Protein AF-A0A3D8T246-F1 (afdb_monomer_lite)

Structure (mmCIF, N/CA/C/O backbone):
data_AF-A0A3D8T246-F1
#
_entry.id   AF-A0A3D8T246-F1
#
loop_
_atom_site.group_PDB
_atom_site.id
_atom_site.type_symbol
_atom_site.label_atom_id
_atom_site.label_alt_id
_atom_site.label_comp_id
_atom_site.label_asym_id
_atom_site.label_entity_id
_atom_site.label_seq_id
_atom_site.pdbx_PDB_ins_code
_atom_site.Cartn_x
_atom_site.Cartn_y
_atom_site.Cartn_z
_atom_site.occupancy
_atom_site.B_iso_or_equiv
_atom_site.auth_seq_id
_atom_site.auth_comp_id
_atom_site.auth_asym_id
_atom_site.auth_atom_id
_atom_site.pdbx_PDB_model_num
ATOM 1 N N . MET A 1 1 ? 23.918 29.638 2.278 1.00 37.44 1 MET A N 1
ATOM 2 C CA . MET A 1 1 ? 24.138 29.538 3.740 1.00 37.44 1 MET A CA 1
ATOM 3 C C . MET A 1 1 ? 22.883 29.177 4.542 1.00 37.44 1 MET A C 1
ATOM 5 O O . MET A 1 1 ? 23.054 28.569 5.580 1.00 37.44 1 MET A O 1
ATOM 9 N N . GLN A 1 2 ? 21.650 29.451 4.087 1.00 33.66 2 GLN A N 1
ATOM 10 C CA . GLN A 1 2 ? 20.422 29.064 4.822 1.00 33.66 2 GLN A CA 1
ATOM 11 C C . GLN A 1 2 ? 19.896 27.635 4.546 1.00 33.66 2 GLN A C 1
ATOM 13 O O . GLN A 1 2 ? 19.075 27.138 5.304 1.00 33.66 2 GLN A O 1
ATOM 18 N N . LEU A 1 3 ? 20.388 26.941 3.512 1.00 26.92 3 LEU A N 1
ATOM 19 C CA . LEU A 1 3 ? 19.936 25.583 3.145 1.00 26.92 3 LEU A CA 1
ATOM 20 C C . LEU A 1 3 ? 20.553 24.457 3.998 1.00 26.92 3 LEU A C 1
ATOM 22 O O . LEU A 1 3 ? 20.007 23.363 4.050 1.00 26.92 3 LEU A O 1
ATOM 26 N N . GLN A 1 4 ? 21.669 24.722 4.683 1.00 28.44 4 GLN A N 1
ATOM 27 C CA . GLN A 1 4 ? 22.356 23.731 5.523 1.00 28.44 4 GLN A CA 1
ATOM 28 C C . GLN A 1 4 ? 21.741 23.625 6.929 1.00 28.44 4 GLN A C 1
ATOM 30 O O . GLN A 1 4 ? 21.771 22.563 7.533 1.00 28.44 4 GLN A O 1
ATOM 35 N N . GLN A 1 5 ? 21.105 24.695 7.411 1.00 26.56 5 GLN A N 1
ATOM 36 C CA . GLN A 1 5 ? 20.573 24.777 8.776 1.00 26.56 5 GLN A CA 1
ATOM 37 C C . GLN A 1 5 ? 19.190 24.110 8.937 1.00 26.56 5 GLN A C 1
ATOM 39 O O . GLN A 1 5 ? 18.772 23.803 10.049 1.00 26.56 5 GLN A O 1
ATOM 44 N N . ILE A 1 6 ? 18.491 23.843 7.825 1.00 32.31 6 ILE A N 1
ATOM 45 C CA . ILE A 1 6 ? 17.201 23.125 7.806 1.00 32.31 6 ILE A CA 1
ATOM 46 C C . ILE A 1 6 ? 17.408 21.596 7.758 1.00 32.31 6 ILE A C 1
ATOM 48 O O . ILE A 1 6 ? 16.542 20.840 8.184 1.00 32.31 6 ILE A O 1
ATOM 52 N N . LEU A 1 7 ? 18.573 21.119 7.303 1.00 31.94 7 LEU A N 1
ATOM 53 C CA . LEU A 1 7 ? 18.896 19.686 7.275 1.00 31.94 7 LEU A CA 1
ATOM 54 C C . LEU A 1 7 ? 19.300 19.147 8.659 1.00 31.94 7 LEU A C 1
ATOM 56 O O . LEU A 1 7 ? 18.911 18.039 9.006 1.00 31.94 7 LEU A O 1
ATOM 60 N N . GLU A 1 8 ? 19.975 19.945 9.490 1.00 29.00 8 GLU A N 1
ATOM 61 C CA . GLU A 1 8 ? 20.445 19.513 10.821 1.00 29.00 8 GLU A CA 1
ATOM 62 C C . GLU A 1 8 ? 19.330 19.366 11.876 1.00 29.00 8 GLU A C 1
ATOM 64 O O . GLU A 1 8 ? 19.533 18.728 12.905 1.00 29.00 8 GLU A O 1
ATOM 69 N N . THR A 1 9 ? 18.137 19.923 11.645 1.00 28.02 9 THR A N 1
ATOM 70 C CA . THR A 1 9 ? 17.019 19.849 12.609 1.00 28.02 9 THR A CA 1
ATOM 71 C C . THR A 1 9 ? 16.102 18.643 12.406 1.00 28.02 9 THR A C 1
ATOM 73 O O . THR A 1 9 ? 15.314 18.344 13.293 1.00 28.02 9 THR A O 1
ATOM 76 N N . THR A 1 10 ? 16.234 17.906 11.297 1.00 33.50 10 THR A N 1
ATOM 77 C CA . THR A 1 10 ? 15.432 16.690 11.030 1.00 33.50 10 THR A CA 1
ATOM 78 C C . THR A 1 10 ? 16.168 15.383 11.336 1.00 33.50 10 THR A C 1
ATOM 80 O O . THR A 1 10 ? 15.557 14.319 11.309 1.00 33.50 10 THR A O 1
ATOM 83 N N . GLU A 1 11 ? 17.456 15.453 11.685 1.00 31.58 11 GLU A N 1
ATOM 84 C CA . GLU A 1 11 ? 18.282 14.292 12.053 1.00 31.58 11 GLU A CA 1
ATOM 85 C C . GLU A 1 11 ? 18.114 13.859 13.522 1.00 31.58 11 GLU A C 1
ATOM 87 O O . GLU A 1 11 ? 18.591 12.793 13.893 1.00 31.58 11 GLU A O 1
ATOM 92 N N . LYS A 1 12 ? 17.433 14.655 14.362 1.00 27.12 12 LYS A N 1
ATOM 93 C CA . LYS A 1 12 ? 17.316 14.406 15.812 1.00 27.12 12 LYS A CA 1
ATOM 94 C C . LYS A 1 12 ? 16.055 13.673 16.278 1.00 27.12 12 LYS A C 1
ATOM 96 O O . LYS A 1 12 ? 16.035 13.241 17.422 1.00 27.12 12 LYS A O 1
ATOM 101 N N . ASP A 1 13 ? 15.056 13.494 15.415 1.00 29.02 13 ASP A N 1
ATOM 102 C CA . ASP A 1 13 ? 13.747 12.940 15.808 1.00 29.02 13 ASP A CA 1
ATOM 103 C C . ASP A 1 13 ? 13.494 11.515 15.267 1.00 29.02 13 ASP A C 1
ATOM 105 O O . ASP A 1 13 ? 12.349 11.083 15.164 1.00 29.02 13 ASP A O 1
ATOM 109 N N . TYR A 1 14 ? 14.550 10.779 14.895 1.00 31.66 14 TYR A N 1
ATOM 110 C CA . TYR A 1 14 ? 14.454 9.391 14.403 1.00 31.66 14 TYR A CA 1
ATOM 111 C C . TYR A 1 14 ? 15.415 8.408 15.095 1.00 31.66 14 TYR A C 1
ATOM 113 O O . TYR A 1 14 ? 15.717 7.354 14.539 1.00 31.66 14 TYR A O 1
ATOM 121 N N . ASP A 1 15 ? 15.842 8.720 16.319 1.00 26.56 15 ASP A N 1
ATOM 122 C CA . ASP A 1 15 ? 16.340 7.722 17.271 1.00 26.56 15 ASP A CA 1
ATOM 123 C C . ASP A 1 15 ? 15.208 7.423 18.270 1.00 26.56 15 ASP A C 1
ATOM 125 O O . ASP A 1 15 ? 15.187 7.931 19.388 1.00 26.56 15 ASP A O 1
ATOM 129 N N . ASP A 1 16 ? 14.217 6.634 17.841 1.00 28.77 16 ASP A N 1
ATOM 130 C CA . ASP A 1 16 ? 13.362 5.922 18.794 1.00 28.77 16 ASP A CA 1
ATOM 131 C C . ASP A 1 16 ? 14.181 4.739 19.321 1.00 28.77 16 ASP A C 1
ATOM 133 O O . ASP A 1 16 ? 14.353 3.714 18.648 1.00 28.77 16 ASP A O 1
ATOM 137 N N . ASP A 1 17 ? 14.711 4.919 20.529 1.00 28.06 17 ASP A N 1
ATOM 138 C CA . ASP A 1 17 ? 15.274 3.877 21.376 1.00 28.06 17 ASP A CA 1
ATOM 139 C C . ASP A 1 17 ? 14.245 2.748 21.559 1.00 28.06 17 ASP A C 1
ATOM 141 O O . ASP A 1 17 ? 13.373 2.777 22.429 1.00 28.06 17 ASP A O 1
ATOM 145 N N . PHE A 1 18 ? 14.358 1.705 20.739 1.00 25.75 18 PHE A N 1
ATOM 146 C CA . PHE A 1 18 ? 13.785 0.398 21.043 1.00 25.75 18 PHE A CA 1
ATOM 147 C C . PHE A 1 18 ? 14.653 -0.253 22.131 1.00 25.75 18 PHE A C 1
ATOM 149 O O . PHE A 1 18 ? 15.483 -1.124 21.858 1.00 25.75 18 PHE A O 1
ATOM 156 N N . GLU A 1 19 ? 14.474 0.170 23.385 1.00 26.41 19 GLU A N 1
ATOM 157 C CA . GLU A 1 19 ? 14.869 -0.655 24.526 1.00 26.41 19 GLU A CA 1
ATOM 158 C C . GLU A 1 19 ? 14.014 -1.928 24.499 1.00 26.41 19 GLU A C 1
ATOM 160 O O . GLU A 1 19 ? 12.830 -1.948 24.840 1.00 26.41 19 GLU A O 1
ATOM 165 N N . MET A 1 20 ? 14.626 -3.014 24.033 1.00 26.39 20 MET A N 1
ATOM 166 C CA . MET A 1 20 ? 14.107 -4.363 24.202 1.00 26.39 20 MET A CA 1
ATOM 167 C C . MET A 1 20 ? 14.108 -4.671 25.702 1.00 26.39 20 MET A C 1
ATOM 169 O O . MET A 1 20 ? 15.149 -4.985 26.272 1.00 26.39 20 MET A O 1
ATOM 173 N N . ILE A 1 21 ? 12.947 -4.559 26.345 1.00 27.59 21 ILE A N 1
ATOM 174 C CA . ILE A 1 21 ? 12.735 -5.085 27.694 1.00 27.59 21 ILE A CA 1
ATOM 175 C C . ILE A 1 21 ? 12.842 -6.611 27.598 1.00 27.59 21 ILE A C 1
ATOM 177 O O . ILE A 1 21 ? 12.006 -7.255 26.958 1.00 27.59 21 ILE A O 1
ATOM 181 N N . ASP A 1 22 ? 13.880 -7.180 28.211 1.00 28.34 22 ASP A N 1
ATOM 182 C CA . ASP A 1 22 ? 14.010 -8.625 28.384 1.00 28.34 22 ASP A CA 1
ATOM 183 C C . ASP A 1 22 ? 12.772 -9.170 29.129 1.00 28.34 22 ASP A C 1
ATOM 185 O O . ASP A 1 22 ? 12.351 -8.590 30.138 1.00 28.34 22 ASP A O 1
ATOM 189 N N . PRO A 1 23 ? 12.154 -10.275 28.669 1.00 29.61 23 PRO A N 1
ATOM 190 C CA . PRO A 1 23 ? 11.105 -10.927 29.439 1.00 29.61 23 PRO A CA 1
ATOM 191 C C . PRO A 1 23 ? 11.699 -11.439 30.762 1.00 29.61 23 PRO A C 1
ATOM 193 O O . PRO A 1 23 ? 12.801 -11.989 30.753 1.00 29.61 23 PRO A O 1
ATOM 196 N N . PRO A 1 24 ? 11.006 -11.287 31.905 1.00 28.69 24 PRO A N 1
ATOM 197 C CA . PRO A 1 24 ? 11.531 -11.768 33.171 1.00 28.69 24 PRO A CA 1
ATOM 198 C C . PRO A 1 24 ? 11.656 -13.295 33.153 1.00 28.69 24 PRO A C 1
ATOM 200 O O . PRO A 1 24 ? 10.673 -14.010 32.938 1.00 28.69 24 PRO A O 1
ATOM 203 N N . ASP A 1 25 ? 12.875 -13.766 33.419 1.00 28.80 25 ASP A N 1
ATOM 204 C CA . ASP A 1 25 ? 13.184 -15.137 33.812 1.00 28.80 25 ASP A CA 1
ATOM 205 C C . ASP A 1 25 ? 12.314 -15.527 35.012 1.00 28.80 25 ASP A C 1
ATOM 207 O O . ASP A 1 25 ? 12.459 -14.988 36.112 1.00 28.80 25 ASP A O 1
ATOM 211 N N . VAL A 1 26 ? 11.422 -16.497 34.818 1.00 30.06 26 VAL A N 1
ATOM 212 C CA . VAL A 1 26 ? 10.766 -17.204 35.921 1.00 30.06 26 VAL A CA 1
ATOM 213 C C . VAL A 1 26 ? 11.346 -18.610 35.973 1.00 30.06 26 VAL A C 1
ATOM 215 O O . VAL A 1 26 ? 10.758 -19.579 35.500 1.00 30.06 26 VAL A O 1
ATOM 218 N N . HIS A 1 27 ? 12.534 -18.703 36.566 1.00 28.83 27 HIS A N 1
ATOM 219 C CA . HIS A 1 27 ? 12.941 -19.900 37.284 1.00 28.83 27 HIS A CA 1
ATOM 220 C C . HIS A 1 27 ? 12.299 -19.855 38.673 1.00 28.83 27 HIS A C 1
ATOM 222 O O . HIS A 1 27 ? 12.558 -18.946 39.460 1.00 28.83 27 HIS A O 1
ATOM 228 N N . GLY A 1 28 ? 11.451 -20.837 38.958 1.00 28.09 28 GLY A N 1
ATOM 229 C CA . GLY A 1 28 ? 10.804 -21.015 40.250 1.00 28.09 28 GLY A CA 1
ATOM 230 C C . GLY A 1 28 ? 10.132 -22.375 40.302 1.00 28.09 28 GLY A C 1
ATOM 231 O O . GLY A 1 28 ? 8.978 -22.515 39.901 1.00 28.09 28 GLY A O 1
ATOM 232 N N . ASP A 1 29 ? 10.903 -23.365 40.743 1.00 29.58 29 ASP A N 1
ATOM 233 C CA . ASP A 1 29 ? 10.416 -24.637 41.262 1.00 29.58 29 ASP A CA 1
ATOM 234 C C . ASP A 1 29 ? 9.331 -24.408 42.328 1.00 29.58 29 ASP A C 1
ATOM 236 O O . ASP A 1 29 ? 9.465 -23.506 43.150 1.00 29.58 29 ASP A O 1
ATOM 240 N N . ASP A 1 30 ? 8.267 -25.217 42.267 1.00 28.53 30 ASP A N 1
ATOM 241 C CA . ASP A 1 30 ? 7.472 -25.759 43.387 1.00 28.53 30 ASP A CA 1
ATOM 242 C C . ASP A 1 30 ? 6.019 -26.010 42.949 1.00 28.53 30 ASP A C 1
ATOM 244 O O . ASP A 1 30 ? 5.108 -25.205 43.147 1.00 28.53 30 ASP A O 1
ATOM 248 N N . ALA A 1 31 ? 5.783 -27.188 42.365 1.00 26.27 31 ALA A N 1
ATOM 249 C CA . ALA A 1 31 ? 4.446 -27.746 42.199 1.00 26.27 31 ALA A CA 1
ATOM 250 C C . ALA A 1 31 ? 4.204 -28.811 43.284 1.00 26.27 31 ALA A C 1
ATOM 252 O O . ALA A 1 31 ? 4.832 -29.872 43.230 1.00 26.27 31 ALA A O 1
ATOM 253 N N . PRO A 1 32 ? 3.280 -28.608 44.242 1.00 29.45 32 PRO A N 1
ATOM 254 C CA . PRO A 1 32 ? 2.783 -29.696 45.058 1.00 29.45 32 PRO A CA 1
ATOM 255 C C . PRO A 1 32 ? 1.615 -30.394 44.355 1.00 29.45 32 PRO A C 1
ATOM 257 O O . PRO A 1 32 ? 0.604 -29.800 43.979 1.00 29.45 32 PRO A O 1
ATOM 260 N N . SER A 1 33 ? 1.780 -31.704 44.215 1.00 26.73 33 SER A N 1
ATOM 261 C CA . SER A 1 33 ? 0.774 -32.691 43.847 1.00 26.73 33 SER A CA 1
ATOM 262 C C . SER A 1 33 ? -0.485 -32.603 44.716 1.00 26.73 33 SER A C 1
ATOM 264 O O . SER A 1 33 ? -0.385 -32.702 45.940 1.00 26.73 33 SER A O 1
ATOM 266 N N . LEU A 1 34 ? -1.667 -32.567 44.096 1.00 26.75 34 LEU A N 1
ATOM 267 C CA . LEU A 1 34 ? -2.914 -32.969 44.746 1.00 26.75 34 LEU A CA 1
ATOM 268 C C . LEU A 1 34 ? -3.696 -33.927 43.848 1.00 26.75 34 LEU A C 1
ATOM 270 O O . LEU A 1 34 ? -4.250 -33.580 42.808 1.00 26.75 34 LEU A O 1
ATOM 274 N N . THR A 1 35 ? -3.685 -35.171 44.300 1.00 25.89 35 THR A N 1
ATOM 275 C CA . THR A 1 35 ? -4.532 -36.287 43.908 1.00 25.89 35 THR A CA 1
ATOM 276 C C . THR A 1 35 ? -5.969 -36.120 44.413 1.00 25.89 35 THR A C 1
ATOM 278 O O . THR A 1 35 ? -6.205 -35.487 45.439 1.00 25.89 35 THR A O 1
ATOM 281 N N . SER A 1 36 ? -6.874 -36.863 43.771 1.00 27.70 36 SER A N 1
ATOM 282 C CA . SER A 1 36 ? -8.234 -37.251 44.188 1.00 27.70 36 SER A CA 1
ATOM 283 C C . SER A 1 36 ? -9.385 -36.292 43.851 1.00 27.70 36 SER A C 1
ATOM 285 O O . SER A 1 36 ? -9.617 -35.283 44.506 1.00 27.70 36 SER A O 1
ATOM 287 N N . ALA A 1 37 ? -10.185 -36.696 42.861 1.00 26.06 37 ALA A N 1
ATOM 288 C CA . ALA A 1 37 ? -11.603 -36.371 42.794 1.00 26.06 37 ALA A CA 1
ATOM 289 C C . ALA A 1 37 ? -12.365 -37.620 42.340 1.00 26.06 37 ALA A C 1
ATOM 291 O O . ALA A 1 37 ? -12.060 -38.235 41.319 1.00 26.06 37 ALA A O 1
ATOM 292 N N . SER A 1 38 ? -13.298 -38.008 43.197 1.00 26.98 38 SER A N 1
ATOM 293 C CA . SER A 1 38 ? -14.053 -39.248 43.218 1.00 26.98 38 SER A CA 1
ATOM 294 C C . SER A 1 38 ? -15.100 -39.350 42.110 1.00 26.98 38 SER A C 1
ATOM 296 O O . SER A 1 38 ? -15.787 -38.391 41.771 1.00 26.98 38 SER A O 1
ATOM 298 N N . SER A 1 39 ? -15.275 -40.576 41.630 1.00 25.27 39 SER A N 1
ATOM 299 C CA . SER A 1 39 ? -16.426 -41.067 40.882 1.00 25.27 39 SER A CA 1
ATOM 300 C C . SER A 1 39 ? -17.663 -41.187 41.778 1.00 25.27 39 SER A C 1
ATOM 302 O O . SER A 1 39 ? -17.608 -41.925 42.762 1.00 25.27 39 SER A O 1
ATOM 304 N N . VAL A 1 40 ? -18.789 -40.568 41.408 1.00 26.45 40 VAL A N 1
ATOM 305 C CA . VAL A 1 40 ? -20.128 -41.027 41.820 1.00 26.45 40 VAL A CA 1
ATOM 306 C C . VAL A 1 40 ? -21.103 -40.841 40.657 1.00 26.45 40 VAL A C 1
ATOM 308 O O . VAL A 1 40 ? -21.357 -39.734 40.191 1.00 26.45 40 VAL A O 1
ATOM 311 N N . THR A 1 41 ? -21.616 -41.971 40.190 1.00 26.28 41 THR A N 1
ATOM 312 C CA . THR A 1 41 ? -22.691 -42.159 39.214 1.00 26.28 41 THR A CA 1
ATOM 313 C C . THR A 1 41 ? -24.058 -41.837 39.822 1.00 26.28 41 THR A C 1
ATOM 315 O O . THR A 1 41 ? -24.382 -42.331 40.901 1.00 26.28 41 THR A O 1
ATOM 318 N N . LEU A 1 42 ? -24.873 -41.062 39.104 1.00 25.09 42 LEU A N 1
ATOM 319 C CA . LEU A 1 42 ? -26.298 -40.866 39.379 1.00 25.09 42 LEU A CA 1
ATOM 320 C C . LEU A 1 42 ? -27.094 -42.059 38.828 1.00 25.09 42 LEU A C 1
ATOM 322 O O . LEU A 1 42 ? -26.910 -42.440 37.674 1.00 25.09 42 LEU A O 1
ATOM 326 N N . THR A 1 43 ? -27.970 -42.626 39.656 1.00 26.53 43 THR A N 1
ATOM 327 C CA . THR A 1 43 ? -29.046 -43.540 39.242 1.00 26.53 43 THR A CA 1
ATOM 328 C C . THR A 1 43 ? -30.389 -42.922 39.612 1.00 26.53 43 THR A C 1
ATOM 330 O O . THR A 1 43 ? -30.490 -42.148 40.564 1.00 26.53 43 THR A O 1
ATOM 333 N N . GLU A 1 44 ? -31.364 -43.213 38.761 1.00 27.62 44 GLU A N 1
ATOM 334 C CA . GLU A 1 44 ? -32.721 -42.686 38.711 1.00 27.62 44 GLU A CA 1
ATOM 335 C C . GLU A 1 44 ? -33.634 -43.205 39.836 1.00 27.62 44 GLU A C 1
ATOM 337 O O . GLU A 1 44 ? -33.333 -44.183 40.518 1.00 27.62 44 GLU A O 1
ATOM 342 N N . ASP A 1 45 ? -34.811 -42.573 39.877 1.00 26.61 45 ASP A N 1
ATOM 343 C CA . ASP A 1 45 ? -36.110 -43.108 40.298 1.00 26.61 45 ASP A CA 1
ATOM 344 C C . ASP A 1 45 ? -36.472 -43.118 41.793 1.00 26.61 45 ASP A C 1
ATOM 346 O O . ASP A 1 45 ? -35.936 -43.872 42.599 1.00 26.61 45 ASP A O 1
ATOM 350 N N . THR A 1 46 ? -37.486 -42.317 42.162 1.00 28.16 46 THR A N 1
ATOM 351 C CA . THR A 1 46 ? -38.822 -42.812 42.582 1.00 28.16 46 THR A CA 1
ATOM 352 C C . THR A 1 46 ? -39.730 -41.693 43.133 1.00 28.16 46 THR A C 1
ATOM 354 O O . THR A 1 46 ? -39.471 -41.055 44.146 1.00 28.16 46 THR A O 1
ATOM 357 N N . THR A 1 47 ? -40.823 -41.469 42.403 1.00 28.66 47 THR A N 1
ATOM 358 C CA . THR A 1 47 ? -42.229 -41.305 42.834 1.00 28.66 47 THR A CA 1
ATOM 359 C C . THR A 1 47 ? -42.611 -40.850 44.262 1.00 28.66 47 THR A C 1
ATOM 361 O O . THR A 1 47 ? -42.351 -41.508 45.265 1.00 28.66 47 THR A O 1
ATOM 364 N N . VAL A 1 48 ? -43.428 -39.789 44.246 1.00 30.31 48 VAL A N 1
ATOM 365 C CA . VAL A 1 48 ? -44.420 -39.229 45.197 1.00 30.31 48 VAL A CA 1
ATOM 366 C C . VAL A 1 48 ? -45.191 -40.251 46.064 1.00 30.31 48 VAL A C 1
ATOM 368 O O . VAL A 1 48 ? -45.538 -41.329 45.583 1.00 30.31 48 VAL A O 1
ATOM 371 N N . PRO A 1 49 ? -45.624 -39.848 47.280 1.00 30.44 49 PRO A N 1
ATOM 372 C CA . PRO A 1 49 ? -47.062 -39.904 47.587 1.00 30.44 49 PRO A CA 1
ATOM 373 C C . PRO A 1 49 ? -47.616 -38.637 48.275 1.00 30.44 49 PRO A C 1
ATOM 375 O O . PRO A 1 49 ? -46.982 -38.015 49.124 1.00 30.44 49 PRO A O 1
ATOM 378 N N . ALA A 1 50 ? -48.850 -38.289 47.904 1.00 30.12 50 ALA A N 1
ATOM 379 C CA . ALA A 1 50 ? -49.682 -37.234 48.477 1.00 30.12 50 ALA A CA 1
ATOM 380 C C . ALA A 1 50 ? -50.419 -37.714 49.738 1.00 30.12 50 ALA A C 1
ATOM 382 O O . ALA A 1 50 ? -50.872 -38.852 49.740 1.00 30.12 50 ALA A O 1
ATOM 383 N N . TYR A 1 51 ? -50.640 -36.844 50.737 1.00 27.23 51 TYR A N 1
ATOM 384 C CA . TYR A 1 51 ? -51.731 -36.993 51.719 1.00 27.23 51 TYR A CA 1
ATOM 385 C C . TYR A 1 51 ? -52.199 -35.645 52.315 1.00 27.23 51 TYR A C 1
ATOM 387 O O . TYR A 1 51 ? -51.437 -34.916 52.941 1.00 27.23 51 TYR A O 1
ATOM 395 N N . HIS A 1 52 ? -53.482 -35.367 52.066 1.00 28.86 52 HIS A N 1
ATOM 396 C CA . HIS A 1 52 ? -54.525 -34.685 52.850 1.00 28.86 52 HIS A CA 1
ATOM 397 C C . HIS A 1 52 ? -54.240 -33.536 53.847 1.00 28.86 52 HIS A C 1
ATOM 399 O O . HIS A 1 52 ? -53.783 -33.722 54.969 1.00 28.86 52 HIS A O 1
ATOM 405 N N . SER A 1 53 ? -54.727 -32.361 53.429 1.00 30.23 53 SER A N 1
ATOM 406 C CA . SER A 1 53 ? -55.657 -31.429 54.102 1.00 30.23 53 SER A CA 1
ATOM 407 C C . SER A 1 53 ? -56.059 -31.658 55.573 1.00 30.23 53 SER A C 1
ATOM 409 O O . SER A 1 53 ? -56.749 -32.627 55.887 1.00 30.23 53 SER A O 1
ATOM 411 N N . TYR A 1 54 ? -55.843 -30.625 56.396 1.00 30.98 54 TYR A N 1
ATOM 412 C CA . TYR A 1 54 ? -56.744 -30.245 57.490 1.00 30.98 54 TYR A CA 1
ATOM 413 C C . TYR A 1 54 ? -57.129 -28.768 57.344 1.00 30.98 54 TYR A C 1
ATOM 415 O O . TYR A 1 54 ? -56.275 -27.882 57.365 1.00 30.98 54 TYR A O 1
ATOM 423 N N . GLU A 1 55 ? -58.427 -28.525 57.171 1.00 30.81 55 GLU A N 1
ATOM 424 C CA . GLU A 1 55 ? -59.063 -27.209 57.201 1.00 30.81 55 GLU A CA 1
ATOM 425 C C . GLU A 1 55 ? -59.152 -26.692 58.645 1.00 30.81 55 GLU A C 1
ATOM 427 O O . GLU A 1 55 ? -59.552 -27.417 59.557 1.00 30.81 55 GLU A O 1
ATOM 432 N N . CYS A 1 56 ? -58.830 -25.413 58.847 1.00 29.86 56 CYS A N 1
ATOM 433 C CA . CYS A 1 56 ? -59.197 -24.661 60.044 1.00 29.86 56 CYS A CA 1
ATOM 434 C C . CYS A 1 56 ? -60.333 -23.704 59.669 1.00 29.86 56 CYS A C 1
ATOM 436 O O . CYS A 1 56 ? -60.145 -22.774 58.882 1.00 29.86 56 CYS A O 1
ATOM 438 N N . GLY A 1 57 ? -61.520 -23.963 60.220 1.00 38.62 57 GLY A N 1
ATOM 439 C CA . GLY A 1 57 ? -62.704 -23.130 60.068 1.00 38.62 57 GLY A CA 1
ATOM 440 C C . GLY A 1 57 ? -62.639 -21.885 60.950 1.00 38.62 57 GLY A C 1
ATOM 441 O O . GLY A 1 57 ? -62.748 -21.972 62.171 1.00 38.62 57 GLY A O 1
ATOM 442 N N . ASN A 1 58 ? -62.533 -20.716 60.320 1.00 36.81 58 ASN A N 1
ATOM 443 C CA . ASN A 1 58 ? -62.884 -19.438 60.933 1.00 36.81 58 ASN A CA 1
ATOM 444 C C . ASN A 1 58 ? -63.662 -18.567 59.916 1.00 36.81 58 ASN A C 1
ATOM 446 O O . ASN A 1 58 ? -63.065 -18.133 58.929 1.00 36.81 58 ASN A O 1
ATOM 450 N N . PRO A 1 59 ? -64.966 -18.279 60.124 1.00 38.12 59 PRO A N 1
ATOM 451 C CA . PRO A 1 59 ? -65.792 -17.533 59.166 1.00 38.12 59 PRO A CA 1
ATOM 452 C C . PRO A 1 59 ? -65.552 -16.012 59.136 1.00 38.12 59 PRO A C 1
ATOM 454 O O . PRO A 1 59 ? -66.280 -15.309 58.445 1.00 38.12 59 PRO A O 1
ATOM 457 N N . TYR A 1 60 ? -64.556 -15.483 59.855 1.00 35.69 60 TYR A N 1
ATOM 458 C CA . TYR A 1 60 ? -64.294 -14.036 59.934 1.00 35.69 60 TYR A CA 1
ATOM 459 C C . TYR A 1 60 ? -63.027 -13.553 59.205 1.00 35.69 60 TYR A C 1
ATOM 461 O O . TYR A 1 60 ? -62.682 -12.380 59.305 1.00 35.69 60 TYR A O 1
ATOM 469 N N . CYS A 1 61 ? -62.356 -14.408 58.423 1.00 33.03 61 CYS A N 1
ATOM 470 C CA . CYS A 1 61 ? -61.192 -14.010 57.608 1.00 33.03 61 CYS A CA 1
ATOM 471 C C . CYS A 1 61 ? -61.503 -13.808 56.115 1.00 33.03 61 CYS A C 1
ATOM 473 O O . CYS A 1 61 ? -60.592 -13.756 55.292 1.00 33.03 61 CYS A O 1
ATOM 475 N N . GLN A 1 62 ? -62.777 -13.679 55.746 1.00 38.47 62 GLN A N 1
ATOM 476 C CA . GLN A 1 62 ? -63.178 -13.274 54.403 1.00 38.47 62 GLN A CA 1
ATOM 477 C C . GLN A 1 62 ? -63.872 -11.926 54.489 1.00 38.47 62 GLN A C 1
ATOM 479 O O . GLN A 1 62 ? -65.020 -11.884 54.905 1.00 38.47 62 GLN A O 1
ATOM 484 N N . LEU A 1 63 ? -63.141 -10.852 54.166 1.00 37.94 63 LEU A N 1
ATOM 485 C CA . LEU A 1 63 ? -63.617 -9.571 53.609 1.00 37.94 63 LEU A CA 1
ATOM 486 C C . LEU A 1 63 ? -62.470 -8.535 53.654 1.00 37.94 63 LEU A C 1
ATOM 488 O O . LEU A 1 63 ? -62.540 -7.568 54.403 1.00 37.94 63 LEU A O 1
ATOM 492 N N . SER A 1 64 ? -61.396 -8.742 52.877 1.00 35.78 64 SER A N 1
ATOM 493 C CA . SER A 1 64 ? -60.453 -7.657 52.488 1.00 35.78 64 SER A CA 1
ATOM 494 C C . SER A 1 64 ? -59.353 -8.042 51.476 1.00 35.78 64 SER A C 1
ATOM 496 O O . SER A 1 64 ? -58.442 -7.250 51.248 1.00 35.78 64 SER A O 1
ATOM 498 N N . HIS A 1 65 ? -59.410 -9.202 50.814 1.00 34.50 65 HIS A N 1
ATOM 499 C CA . HIS A 1 65 ? -58.410 -9.575 49.802 1.00 34.50 65 HIS A CA 1
ATOM 500 C C . HIS A 1 65 ? -59.063 -10.043 48.504 1.00 34.50 65 HIS A C 1
ATOM 502 O O . HIS A 1 65 ? -58.941 -11.192 48.101 1.00 34.50 65 HIS A O 1
ATOM 508 N N . ALA A 1 66 ? -59.781 -9.137 47.848 1.00 35.84 66 ALA A N 1
ATOM 509 C CA . ALA A 1 66 ? -60.227 -9.335 46.475 1.00 35.84 66 ALA A CA 1
ATOM 510 C C . ALA A 1 66 ? -60.318 -7.980 45.763 1.00 35.84 66 ALA A C 1
ATOM 512 O O . ALA A 1 66 ? -61.417 -7.515 45.497 1.00 35.84 66 ALA A O 1
ATOM 513 N N . SER A 1 67 ? -59.171 -7.324 45.520 1.00 35.50 67 SER A N 1
ATOM 514 C CA . SER A 1 67 ? -59.033 -6.319 44.438 1.00 35.50 67 SER A CA 1
ATOM 515 C C . SER A 1 67 ? -57.611 -5.759 44.208 1.00 35.50 67 SER A C 1
ATOM 517 O O . SER A 1 67 ? -57.498 -4.721 43.566 1.00 35.50 67 SER A O 1
ATOM 519 N N . ALA A 1 68 ? -56.521 -6.354 44.723 1.00 36.16 68 ALA A N 1
ATOM 520 C CA . ALA A 1 68 ? -55.181 -5.739 44.582 1.00 36.16 68 ALA A CA 1
ATOM 521 C C . ALA A 1 68 ? -53.986 -6.702 44.411 1.00 36.16 68 ALA A C 1
ATOM 523 O O . ALA A 1 68 ? -52.857 -6.243 44.276 1.00 36.16 68 ALA A O 1
ATOM 524 N N . SER A 1 69 ? -54.181 -8.026 44.440 1.00 38.19 69 SER A N 1
ATOM 525 C CA . SER A 1 69 ? -53.067 -8.998 44.448 1.00 38.19 69 SER A CA 1
ATOM 526 C C . SER A 1 69 ? -52.755 -9.642 43.092 1.00 38.19 69 SER A C 1
ATOM 528 O O . SER A 1 69 ? -51.780 -10.379 42.992 1.00 38.19 69 SER A O 1
ATOM 530 N N . GLU A 1 70 ? -53.552 -9.360 42.058 1.00 35.84 70 GLU A N 1
ATOM 531 C CA . GLU A 1 70 ? -53.369 -9.875 40.691 1.00 35.84 70 GLU A CA 1
ATOM 532 C C . GLU A 1 70 ? -53.108 -8.776 39.644 1.00 35.84 70 GLU A C 1
ATOM 534 O O . GLU A 1 70 ? -53.028 -9.087 38.459 1.00 35.84 70 GLU A O 1
ATOM 539 N N . GLU A 1 71 ? -52.913 -7.511 40.042 1.00 39.03 71 GLU A N 1
ATOM 540 C CA . GLU A 1 71 ? -52.105 -6.585 39.229 1.00 39.03 71 GLU A CA 1
ATOM 541 C C . GLU A 1 71 ? -50.656 -7.089 39.312 1.00 39.03 71 GLU A C 1
ATOM 543 O O . GLU A 1 71 ? -50.062 -7.193 40.389 1.00 39.03 71 GLU A O 1
ATOM 548 N N . ARG A 1 72 ? -50.183 -7.631 38.194 1.00 42.19 72 ARG A N 1
ATOM 549 C CA . ARG A 1 72 ? -49.581 -8.967 38.130 1.00 42.19 72 ARG A CA 1
ATOM 550 C C . ARG A 1 72 ? -48.132 -8.978 38.603 1.00 42.19 72 ARG A C 1
ATOM 552 O O . ARG A 1 72 ? -47.376 -8.039 38.386 1.00 42.19 72 ARG A O 1
ATOM 559 N N . ALA A 1 73 ? -47.673 -10.122 39.109 1.00 45.31 73 ALA A N 1
ATOM 560 C CA . ALA A 1 73 ? -46.242 -10.405 39.257 1.00 45.31 73 ALA A CA 1
ATOM 561 C C . ALA A 1 73 ? -45.440 -10.183 37.947 1.00 45.31 73 ALA A C 1
ATOM 563 O O . ALA A 1 73 ? -44.245 -9.906 38.016 1.00 45.31 73 ALA A O 1
ATOM 564 N N . SER A 1 74 ? -46.098 -10.216 36.775 1.00 46.94 74 SER A N 1
ATOM 565 C CA . SER A 1 74 ? -45.515 -9.841 35.476 1.00 46.94 74 SER A CA 1
ATOM 566 C C . SER A 1 74 ? -45.178 -8.353 35.343 1.00 46.94 74 SER A C 1
ATOM 568 O O . SER A 1 74 ? -44.292 -8.011 34.574 1.00 46.94 74 SER A O 1
ATOM 570 N N . ASP A 1 75 ? -45.833 -7.462 36.090 1.00 45.97 75 ASP A N 1
ATOM 571 C CA . ASP A 1 75 ? -45.588 -6.012 36.027 1.00 45.97 75 ASP A CA 1
ATOM 572 C C . ASP A 1 75 ? -44.375 -5.583 36.871 1.00 45.97 75 ASP A C 1
ATOM 574 O O . ASP A 1 75 ? -43.974 -4.424 36.847 1.00 45.97 75 ASP A O 1
ATOM 578 N N . ARG A 1 76 ? -43.773 -6.516 37.624 1.00 56.34 76 ARG A N 1
ATOM 579 C CA . ARG A 1 76 ? -42.488 -6.343 38.329 1.00 56.34 76 ARG A CA 1
ATOM 580 C C . ARG A 1 76 ? -41.319 -7.021 37.606 1.00 56.34 76 ARG A C 1
ATOM 582 O O . ARG A 1 76 ? -40.198 -6.969 3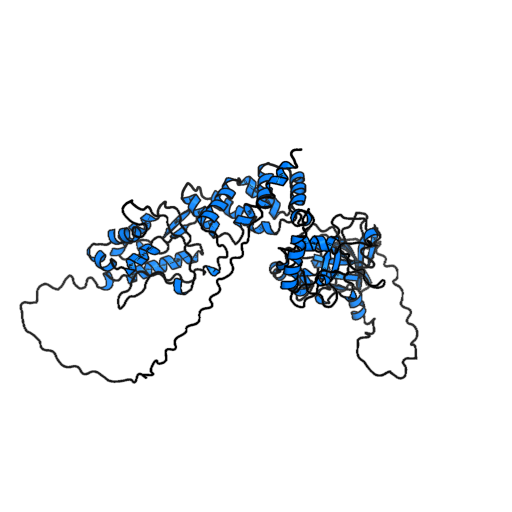8.109 1.00 56.34 76 ARG A O 1
ATOM 589 N N . ALA A 1 77 ? -41.599 -7.694 36.492 1.00 71.12 77 ALA A N 1
ATOM 590 C CA . ALA A 1 77 ? -40.634 -8.442 35.704 1.00 71.12 77 ALA A CA 1
ATOM 591 C C . ALA A 1 77 ? -39.726 -7.463 34.941 1.00 71.12 77 ALA A C 1
ATOM 593 O O . ALA A 1 77 ? -40.205 -6.532 34.295 1.00 71.12 77 ALA A O 1
ATOM 594 N N . ILE A 1 78 ? -38.413 -7.662 35.027 1.00 84.12 78 ILE A N 1
ATOM 595 C CA . ILE A 1 78 ? -37.424 -6.866 34.286 1.00 84.12 78 ILE A CA 1
ATOM 596 C C . ILE A 1 78 ? -37.344 -7.309 32.816 1.00 84.12 78 ILE A C 1
ATOM 598 O O . ILE A 1 78 ? -36.883 -6.568 31.956 1.00 84.12 78 ILE A O 1
ATOM 602 N N . GLU A 1 79 ? -37.818 -8.515 32.524 1.00 87.19 79 GLU A N 1
ATOM 603 C CA . GLU A 1 79 ? -37.714 -9.224 31.256 1.00 87.19 79 GLU A CA 1
ATOM 604 C C . GLU A 1 79 ? -38.233 -8.410 30.060 1.00 87.19 79 GLU A C 1
ATOM 606 O O . GLU A 1 79 ? -37.473 -8.279 29.102 1.00 87.19 79 GLU A O 1
ATOM 611 N N . PRO A 1 80 ? -39.417 -7.758 30.103 1.00 88.19 80 PRO A N 1
ATOM 612 C CA . PRO A 1 80 ? -39.880 -6.934 28.984 1.00 88.19 80 PRO A CA 1
ATOM 613 C C . PRO A 1 80 ? -38.951 -5.750 28.683 1.00 88.19 80 PRO A C 1
ATOM 615 O O . PRO A 1 80 ? -38.771 -5.368 27.528 1.00 88.19 80 PRO A O 1
ATOM 618 N N . LEU A 1 81 ? -38.334 -5.167 29.719 1.00 90.38 81 LEU A N 1
ATOM 619 C CA . LEU A 1 81 ? -37.334 -4.119 29.536 1.00 90.38 81 LEU A CA 1
ATOM 620 C C . LEU A 1 81 ? -36.064 -4.697 28.899 1.00 90.38 81 LEU A C 1
ATOM 622 O O . LEU A 1 81 ? -35.545 -4.096 27.966 1.00 90.38 81 LEU A O 1
ATOM 626 N N . LEU A 1 82 ? -35.583 -5.860 29.354 1.00 92.25 82 LEU A N 1
ATOM 627 C CA . LEU A 1 82 ? -34.401 -6.509 28.770 1.00 92.25 82 LEU A CA 1
ATOM 628 C C . LEU A 1 82 ? -34.610 -6.864 27.297 1.00 92.25 82 LEU A C 1
ATOM 630 O O . LEU A 1 82 ? -33.710 -6.638 26.494 1.00 92.25 82 LEU A O 1
ATOM 634 N N . GLU A 1 83 ? -35.789 -7.367 26.935 1.00 92.12 83 GLU A N 1
ATOM 635 C CA . GLU A 1 83 ? -36.152 -7.660 25.546 1.00 92.12 83 GLU A CA 1
ATOM 636 C C . GLU A 1 83 ? -36.123 -6.392 24.682 1.00 92.12 83 GLU A C 1
ATOM 638 O O . GLU A 1 83 ? -35.503 -6.386 23.618 1.00 92.12 83 GLU A O 1
ATOM 643 N N . ALA A 1 84 ? -36.706 -5.289 25.164 1.00 93.94 84 ALA A N 1
ATOM 644 C CA . ALA A 1 84 ? -36.686 -4.009 24.456 1.00 93.94 84 ALA A CA 1
ATOM 645 C C . ALA A 1 84 ? -35.265 -3.425 24.330 1.00 93.94 84 ALA A C 1
ATOM 647 O O . ALA A 1 84 ? -34.896 -2.893 23.278 1.00 93.94 84 ALA A O 1
ATOM 648 N N . MET A 1 85 ? -34.448 -3.542 25.381 1.00 95.06 85 MET A N 1
ATOM 649 C CA . MET A 1 85 ? -33.051 -3.108 25.361 1.00 95.06 85 MET A CA 1
ATOM 650 C C . MET A 1 85 ? -32.216 -3.943 24.379 1.00 95.06 85 MET A C 1
ATOM 652 O O . MET A 1 85 ? -31.446 -3.385 23.597 1.00 95.06 85 MET A O 1
ATOM 656 N N . GLN A 1 86 ? -32.398 -5.268 24.376 1.00 95.06 86 GLN A N 1
ATOM 657 C CA . GLN A 1 86 ? -31.714 -6.186 23.465 1.00 95.06 86 GLN A CA 1
ATOM 658 C C . GLN A 1 86 ? -32.096 -5.906 22.006 1.00 95.06 86 GLN A C 1
ATOM 660 O O . GLN A 1 86 ? -31.207 -5.789 21.166 1.00 95.06 86 GLN A O 1
ATOM 665 N N . ALA A 1 87 ? -33.387 -5.723 21.712 1.00 93.31 87 ALA A N 1
ATOM 666 C CA . ALA A 1 87 ? -33.860 -5.382 20.370 1.00 93.31 87 ALA A CA 1
ATOM 667 C C . ALA A 1 87 ? -33.298 -4.034 19.882 1.00 93.31 87 ALA A C 1
ATOM 669 O O . ALA A 1 87 ? -32.890 -3.915 18.730 1.00 93.31 87 ALA A O 1
ATOM 670 N N . THR A 1 88 ? -33.214 -3.037 20.771 1.00 93.62 88 THR A N 1
ATOM 671 C CA . THR A 1 88 ? -32.609 -1.728 20.459 1.00 93.62 88 THR A CA 1
ATOM 672 C C . THR A 1 88 ? -31.125 -1.865 20.109 1.00 93.62 88 THR A C 1
ATOM 674 O O . THR A 1 88 ? -30.667 -1.282 19.129 1.00 93.62 88 THR A O 1
ATOM 677 N N . ALA A 1 89 ? -30.378 -2.663 20.881 1.00 93.62 89 ALA A N 1
ATOM 678 C CA . ALA A 1 89 ? -28.968 -2.925 20.605 1.00 93.62 89 ALA A CA 1
ATOM 679 C C . ALA A 1 89 ? -28.775 -3.634 19.260 1.00 93.62 89 ALA A C 1
ATOM 681 O O . ALA A 1 89 ? -27.895 -3.268 18.484 1.00 93.62 89 ALA A O 1
ATOM 682 N N . GLU A 1 90 ? -29.594 -4.647 18.979 1.00 92.69 90 GLU A N 1
ATOM 683 C CA . GLU A 1 90 ? -29.520 -5.417 17.739 1.00 92.69 90 GLU A CA 1
ATOM 684 C C . GLU A 1 90 ? -29.816 -4.562 16.506 1.00 92.69 90 GLU A C 1
ATOM 686 O O . GLU A 1 90 ? -29.112 -4.705 15.511 1.00 92.69 90 GLU A O 1
ATOM 691 N N . ASP A 1 91 ? -30.796 -3.659 16.574 1.00 90.50 91 ASP A N 1
ATOM 692 C CA . ASP A 1 91 ? -31.119 -2.724 15.490 1.00 90.50 91 ASP A CA 1
ATOM 693 C C . ASP A 1 91 ? -29.956 -1.761 15.204 1.00 90.50 91 ASP A C 1
ATOM 695 O O . ASP A 1 91 ? -29.465 -1.683 14.077 1.00 90.50 91 ASP A O 1
ATOM 699 N N . LEU A 1 92 ? -29.421 -1.105 16.239 1.00 89.69 92 LEU A N 1
ATOM 700 C CA . LEU A 1 92 ? -28.328 -0.140 16.076 1.00 89.69 92 LEU A CA 1
ATOM 701 C C . LEU A 1 92 ? -27.031 -0.784 15.572 1.00 89.69 92 LEU A C 1
ATOM 703 O O . LEU A 1 92 ? -26.318 -0.207 14.748 1.00 89.69 92 LEU A O 1
ATOM 707 N N . LEU A 1 93 ? -26.727 -2.002 16.020 1.00 89.19 93 LEU A N 1
ATOM 708 C CA . LEU A 1 93 ? -25.507 -2.703 15.623 1.00 89.19 93 LEU A CA 1
ATOM 709 C C . LEU A 1 93 ? -25.549 -3.240 14.181 1.00 89.19 93 LEU A C 1
ATOM 711 O O . LEU A 1 93 ? -24.489 -3.569 13.639 1.00 89.19 93 LEU A O 1
ATOM 715 N N . GLN A 1 94 ? -26.712 -3.268 13.512 1.00 85.12 94 GLN A N 1
ATOM 716 C CA . GLN A 1 94 ? -26.795 -3.595 12.078 1.00 85.12 94 GLN A CA 1
ATOM 717 C C . GLN A 1 94 ? -26.064 -2.577 11.200 1.00 85.12 94 GLN A C 1
ATOM 719 O O . GLN A 1 94 ? -25.501 -2.957 10.172 1.00 85.12 94 GLN A O 1
ATOM 724 N N . ALA A 1 95 ? -26.025 -1.307 11.618 1.00 74.56 95 ALA A N 1
ATOM 725 C CA . ALA A 1 95 ? -25.353 -0.237 10.885 1.00 74.56 95 ALA A CA 1
ATOM 726 C C . ALA A 1 95 ? -23.819 -0.388 10.854 1.00 74.56 95 ALA A C 1
ATOM 728 O O . ALA A 1 95 ? -23.178 0.248 10.025 1.00 74.56 95 ALA A O 1
ATOM 729 N N . LYS A 1 96 ? -23.245 -1.259 11.705 1.00 75.19 96 LYS A N 1
ATOM 730 C CA . LYS A 1 96 ? -21.802 -1.527 11.853 1.00 75.19 96 LYS A CA 1
ATOM 731 C C . LYS A 1 96 ? -20.985 -0.252 12.109 1.00 75.19 96 LYS A C 1
ATOM 733 O O . LYS A 1 96 ? -20.474 0.365 11.184 1.00 75.19 96 LYS A O 1
ATOM 738 N N . GLY A 1 97 ? -20.792 0.087 13.383 1.00 83.44 97 GLY A N 1
ATOM 739 C CA . GLY A 1 97 ? -19.962 1.222 13.790 1.00 83.44 97 GLY A CA 1
ATOM 740 C C . GLY A 1 97 ? -19.336 1.042 15.178 1.00 83.44 97 GLY A C 1
ATOM 741 O O . GLY A 1 97 ? -19.693 0.103 15.897 1.00 83.44 97 GLY A O 1
ATOM 742 N N . PRO A 1 98 ? -18.389 1.917 15.555 1.00 90.75 98 PRO A N 1
ATOM 743 C CA . PRO A 1 98 ? -17.754 1.885 16.867 1.00 90.75 98 PRO A CA 1
ATOM 744 C C . PRO A 1 98 ? -18.747 2.224 17.988 1.00 90.75 98 PRO A C 1
ATOM 746 O O . PRO A 1 98 ? -19.624 3.079 17.842 1.00 90.75 98 PRO A O 1
ATOM 749 N N . ILE A 1 99 ? -18.583 1.548 19.125 1.00 94.12 99 ILE A N 1
ATOM 750 C CA . ILE A 1 99 ? -19.344 1.790 20.354 1.00 94.12 99 ILE A CA 1
ATOM 751 C C . ILE A 1 99 ? -18.497 2.685 21.255 1.00 94.12 99 ILE A C 1
ATOM 753 O O . ILE A 1 99 ? -17.293 2.474 21.383 1.00 94.12 99 ILE A O 1
ATOM 757 N N . PHE A 1 100 ? -19.113 3.654 21.920 1.00 95.31 100 PHE A N 1
ATOM 758 C CA . PHE A 1 100 ? -18.427 4.589 22.805 1.00 95.31 100 PHE A CA 1
ATOM 759 C C . PHE A 1 100 ? -19.119 4.703 24.156 1.00 95.31 100 PHE A C 1
ATOM 761 O O . PHE A 1 100 ? -20.320 4.484 24.272 1.00 95.31 100 PHE A O 1
ATOM 768 N N . HIS A 1 101 ? -18.373 5.140 25.164 1.00 94.75 101 HIS A N 1
ATOM 769 C CA . HIS A 1 101 ? -18.947 5.721 26.375 1.00 94.75 101 HIS A CA 1
ATOM 770 C C . HIS A 1 101 ? -19.334 7.183 26.135 1.00 94.75 101 HIS A C 1
ATOM 772 O O . HIS A 1 101 ? -18.609 7.902 25.451 1.00 94.75 101 HIS A O 1
ATOM 778 N N . ALA A 1 102 ? -20.416 7.668 26.738 1.00 94.81 102 ALA A N 1
ATOM 779 C CA . ALA A 1 102 ? -20.749 9.090 26.765 1.00 94.81 102 ALA A CA 1
ATOM 780 C C . ALA A 1 102 ? -20.028 9.817 27.918 1.00 94.81 102 ALA A C 1
ATOM 782 O O . ALA A 1 102 ? -19.900 9.307 29.032 1.00 94.81 102 ALA A O 1
ATOM 783 N N . LYS A 1 103 ? -19.573 11.055 27.695 1.00 92.06 103 LYS A N 1
ATOM 784 C CA . LYS A 1 103 ? -19.069 11.923 28.775 1.00 92.06 103 LYS A CA 1
ATOM 785 C C . LYS A 1 103 ? -20.245 12.633 29.453 1.00 92.06 103 LYS A C 1
ATOM 787 O O . LYS A 1 103 ? -20.571 13.768 29.116 1.00 92.06 103 LYS A O 1
ATOM 792 N N . LEU A 1 104 ? -20.893 11.939 30.385 1.00 89.06 104 LEU A N 1
ATOM 793 C CA . LEU A 1 104 ? -22.010 12.476 31.168 1.00 89.06 104 LEU A CA 1
ATOM 794 C C . LEU A 1 104 ? -21.520 13.423 32.286 1.00 89.06 104 LEU A C 1
ATOM 796 O O . LEU A 1 104 ? -20.420 13.239 32.814 1.00 89.06 104 LEU A O 1
ATOM 800 N N . ASP A 1 105 ? -22.329 14.427 32.648 1.00 73.56 105 ASP A N 1
ATOM 801 C CA . ASP A 1 105 ? -21.974 15.424 33.672 1.00 73.56 105 ASP A CA 1
ATOM 802 C C . ASP A 1 105 ? -21.985 14.797 35.070 1.00 73.56 105 ASP A C 1
ATOM 804 O O . ASP A 1 105 ? -23.021 14.347 35.553 1.00 73.56 105 ASP A O 1
ATOM 808 N N . THR A 1 106 ? -20.854 14.821 35.767 1.00 62.22 106 THR A N 1
ATOM 809 C CA . THR A 1 106 ? -20.785 14.414 37.173 1.00 62.22 106 THR A CA 1
ATOM 810 C C . THR A 1 106 ? -21.018 15.623 38.070 1.00 62.22 106 THR A C 1
ATOM 812 O O . THR A 1 106 ? -20.219 16.562 38.054 1.00 62.22 106 THR A O 1
ATOM 815 N N . SER A 1 107 ? -22.081 15.620 38.878 1.00 46.88 107 SER A N 1
ATOM 816 C CA . SER A 1 107 ? -22.165 16.564 39.995 1.00 46.88 107 SER A CA 1
ATOM 817 C C . SER A 1 107 ? -21.073 16.228 41.019 1.00 46.88 107 SER A C 1
ATOM 819 O O . SER A 1 107 ? -20.727 15.063 41.207 1.00 46.88 107 SER A O 1
ATOM 821 N N . ILE A 1 108 ? -20.536 17.249 41.696 1.00 46.25 108 ILE A N 1
ATOM 822 C CA . ILE A 1 108 ? -19.415 17.181 42.662 1.00 46.25 108 ILE A CA 1
ATOM 823 C C . ILE A 1 108 ? -19.635 16.144 43.795 1.00 46.25 108 ILE A C 1
ATOM 825 O O . ILE A 1 108 ? -18.699 15.794 44.507 1.00 46.25 108 ILE A O 1
ATOM 829 N N . THR A 1 109 ? -20.851 15.618 43.956 1.00 44.00 109 THR A N 1
ATOM 830 C CA . THR A 1 109 ? -21.240 14.676 45.014 1.00 44.00 109 THR A CA 1
ATOM 831 C C . THR A 1 109 ? -21.409 13.218 44.574 1.00 44.00 109 THR A C 1
ATOM 833 O O . THR A 1 109 ? -21.641 12.379 45.440 1.00 44.00 109 THR A O 1
ATOM 836 N N . SER A 1 110 ? -21.298 12.881 43.283 1.00 46.16 110 SER A N 1
ATOM 837 C CA . SER A 1 110 ? -21.420 11.492 42.805 1.00 46.16 110 SER A CA 1
ATOM 838 C C . SER A 1 110 ? -20.232 11.106 41.928 1.00 46.16 110 SER A C 1
ATOM 840 O O . SER A 1 110 ? -19.854 11.822 41.000 1.00 46.16 110 SER A O 1
ATOM 842 N N . GLU A 1 111 ? -19.606 9.969 42.230 1.00 53.22 111 GLU A N 1
ATOM 843 C CA . GLU A 1 111 ? -18.649 9.362 41.311 1.00 53.22 111 GLU A CA 1
ATOM 844 C C . GLU A 1 111 ? -19.330 9.144 39.951 1.00 53.22 111 GLU A C 1
ATOM 846 O O . GLU A 1 111 ? -20.492 8.739 39.891 1.00 53.22 111 GLU A O 1
ATOM 851 N N . LYS A 1 112 ? -18.583 9.324 38.852 1.00 51.91 112 LYS A N 1
ATOM 852 C CA . LYS A 1 112 ? -19.021 9.047 37.465 1.00 51.91 112 LYS A CA 1
ATOM 853 C C . LYS A 1 112 ? -19.778 7.719 37.311 1.00 51.91 112 LYS A C 1
ATOM 855 O O . LYS A 1 112 ? -20.604 7.568 36.419 1.00 51.91 112 LYS A O 1
ATOM 860 N N . SER A 1 113 ? -19.499 6.775 38.208 1.00 57.12 113 SER A N 1
ATOM 861 C CA . SER A 1 113 ? -20.059 5.438 38.246 1.00 57.12 113 SER A CA 1
ATOM 862 C C . SER A 1 113 ? -21.548 5.362 38.625 1.00 57.12 113 SER A C 1
ATOM 864 O O . SER A 1 113 ? -22.124 4.304 38.411 1.00 57.12 113 SER A O 1
ATOM 866 N N . THR A 1 114 ? -22.225 6.394 39.157 1.00 73.50 114 THR A N 1
ATOM 867 C CA . THR A 1 114 ? -23.618 6.225 39.651 1.00 73.50 114 THR A CA 1
ATOM 868 C C . THR A 1 114 ? -24.712 7.005 38.928 1.00 73.50 114 THR A C 1
ATOM 870 O O . THR A 1 114 ? -25.871 6.618 39.069 1.00 73.50 114 THR A O 1
ATOM 873 N N . LEU A 1 115 ? -24.391 8.010 38.106 1.00 88.31 115 LEU A N 1
ATOM 874 C CA . LEU A 1 115 ? -25.393 8.921 37.528 1.00 88.31 115 LEU A CA 1
ATOM 875 C C . LEU A 1 115 ? -26.516 8.205 36.761 1.00 88.31 115 LEU A C 1
ATOM 877 O O . LEU A 1 115 ? -27.693 8.478 36.991 1.00 88.31 115 LEU A O 1
ATOM 881 N N . VAL A 1 116 ? -26.169 7.274 35.866 1.00 91.50 116 VAL A N 1
ATOM 882 C CA . VAL A 1 116 ? -27.165 6.525 35.079 1.00 91.50 116 VAL A CA 1
ATOM 883 C C . VAL A 1 116 ? -28.054 5.684 35.996 1.00 91.50 116 VAL A C 1
ATOM 885 O O . VAL A 1 116 ? -29.270 5.667 35.834 1.00 91.50 116 VAL A O 1
ATOM 888 N N . ALA A 1 117 ? -27.460 5.032 37.000 1.00 90.06 117 ALA A N 1
ATOM 889 C CA . ALA A 1 117 ? -28.198 4.212 37.953 1.00 90.06 117 ALA A CA 1
ATOM 890 C C . ALA A 1 117 ? -29.144 5.046 38.830 1.00 90.06 117 ALA A C 1
ATOM 892 O O . ALA A 1 117 ? -30.271 4.631 39.085 1.00 90.06 117 ALA A O 1
ATOM 893 N N . GLU A 1 118 ? -28.702 6.215 39.289 1.00 89.75 118 GLU A N 1
ATOM 894 C CA . GLU A 1 118 ? -29.515 7.137 40.087 1.00 89.75 118 GLU A CA 1
ATOM 895 C C . GLU A 1 118 ? -30.662 7.728 39.269 1.00 89.75 118 GLU A C 1
ATOM 897 O O . GLU A 1 118 ? -31.796 7.733 39.742 1.00 89.75 118 GLU A O 1
ATOM 902 N N . THR A 1 119 ? -30.387 8.140 38.030 1.00 92.31 119 THR A N 1
ATOM 903 C CA . THR A 1 119 ? -31.393 8.668 37.098 1.00 92.31 119 THR A CA 1
ATOM 904 C C . THR A 1 119 ? -32.452 7.610 36.798 1.00 92.31 119 THR A C 1
ATOM 906 O O . THR A 1 119 ? -33.645 7.854 36.975 1.00 92.31 119 THR A O 1
ATOM 909 N N . PHE A 1 120 ? -32.019 6.389 36.469 1.00 92.25 120 PHE A N 1
ATOM 910 C CA . PHE A 1 120 ? -32.918 5.264 36.239 1.00 92.25 120 PHE A CA 1
ATOM 911 C C . PHE A 1 120 ? -33.792 4.980 37.473 1.00 92.25 120 PHE A C 1
ATOM 913 O O . PHE A 1 120 ? -35.013 4.897 37.370 1.00 92.25 120 PHE A O 1
ATOM 920 N N . LEU A 1 121 ? -33.203 4.869 38.669 1.00 90.62 121 LEU A N 1
ATOM 921 C CA . LEU A 1 121 ? -33.961 4.602 39.899 1.00 90.62 121 LEU A CA 1
ATOM 922 C C . LEU A 1 121 ? -34.880 5.770 40.304 1.00 90.62 121 LEU A C 1
ATOM 924 O O . LEU A 1 121 ? -35.934 5.541 40.905 1.00 90.62 121 LEU A O 1
ATOM 928 N N . GLY A 1 122 ? -34.500 7.008 39.986 1.00 90.25 122 GLY A N 1
ATOM 929 C CA . GLY A 1 122 ? -35.285 8.217 40.228 1.00 90.25 122 GLY A CA 1
ATOM 930 C C . GLY A 1 122 ? -36.610 8.206 39.472 1.00 90.25 122 GLY A C 1
ATOM 931 O O . GLY A 1 122 ? -37.656 8.371 40.104 1.00 90.25 122 GLY A O 1
ATOM 932 N N . GLY A 1 123 ? -36.569 7.896 38.173 1.00 89.75 123 GLY A N 1
ATOM 933 C CA . GLY A 1 123 ? -37.743 7.834 37.292 1.00 89.75 123 GLY A CA 1
ATOM 934 C C . GLY A 1 123 ? -38.617 6.580 37.447 1.00 89.75 123 GLY A C 1
ATOM 935 O O . GLY A 1 123 ? -39.574 6.396 36.702 1.00 89.75 123 GLY A O 1
ATOM 936 N N . LEU A 1 124 ? -38.309 5.675 38.386 1.00 90.06 124 LEU A N 1
ATOM 937 C CA . LEU A 1 124 ? -39.180 4.538 38.710 1.00 90.06 124 LEU A CA 1
ATOM 938 C C . LEU A 1 124 ? -40.237 4.916 39.756 1.00 90.06 124 LEU A C 1
ATOM 940 O O . LEU A 1 124 ? -39.898 5.567 40.749 1.00 90.06 124 LEU A O 1
ATOM 944 N N . PRO A 1 125 ? -41.480 4.403 39.668 1.00 87.88 125 PRO A N 1
ATOM 945 C CA . PRO A 1 125 ? -42.442 4.538 40.757 1.00 87.88 125 PRO A CA 1
ATOM 946 C C . PRO A 1 125 ? -41.917 3.902 42.052 1.00 87.88 125 PRO A C 1
ATOM 948 O O . PRO A 1 125 ? -41.217 2.884 42.032 1.00 87.88 125 PRO A O 1
ATOM 951 N N . ALA A 1 126 ? -42.278 4.479 43.203 1.00 84.31 126 ALA A N 1
ATOM 952 C CA . ALA A 1 126 ? -41.696 4.122 44.500 1.00 84.31 126 ALA A CA 1
ATOM 953 C C . ALA A 1 126 ? -41.772 2.617 44.825 1.00 84.31 126 ALA A C 1
ATOM 955 O O . ALA A 1 126 ? -40.814 2.073 45.379 1.00 84.31 126 ALA A O 1
ATOM 956 N N . GLN A 1 127 ? -42.855 1.931 44.433 1.00 80.69 127 GLN A N 1
ATOM 957 C CA . GLN A 1 127 ? -42.997 0.491 44.661 1.00 80.69 127 GLN A CA 1
ATOM 958 C C . GLN A 1 127 ? -42.005 -0.381 43.864 1.00 80.69 127 GLN A C 1
ATOM 960 O O . GLN A 1 127 ? -41.689 -1.484 44.307 1.00 80.69 127 GLN A O 1
ATOM 965 N N . TYR A 1 128 ? -41.464 0.102 42.738 1.00 79.06 128 TYR A N 1
ATOM 966 C CA . TYR A 1 128 ? -40.532 -0.649 41.881 1.00 79.06 128 TYR A CA 1
ATOM 967 C C . TYR A 1 128 ? -39.060 -0.345 42.181 1.00 79.06 128 TYR A C 1
ATOM 969 O O . TYR A 1 128 ? -38.189 -1.176 41.910 1.00 79.06 128 TYR A O 1
ATOM 977 N N . ARG A 1 129 ? -38.766 0.797 42.822 1.00 82.31 129 ARG A N 1
ATOM 978 C CA . ARG A 1 129 ? -37.390 1.198 43.170 1.00 82.31 129 ARG A CA 1
ATOM 979 C C . ARG A 1 129 ? -36.656 0.128 43.966 1.00 82.31 129 ARG A C 1
ATOM 981 O O . ARG A 1 129 ? -35.513 -0.175 43.655 1.00 82.31 129 ARG A O 1
ATOM 988 N N . ARG A 1 130 ? -37.309 -0.479 44.967 1.00 75.56 130 ARG A N 1
ATOM 989 C CA . ARG A 1 130 ? -36.686 -1.500 45.831 1.00 75.56 130 ARG A CA 1
ATOM 990 C C . ARG A 1 130 ? -36.311 -2.771 45.064 1.00 75.56 130 ARG A C 1
ATOM 992 O O . ARG A 1 130 ? -35.282 -3.361 45.375 1.00 75.56 130 ARG A O 1
ATOM 999 N N . VAL A 1 131 ? -37.114 -3.158 44.071 1.00 71.81 131 VAL A N 1
ATOM 1000 C CA . VAL A 1 131 ? -36.889 -4.349 43.232 1.00 71.81 131 VAL A CA 1
ATOM 1001 C C . VAL A 1 131 ? -35.688 -4.136 42.307 1.00 71.81 131 VAL A C 1
ATOM 1003 O O . VAL A 1 131 ? -34.847 -5.017 42.166 1.00 71.81 131 VAL A O 1
ATOM 1006 N N . MET A 1 132 ? -35.547 -2.927 41.761 1.00 75.19 132 MET A N 1
ATOM 1007 C CA . MET A 1 132 ? -34.478 -2.572 40.819 1.00 75.19 132 MET A CA 1
ATOM 1008 C C . MET A 1 132 ? -33.195 -2.069 41.500 1.00 75.19 132 MET A C 1
ATOM 1010 O O . MET A 1 132 ? -32.225 -1.721 40.831 1.00 75.19 132 MET A O 1
ATOM 1014 N N . ASN A 1 133 ? -33.148 -2.057 42.836 1.00 79.62 133 ASN A N 1
ATOM 1015 C CA . ASN A 1 133 ? -32.025 -1.532 43.618 1.00 79.62 133 ASN A CA 1
ATOM 1016 C C . ASN A 1 133 ? -30.874 -2.539 43.827 1.00 79.62 133 ASN A C 1
ATOM 1018 O O . ASN A 1 133 ? -30.030 -2.323 44.704 1.00 79.62 133 ASN A O 1
ATOM 1022 N N . CYS A 1 134 ? -30.847 -3.652 43.088 1.00 86.88 134 CYS A N 1
ATOM 1023 C CA . CYS A 1 134 ? -29.873 -4.721 43.300 1.00 86.88 134 CYS A CA 1
ATOM 1024 C C . CYS A 1 134 ? -28.460 -4.330 42.830 1.00 86.88 134 CYS A C 1
ATOM 1026 O O . CYS A 1 134 ? -28.275 -3.507 41.930 1.00 86.88 134 CYS A O 1
ATOM 1028 N N . THR A 1 135 ? -27.441 -4.939 43.439 1.00 88.69 135 THR A N 1
ATOM 1029 C CA . THR A 1 135 ? -26.033 -4.639 43.138 1.00 88.69 135 THR A CA 1
ATOM 1030 C C . THR A 1 135 ? -25.667 -4.958 41.687 1.00 88.69 135 THR A C 1
ATOM 1032 O O . THR A 1 135 ? -24.979 -4.157 41.061 1.00 88.69 135 THR A O 1
ATOM 1035 N N . ALA A 1 136 ? -26.173 -6.066 41.130 1.00 89.81 136 ALA A N 1
ATOM 1036 C CA . ALA A 1 136 ? -25.882 -6.489 39.758 1.00 89.81 136 ALA A CA 1
ATOM 1037 C C . ALA A 1 136 ? -26.396 -5.485 38.707 1.00 89.81 136 ALA A C 1
ATOM 1039 O O . ALA A 1 136 ? -25.621 -5.030 37.867 1.00 89.81 136 ALA A O 1
ATOM 1040 N N . CYS A 1 137 ? -27.668 -5.066 38.787 1.00 89.81 137 CYS A N 1
ATOM 1041 C CA . CYS A 1 137 ? -28.232 -4.069 37.866 1.00 89.81 137 CYS A CA 1
ATOM 1042 C C . CYS A 1 137 ? -27.559 -2.703 38.020 1.00 89.81 137 CYS A C 1
ATOM 1044 O O . CYS A 1 137 ? -27.283 -2.035 37.026 1.00 89.81 137 CYS A O 1
ATOM 1046 N N . LYS A 1 138 ? -27.243 -2.292 39.257 1.00 88.56 138 LYS A N 1
ATOM 1047 C CA . LYS A 1 138 ? -26.465 -1.069 39.475 1.00 88.56 138 LYS A CA 1
ATOM 1048 C C . LYS A 1 138 ? -25.126 -1.156 38.774 1.00 88.56 138 LYS A C 1
ATOM 1050 O O . LYS A 1 138 ? -24.821 -0.256 38.007 1.00 88.56 138 LYS A O 1
ATOM 1055 N N . GLN A 1 139 ? -24.363 -2.223 39.012 1.00 89.44 139 GLN A N 1
ATOM 1056 C CA . GLN A 1 139 ? -23.048 -2.427 38.410 1.00 89.44 139 GLN A CA 1
ATOM 1057 C C . GLN A 1 139 ? -23.108 -2.392 36.882 1.00 89.44 139 GLN A C 1
ATOM 1059 O O . GLN A 1 139 ? -22.277 -1.721 36.275 1.00 89.44 139 GLN A O 1
ATOM 1064 N N . PHE A 1 140 ? -24.117 -3.024 36.277 1.00 93.06 140 PHE A N 1
ATOM 1065 C CA . PHE A 1 140 ? -24.366 -2.920 34.841 1.00 93.06 140 PHE A CA 1
ATOM 1066 C C . PHE A 1 140 ? -24.523 -1.459 34.397 1.00 93.06 140 PHE A C 1
ATOM 1068 O O . PHE A 1 140 ? -23.802 -1.006 33.513 1.00 93.06 140 PHE A O 1
ATOM 1075 N N . MET A 1 141 ? -25.399 -0.688 35.048 1.00 92.19 141 MET A N 1
ATOM 1076 C CA . MET A 1 141 ? -25.597 0.728 34.716 1.00 92.19 141 MET A CA 1
ATOM 1077 C C . MET A 1 141 ? -24.339 1.574 34.957 1.00 92.19 141 MET A C 1
ATOM 1079 O O . MET A 1 141 ? -24.094 2.508 34.201 1.00 92.19 141 MET A O 1
ATOM 1083 N N . ARG A 1 142 ? -23.518 1.234 35.961 1.00 88.75 142 ARG A N 1
ATOM 1084 C CA . ARG A 1 142 ? -22.248 1.928 36.241 1.00 88.75 142 ARG A CA 1
ATOM 1085 C C . ARG A 1 142 ? -21.216 1.735 35.138 1.00 88.75 142 ARG A C 1
ATOM 1087 O O . ARG A 1 142 ? -20.449 2.647 34.859 1.00 88.75 142 ARG A O 1
ATOM 1094 N N . GLN A 1 143 ? -21.136 0.518 34.606 1.00 89.81 143 GLN A N 1
ATOM 1095 C CA . GLN A 1 143 ? -20.074 0.110 33.685 1.00 89.81 143 GLN A CA 1
ATOM 1096 C C . GLN A 1 143 ? -20.462 0.286 32.222 1.00 89.81 143 GLN A C 1
ATOM 1098 O O . GLN A 1 143 ? -19.593 0.538 31.397 1.00 89.81 143 GLN A O 1
ATOM 1103 N N . TYR A 1 144 ? -21.744 0.120 31.907 1.00 94.06 144 TYR A N 1
ATOM 1104 C CA . TYR A 1 144 ? -22.225 0.041 30.532 1.00 94.06 144 TYR A CA 1
ATOM 1105 C C . TYR A 1 144 ? -23.376 1.012 30.252 1.00 94.06 144 TYR A C 1
ATOM 1107 O O . TYR A 1 144 ? -23.708 1.260 29.097 1.00 94.06 144 TYR A O 1
ATOM 1115 N N . GLY A 1 145 ? -24.001 1.585 31.286 1.00 93.62 145 GLY A N 1
ATOM 1116 C CA . GLY A 1 145 ? -25.211 2.398 31.136 1.00 93.62 145 GLY A CA 1
ATOM 1117 C C . GLY A 1 145 ? -25.039 3.654 30.280 1.00 93.62 145 GLY A C 1
ATOM 1118 O O . GLY A 1 145 ? -26.036 4.179 29.792 1.00 93.62 145 GLY A O 1
ATOM 1119 N N . ASP A 1 146 ? -23.804 4.111 30.080 1.00 95.12 146 ASP A N 1
ATOM 1120 C CA . ASP A 1 146 ? -23.422 5.253 29.251 1.00 95.12 146 ASP A CA 1
ATOM 1121 C C . ASP A 1 146 ? -22.963 4.858 27.832 1.00 95.12 146 ASP A C 1
ATOM 1123 O O . ASP A 1 146 ? -22.449 5.708 27.102 1.00 95.12 146 ASP A O 1
ATOM 1127 N N . LEU A 1 147 ? -23.134 3.595 27.421 1.00 96.12 147 LEU A N 1
ATOM 1128 C CA . LEU A 1 147 ? -22.779 3.153 26.075 1.00 96.12 147 LEU A CA 1
ATOM 1129 C C . LEU A 1 147 ? -23.695 3.773 25.013 1.00 96.12 147 LEU A C 1
ATOM 1131 O O . LEU A 1 147 ? -24.922 3.807 25.140 1.00 96.12 147 LEU A O 1
ATOM 1135 N N . CYS A 1 148 ? -23.084 4.238 23.929 1.00 96.12 148 CYS A N 1
ATOM 1136 C CA . CYS A 1 148 ? -23.739 4.907 22.815 1.00 96.12 148 CYS A CA 1
ATOM 1137 C C . CYS A 1 148 ? -23.009 4.679 21.488 1.00 96.12 148 CYS A C 1
ATOM 1139 O O . CYS A 1 148 ? -21.867 4.220 21.440 1.00 96.12 148 CYS A O 1
ATOM 1141 N N . MET A 1 149 ? -23.688 5.041 20.407 1.00 95.75 149 MET A N 1
ATOM 1142 C CA . MET A 1 149 ? -23.124 5.224 19.076 1.00 95.75 149 MET A CA 1
ATOM 1143 C C . MET A 1 149 ? -23.257 6.691 18.666 1.00 95.75 149 MET A C 1
ATOM 1145 O O . MET A 1 149 ? -24.067 7.433 19.224 1.00 95.75 149 MET A O 1
ATOM 1149 N N . VAL A 1 150 ? -22.467 7.109 17.681 1.00 94.94 150 VAL A N 1
ATOM 1150 C CA . VAL A 1 150 ? -22.568 8.445 17.085 1.00 94.94 150 VAL A CA 1
ATOM 1151 C C . VAL A 1 150 ? -23.354 8.336 15.780 1.00 94.94 150 VAL A C 1
ATOM 1153 O O . VAL A 1 150 ? -22.987 7.565 14.892 1.00 94.94 150 VAL A O 1
ATOM 1156 N N . SER A 1 151 ? -24.439 9.095 15.675 1.00 92.25 151 SER A N 1
ATOM 1157 C CA . SER A 1 151 ? -25.258 9.211 14.465 1.00 92.25 151 SER A CA 1
ATOM 1158 C C . SER A 1 151 ? -24.561 10.025 13.370 1.00 92.25 151 SER A C 1
ATOM 1160 O O . SER A 1 151 ? -23.564 10.708 13.608 1.00 92.25 151 SER A O 1
ATOM 1162 N N . ASP A 1 152 ? -25.146 10.045 12.172 1.00 90.06 152 ASP A N 1
ATOM 1163 C CA . ASP A 1 152 ? -24.631 10.842 11.051 1.00 90.06 152 ASP A CA 1
ATOM 1164 C C . ASP A 1 152 ? -24.721 12.364 11.265 1.00 90.06 152 ASP A C 1
ATOM 1166 O O . ASP A 1 152 ? -23.993 13.116 10.618 1.00 90.06 152 ASP A O 1
ATOM 1170 N N . ASP A 1 153 ? -25.566 12.834 12.190 1.00 90.31 153 ASP A N 1
ATOM 1171 C CA . ASP A 1 153 ? -25.651 14.248 12.589 1.00 90.31 153 ASP A CA 1
ATOM 1172 C C . ASP A 1 153 ? -24.779 14.594 13.815 1.00 90.31 153 ASP A C 1
ATOM 1174 O O . ASP A 1 153 ? -24.828 15.714 14.329 1.00 90.31 153 ASP A O 1
ATOM 1178 N N . GLY A 1 154 ? -23.960 13.647 14.288 1.00 91.69 154 GLY A N 1
ATOM 1179 C CA . GLY A 1 154 ? -23.048 13.833 15.419 1.00 91.69 154 GLY A CA 1
ATOM 1180 C C . GLY A 1 154 ? -23.724 13.805 16.794 1.00 91.69 154 GLY A C 1
ATOM 1181 O O . GLY A 1 154 ? -23.088 14.136 17.802 1.00 91.69 154 GLY A O 1
ATOM 1182 N N . THR A 1 155 ? -25.002 13.429 16.870 1.00 93.38 155 THR A N 1
ATOM 1183 C CA . THR A 1 155 ? -25.694 13.192 18.142 1.00 93.38 155 THR A CA 1
ATOM 1184 C C . THR A 1 155 ? -25.360 11.808 18.705 1.00 93.38 155 THR A C 1
ATOM 1186 O O . THR A 1 155 ? -24.955 10.891 17.990 1.00 93.38 155 THR A O 1
ATOM 1189 N N . LEU A 1 156 ? -25.462 11.665 20.028 1.00 95.31 156 LEU A N 1
ATOM 1190 C CA . LEU A 1 156 ? -25.260 10.376 20.684 1.00 95.31 156 LEU A CA 1
ATOM 1191 C C . LEU A 1 156 ? -26.579 9.606 20.709 1.00 95.31 156 LEU A C 1
ATOM 1193 O O . LEU A 1 156 ? -27.582 10.099 21.229 1.00 95.31 156 LEU A O 1
ATOM 1197 N N . ILE A 1 157 ? -26.555 8.381 20.193 1.00 95.12 157 ILE A N 1
ATOM 1198 C CA . ILE A 1 157 ? -27.662 7.433 20.275 1.00 95.12 157 ILE A CA 1
ATOM 1199 C C . ILE A 1 157 ? -27.319 6.412 21.367 1.00 95.12 157 ILE A C 1
ATOM 1201 O O . ILE A 1 157 ? -26.348 5.670 21.208 1.00 95.12 157 ILE A O 1
ATOM 1205 N N . PRO A 1 158 ? -28.075 6.347 22.477 1.00 95.94 158 PRO A N 1
ATOM 1206 C CA . PRO A 1 158 ? -27.833 5.360 23.526 1.00 95.94 158 PRO A CA 1
ATOM 1207 C C . PRO A 1 158 ? -27.982 3.932 22.984 1.00 95.94 158 PRO A C 1
ATOM 1209 O O . PRO A 1 158 ? -28.976 3.636 22.324 1.00 95.94 158 PRO A O 1
ATOM 1212 N N . LEU A 1 159 ? -27.022 3.050 23.281 1.00 95.31 159 LEU A N 1
ATOM 1213 C CA . LEU A 1 159 ? -26.865 1.763 22.587 1.00 95.31 159 LEU A CA 1
ATOM 1214 C C . LEU A 1 159 ? -28.054 0.814 22.775 1.00 95.31 159 LEU A C 1
ATOM 1216 O O . LEU A 1 159 ? -28.398 0.060 21.876 1.00 95.31 159 LEU A O 1
ATOM 1220 N N . TYR A 1 160 ? -28.653 0.809 23.960 1.00 94.06 160 TYR A N 1
ATOM 1221 C CA . TYR A 1 160 ? -29.681 -0.169 24.309 1.00 94.06 160 TYR A CA 1
ATOM 1222 C C . TYR A 1 160 ? -30.794 0.421 25.166 1.00 94.06 160 TYR A C 1
ATOM 1224 O O . TYR A 1 160 ? -31.571 -0.325 25.742 1.00 94.06 160 TYR A O 1
ATOM 1232 N N . TRP A 1 161 ? -30.880 1.746 25.299 1.00 95.12 161 TRP A N 1
ATOM 1233 C CA . TRP A 1 161 ? -31.994 2.376 26.006 1.00 95.12 161 TRP A CA 1
ATOM 1234 C C . TRP A 1 161 ? -33.133 2.627 25.010 1.00 95.12 161 TRP A C 1
ATOM 1236 O O . TRP A 1 161 ? -33.010 3.556 24.209 1.00 95.12 161 TRP A O 1
ATOM 1246 N N . PRO A 1 162 ? -34.212 1.823 25.010 1.00 93.06 162 PRO A N 1
ATOM 1247 C CA . PRO A 1 162 ? -35.271 1.884 24.000 1.00 93.06 162 PRO A CA 1
ATOM 1248 C C . PRO A 1 162 ? -36.018 3.221 23.987 1.00 93.06 162 PRO A C 1
ATOM 1250 O O . PRO A 1 162 ? -36.087 3.934 24.986 1.00 93.06 162 PRO A O 1
ATOM 1253 N N . VAL A 1 163 ? -36.627 3.557 22.849 1.00 87.56 163 VAL A N 1
ATOM 1254 C CA . VAL A 1 163 ? -37.576 4.679 22.767 1.00 87.56 163 VAL A CA 1
ATOM 1255 C C . VAL A 1 163 ? -38.829 4.333 23.583 1.00 87.56 163 VAL A C 1
ATOM 1257 O O . VAL A 1 163 ? -39.258 3.182 23.589 1.00 87.56 163 VAL A O 1
ATOM 1260 N N . ASN A 1 164 ? -39.428 5.323 24.254 1.00 78.19 164 ASN A N 1
ATOM 1261 C CA . ASN A 1 164 ? -40.508 5.133 25.238 1.00 78.19 164 ASN A CA 1
ATOM 1262 C C . ASN A 1 164 ? -41.695 4.279 24.750 1.00 78.19 164 ASN A C 1
ATOM 1264 O O . ASN A 1 164 ? -42.361 3.642 25.566 1.00 78.19 164 ASN A O 1
ATOM 1268 N N . ASP A 1 165 ? -41.970 4.241 23.446 1.00 76.75 165 ASP A N 1
ATOM 1269 C CA . ASP A 1 165 ? -43.072 3.456 22.879 1.00 76.75 165 ASP A CA 1
ATOM 1270 C C . ASP A 1 165 ? -42.836 1.938 22.943 1.00 76.75 165 ASP A C 1
ATOM 1272 O O . ASP A 1 165 ? -43.800 1.177 22.984 1.00 76.75 165 ASP A O 1
ATOM 1276 N N . ALA A 1 166 ? -41.579 1.496 23.034 1.00 76.62 166 ALA A N 1
ATOM 1277 C CA . ALA A 1 166 ? -41.194 0.087 23.148 1.00 76.62 166 ALA A CA 1
ATOM 1278 C C . ALA A 1 166 ? -41.107 -0.414 24.606 1.00 76.62 166 ALA A C 1
ATOM 1280 O O . ALA A 1 166 ? -40.739 -1.561 24.844 1.00 76.62 166 ALA A O 1
ATOM 1281 N N . VAL A 1 167 ? -41.419 0.438 25.592 1.00 83.62 167 VAL A N 1
ATOM 1282 C CA . VAL A 1 167 ? -41.184 0.180 27.023 1.00 83.62 167 VAL A CA 1
ATOM 1283 C C . VAL A 1 167 ? -42.501 0.043 27.789 1.00 83.62 167 VAL A C 1
ATOM 1285 O O . VAL A 1 167 ? -43.460 0.780 27.546 1.00 83.62 167 VAL A O 1
ATOM 1288 N N . THR A 1 168 ? -42.561 -0.875 28.760 1.00 84.19 168 THR A N 1
ATOM 1289 C CA . THR A 1 168 ? -43.723 -1.014 29.655 1.00 84.19 168 THR A CA 1
ATOM 1290 C C . THR A 1 168 ? -43.952 0.258 30.478 1.00 84.19 168 THR A C 1
ATOM 1292 O O . THR A 1 168 ? -43.020 0.992 30.810 1.00 84.19 168 THR A O 1
ATOM 1295 N N . ALA A 1 169 ? -45.212 0.532 30.834 1.00 85.38 169 ALA A N 1
ATOM 1296 C CA . ALA A 1 169 ? -45.634 1.825 31.385 1.00 85.38 169 ALA A CA 1
ATOM 1297 C C . ALA A 1 169 ? -44.809 2.315 32.593 1.00 85.38 169 ALA A C 1
ATOM 1299 O O . ALA A 1 169 ? -44.533 3.506 32.690 1.00 85.38 169 ALA A O 1
ATOM 1300 N N . HIS A 1 170 ? -44.380 1.415 33.481 1.00 85.50 170 HIS A N 1
ATOM 1301 C CA . HIS A 1 170 ? -43.630 1.759 34.695 1.00 85.50 170 HIS A CA 1
ATOM 1302 C C . HIS A 1 170 ? -42.132 2.039 34.467 1.00 85.50 170 HIS A C 1
ATOM 1304 O O . HIS A 1 170 ? -41.508 2.630 35.345 1.00 85.50 170 HIS A O 1
ATOM 1310 N N . TYR A 1 171 ? -41.551 1.651 33.324 1.00 88.88 171 TYR A N 1
ATOM 1311 C CA . TYR A 1 171 ? -40.154 1.957 32.969 1.00 88.88 171 TYR A CA 1
ATOM 1312 C C . TYR A 1 171 ? -40.023 3.165 32.026 1.00 88.88 171 TYR A C 1
ATOM 1314 O O . TYR A 1 171 ? -38.911 3.646 31.828 1.00 88.88 171 TYR A O 1
ATOM 1322 N N . LYS A 1 172 ? -41.126 3.676 31.453 1.00 90.75 172 LYS A N 1
ATOM 1323 C CA . LYS A 1 172 ? -41.093 4.757 30.447 1.00 90.75 172 LYS A CA 1
ATOM 1324 C C . LYS A 1 172 ? -40.377 6.016 30.933 1.00 90.75 172 LYS A C 1
ATOM 1326 O O . LYS A 1 172 ? -39.500 6.504 30.235 1.00 90.75 172 LYS A O 1
ATOM 1331 N N . GLU A 1 173 ? -40.738 6.524 32.110 1.00 91.69 173 GLU A N 1
ATOM 1332 C CA . GLU A 1 173 ? -40.132 7.736 32.685 1.00 91.69 173 GLU A CA 1
ATOM 1333 C C . GLU A 1 173 ? -38.640 7.514 32.970 1.00 91.69 173 GLU A C 1
ATOM 1335 O O . GLU A 1 173 ? -37.795 8.202 32.411 1.00 91.69 173 GLU A O 1
ATOM 1340 N N . SER A 1 174 ? -38.316 6.443 33.694 1.00 92.06 174 SER A N 1
ATOM 1341 C CA . SER A 1 174 ? -36.946 5.999 33.977 1.00 92.06 174 SER A CA 1
ATOM 1342 C C . SER A 1 174 ? -36.037 5.894 32.738 1.00 92.06 174 SER A C 1
ATOM 1344 O O . SER A 1 174 ? -34.923 6.420 32.733 1.00 92.06 174 SER A O 1
ATOM 1346 N N . VAL A 1 175 ? -36.500 5.245 31.663 1.00 93.94 175 VAL A N 1
ATOM 1347 C CA . VAL A 1 175 ? -35.733 5.115 30.411 1.00 93.94 175 VAL A CA 1
ATOM 1348 C C . VAL A 1 175 ? -35.628 6.459 29.688 1.00 93.94 175 VAL A C 1
ATOM 1350 O O . VAL A 1 175 ? -34.560 6.790 29.172 1.00 93.94 175 VAL A O 1
ATOM 1353 N N . SER A 1 176 ? -36.702 7.251 29.674 1.00 94.06 176 SER A N 1
ATOM 1354 C CA . SER A 1 176 ? -36.707 8.595 29.091 1.00 94.06 176 SER A CA 1
ATOM 1355 C C . SER A 1 176 ? -35.678 9.505 29.763 1.00 94.06 176 SER A C 1
ATOM 1357 O O . SER A 1 176 ? -34.908 10.168 29.069 1.00 94.06 176 SER A O 1
ATOM 1359 N N . ASP A 1 177 ? -35.623 9.489 31.094 1.00 93.88 177 ASP A N 1
ATOM 1360 C CA . ASP A 1 177 ? -34.695 10.295 31.888 1.00 93.88 177 ASP A CA 1
ATOM 1361 C C . ASP A 1 177 ? -33.241 9.902 31.609 1.00 93.88 177 ASP A C 1
ATOM 1363 O O . ASP A 1 177 ? -32.386 10.763 31.404 1.00 93.88 177 ASP A O 1
ATOM 1367 N N . VAL A 1 178 ? -32.951 8.597 31.523 1.00 94.06 178 VAL A N 1
ATOM 1368 C CA . VAL A 1 178 ? -31.608 8.116 31.164 1.00 94.06 178 VAL A CA 1
ATOM 1369 C C . VAL A 1 178 ? -31.224 8.542 29.749 1.00 94.06 178 VAL A C 1
ATOM 1371 O O . VAL A 1 178 ? -30.095 8.976 29.529 1.00 94.06 178 VAL A O 1
ATOM 1374 N N . ARG A 1 179 ? -32.143 8.459 28.781 1.00 94.81 179 ARG A N 1
ATOM 1375 C CA . ARG A 1 179 ? -31.886 8.909 27.403 1.00 94.81 179 ARG A CA 1
ATOM 1376 C C . ARG A 1 179 ? -31.607 10.409 27.333 1.00 94.81 179 ARG A C 1
ATOM 1378 O O . ARG A 1 179 ? -30.770 10.825 26.532 1.00 94.81 179 ARG A O 1
ATOM 1385 N N . GLU A 1 180 ? -32.257 11.210 28.176 1.00 94.31 180 GLU A N 1
ATOM 1386 C CA . GLU A 1 180 ? -32.029 12.656 28.254 1.00 94.31 180 GLU A CA 1
ATOM 1387 C C . GLU A 1 180 ? -30.576 12.992 28.613 1.00 94.31 180 GLU A C 1
ATOM 1389 O O . GLU A 1 180 ? -30.025 13.960 28.088 1.00 94.31 180 GLU A O 1
ATOM 1394 N N . LEU A 1 181 ? -29.916 12.150 29.421 1.00 93.69 181 LEU A N 1
ATOM 1395 C CA . LEU A 1 181 ? -28.521 12.352 29.825 1.00 93.69 181 LEU A CA 1
ATOM 1396 C C . LEU A 1 181 ? -27.553 12.432 28.640 1.00 93.69 181 LEU A C 1
ATOM 1398 O O . LEU A 1 181 ? -26.523 13.086 28.764 1.00 93.69 181 LEU A O 1
ATOM 1402 N N . PHE A 1 182 ? -27.857 11.790 27.508 1.00 94.31 182 PHE A N 1
ATOM 1403 C CA . PHE A 1 182 ? -26.981 11.739 26.331 1.00 94.31 182 PHE A CA 1
ATOM 1404 C C . PHE A 1 182 ? -27.096 12.978 25.439 1.00 94.31 182 PHE A C 1
ATOM 1406 O O . PHE A 1 182 ? -26.221 13.224 24.600 1.00 94.31 182 PHE A O 1
ATOM 1413 N N . LYS A 1 183 ? -28.161 13.774 25.590 1.00 92.62 183 LYS A N 1
ATOM 1414 C CA . LYS A 1 183 ? -28.390 14.928 24.720 1.00 92.62 183 LYS A CA 1
ATOM 1415 C C . LYS A 1 183 ? -27.292 15.970 24.902 1.00 92.62 183 LYS A C 1
ATOM 1417 O O . LYS A 1 183 ? -26.959 16.372 26.014 1.00 92.62 183 LYS A O 1
ATOM 1422 N N . ASN A 1 184 ? -26.758 16.438 23.774 1.00 89.56 184 ASN A N 1
ATOM 1423 C CA . ASN A 1 184 ? -25.690 17.440 23.711 1.00 89.56 184 ASN A CA 1
ATOM 1424 C C . ASN A 1 184 ? -24.424 17.056 24.502 1.00 89.56 184 ASN A C 1
ATOM 1426 O O . ASN A 1 184 ? -23.686 17.939 24.942 1.00 89.56 184 ASN A O 1
ATOM 1430 N N . LYS A 1 185 ? -24.163 15.754 24.697 1.00 93.56 185 LYS A N 1
ATOM 1431 C CA . LYS A 1 185 ? -22.956 15.278 25.381 1.00 93.56 185 LYS A CA 1
ATOM 1432 C C . LYS A 1 185 ? -21.830 14.918 24.417 1.00 93.56 185 LYS A C 1
ATOM 1434 O O . LYS A 1 185 ? -22.095 14.471 23.296 1.00 93.56 185 LYS A O 1
ATOM 1439 N N . PRO A 1 186 ? -20.567 15.116 24.836 1.00 93.75 186 PRO A N 1
ATOM 1440 C CA . PRO A 1 186 ? -19.430 14.672 24.059 1.00 93.75 186 PRO A CA 1
ATOM 1441 C C . PRO A 1 186 ? -19.236 13.163 24.180 1.00 93.75 186 PRO A C 1
ATOM 1443 O O . PRO A 1 186 ? -19.494 12.548 25.218 1.00 93.75 186 PRO A O 1
ATOM 1446 N N . VAL A 1 187 ? -18.716 12.582 23.111 1.00 94.50 187 VAL A N 1
ATOM 1447 C CA . VAL A 1 187 ? -18.270 11.197 23.072 1.00 94.50 187 VAL A CA 1
ATOM 1448 C C . VAL A 1 187 ? -17.028 10.998 23.954 1.00 94.50 187 VAL A C 1
ATOM 1450 O O . VAL A 1 187 ? -16.187 11.888 24.142 1.00 94.50 187 VAL A O 1
ATOM 1453 N N . GLY A 1 188 ? -16.954 9.826 24.567 1.00 92.62 188 GLY A N 1
ATOM 1454 C CA . GLY A 1 188 ? -15.869 9.345 25.410 1.00 92.62 188 GLY A CA 1
ATOM 1455 C C . GLY A 1 188 ? -14.998 8.316 24.702 1.00 92.62 188 GLY A C 1
ATOM 1456 O O . GLY A 1 188 ? -14.822 8.351 23.487 1.00 92.62 188 GLY A O 1
ATOM 1457 N N . ASN A 1 189 ? -14.419 7.414 25.492 1.00 90.62 189 ASN A N 1
ATOM 1458 C CA . ASN A 1 189 ? -13.555 6.360 24.971 1.00 90.62 189 ASN A CA 1
ATOM 1459 C C . ASN A 1 189 ? -14.374 5.302 24.230 1.00 90.62 189 ASN A C 1
ATOM 1461 O O . ASN A 1 189 ? -15.514 5.012 24.602 1.00 90.62 189 ASN A O 1
ATOM 1465 N N . GLU A 1 190 ? -13.762 4.706 23.212 1.00 92.44 190 GLU A N 1
ATOM 1466 C CA . GLU A 1 190 ? -14.314 3.551 22.510 1.00 92.44 190 GLU A CA 1
ATOM 1467 C C . GLU A 1 190 ? -14.427 2.346 23.457 1.00 92.44 190 GLU A C 1
ATOM 1469 O O . GLU A 1 190 ? -13.493 2.016 24.192 1.00 92.44 190 GLU A O 1
ATOM 1474 N N . PHE A 1 191 ? -15.573 1.675 23.420 1.00 91.94 191 PHE A N 1
ATOM 1475 C CA . PHE A 1 191 ? -15.820 0.417 24.104 1.00 91.94 191 PHE A CA 1
ATOM 1476 C C . PHE A 1 191 ? -15.523 -0.750 23.156 1.00 91.94 191 PHE A C 1
ATOM 1478 O O . PHE A 1 191 ? -16.095 -0.837 22.069 1.00 91.94 191 PHE A O 1
ATOM 1485 N N . ARG A 1 192 ? -14.642 -1.668 23.573 1.00 89.44 192 ARG A N 1
ATOM 1486 C CA . ARG A 1 192 ? -14.217 -2.825 22.768 1.00 89.44 192 ARG A CA 1
ATOM 1487 C C . ARG A 1 192 ? -14.431 -4.143 23.506 1.00 89.44 192 ARG A C 1
ATOM 1489 O O . ARG A 1 192 ? -14.276 -4.229 24.722 1.00 89.44 192 ARG A O 1
ATOM 1496 N N . ILE A 1 193 ? -14.720 -5.195 22.743 1.00 87.69 193 ILE A N 1
ATOM 1497 C CA . ILE A 1 193 ? -14.922 -6.556 23.253 1.00 87.69 193 ILE A CA 1
ATOM 1498 C C . ILE A 1 193 ? -13.675 -7.388 22.964 1.00 87.69 193 ILE A C 1
ATOM 1500 O O . ILE A 1 193 ? -13.359 -7.637 21.810 1.00 87.69 193 ILE A O 1
ATOM 1504 N N . TYR A 1 194 ? -12.970 -7.860 23.990 1.00 84.12 194 TYR A N 1
ATOM 1505 C CA . TYR A 1 194 ? -11.689 -8.566 23.811 1.00 84.12 194 TYR A CA 1
ATOM 1506 C C . TYR A 1 194 ? -11.818 -10.086 23.677 1.00 84.12 194 TYR A C 1
ATOM 1508 O O . TYR A 1 194 ? -10.887 -10.745 23.228 1.00 84.12 194 TYR A O 1
ATOM 1516 N N . SER A 1 195 ? -12.958 -10.659 24.058 1.00 85.12 195 SER A N 1
ATOM 1517 C CA . SER A 1 195 ? -13.199 -12.100 23.977 1.00 85.12 195 SER A CA 1
ATOM 1518 C C . SER A 1 195 ? -14.680 -12.395 23.771 1.00 85.12 195 SER A C 1
ATOM 1520 O O . SER A 1 195 ? -15.528 -11.587 24.150 1.00 85.12 195 SER A O 1
ATOM 1522 N N . ASP A 1 196 ? -15.015 -13.577 23.251 1.00 84.56 196 ASP A N 1
ATOM 1523 C CA . ASP A 1 196 ? -16.418 -13.987 23.102 1.0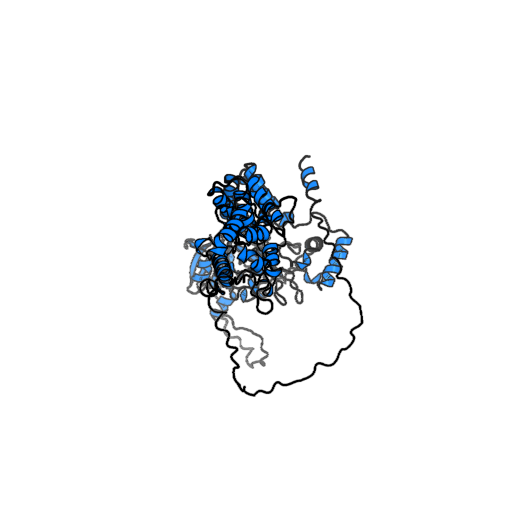0 84.56 196 ASP A CA 1
ATOM 1524 C C . ASP A 1 196 ? -17.166 -14.044 24.441 1.00 84.56 196 ASP A C 1
ATOM 1526 O O . ASP A 1 196 ? -18.361 -13.758 24.499 1.00 84.56 196 ASP A O 1
ATOM 1530 N N . LYS A 1 197 ? -16.458 -14.326 25.543 1.00 82.19 197 LYS A N 1
ATOM 1531 C CA . LYS A 1 197 ? -17.031 -14.295 26.898 1.00 82.19 197 LYS A CA 1
ATOM 1532 C C . LYS A 1 197 ? -17.460 -12.886 27.316 1.00 82.19 197 LYS A C 1
ATOM 1534 O O . LYS A 1 197 ? -18.384 -12.747 28.106 1.00 82.19 197 LYS A O 1
ATOM 1539 N N . SER A 1 198 ? -16.823 -11.852 26.767 1.00 84.38 198 SER A N 1
ATOM 1540 C CA . SER A 1 198 ? -17.120 -10.442 27.045 1.00 84.38 198 SER A CA 1
ATOM 1541 C C . SER A 1 198 ? -18.267 -9.881 26.192 1.00 84.38 198 SER A C 1
ATOM 1543 O O . SER A 1 198 ? -18.550 -8.690 26.278 1.00 84.38 198 SER A O 1
ATOM 1545 N N . ARG A 1 199 ? -18.927 -10.703 25.360 1.00 90.06 199 ARG A N 1
ATOM 1546 C CA . ARG A 1 199 ? -20.096 -10.282 24.563 1.00 90.06 199 ARG A CA 1
ATOM 1547 C C . ARG A 1 199 ? -21.348 -10.084 25.398 1.00 90.06 199 ARG A C 1
ATOM 1549 O O . ARG A 1 199 ? -22.205 -9.287 25.031 1.00 90.06 199 ARG A O 1
ATOM 1556 N N . ILE A 1 200 ? -21.462 -10.828 26.491 1.00 93.25 200 ILE A N 1
ATOM 1557 C CA . ILE A 1 200 ? -22.549 -10.664 27.446 1.00 93.25 200 ILE A CA 1
ATOM 1558 C C . ILE A 1 200 ? -22.070 -9.645 28.473 1.00 93.25 200 ILE A C 1
ATOM 1560 O O . ILE A 1 200 ? -21.222 -9.955 29.309 1.00 93.25 200 ILE A O 1
ATOM 1564 N N . ILE A 1 201 ? -22.586 -8.422 28.377 1.00 93.81 201 ILE A N 1
ATOM 1565 C CA . ILE A 1 201 ? -22.329 -7.373 29.362 1.00 93.81 201 ILE A CA 1
ATOM 1566 C C . ILE A 1 201 ? -23.358 -7.471 30.491 1.00 93.81 201 ILE A C 1
ATOM 1568 O O . ILE A 1 201 ? -24.543 -7.693 30.243 1.00 93.81 201 ILE A O 1
ATOM 1572 N N . GLY A 1 202 ? -22.906 -7.308 31.736 1.00 91.94 202 GLY A N 1
ATOM 1573 C CA . GLY A 1 202 ? -23.724 -7.523 32.935 1.00 91.94 202 GLY A CA 1
ATOM 1574 C C . GLY A 1 202 ? -23.763 -8.975 33.418 1.00 91.94 202 GLY A C 1
ATOM 1575 O O . GLY A 1 202 ? -23.066 -9.845 32.901 1.00 91.94 202 GLY A O 1
ATOM 1576 N N . THR A 1 203 ? -24.595 -9.228 34.429 1.00 91.56 203 THR A N 1
ATOM 1577 C CA . THR A 1 203 ? -24.745 -10.547 35.067 1.00 91.56 203 THR A CA 1
ATOM 1578 C C . THR A 1 203 ? -26.171 -11.039 34.849 1.00 91.56 203 THR A C 1
ATOM 1580 O O . THR A 1 203 ? -27.028 -10.669 35.640 1.00 91.56 203 THR A O 1
ATOM 1583 N N . PRO A 1 204 ? -26.468 -11.860 33.825 1.00 91.25 204 PRO A N 1
ATOM 1584 C CA . PRO A 1 204 ? -27.851 -12.143 33.432 1.00 91.25 204 PRO A CA 1
ATOM 1585 C C . PRO A 1 204 ? -28.733 -12.719 34.540 1.00 91.25 204 PRO A C 1
ATOM 1587 O O . PRO A 1 204 ? -29.905 -12.362 34.637 1.00 91.25 204 PRO A O 1
ATOM 1590 N N . LYS A 1 205 ? -28.177 -13.602 35.380 1.00 91.25 205 LYS A N 1
ATOM 1591 C CA . LYS A 1 205 ? -28.935 -14.318 36.405 1.00 91.25 205 LYS A CA 1
ATOM 1592 C C . LYS A 1 205 ? -28.102 -14.589 37.656 1.00 91.25 205 LYS A C 1
ATOM 1594 O O . LYS A 1 205 ? -26.951 -15.004 37.546 1.00 91.25 205 LYS A O 1
ATOM 1599 N N . THR A 1 206 ? -28.710 -14.422 38.831 1.00 87.25 206 THR A N 1
ATOM 1600 C CA . THR A 1 206 ? -28.161 -14.860 40.126 1.00 87.25 206 THR A CA 1
ATOM 1601 C C . THR A 1 206 ? -29.221 -15.663 40.875 1.00 87.25 206 THR A C 1
ATOM 1603 O O . THR A 1 206 ? -30.220 -15.108 41.335 1.00 87.25 206 THR A O 1
ATOM 1606 N N . GLY A 1 207 ? -29.022 -16.977 41.010 1.00 86.38 207 GLY A N 1
ATOM 1607 C CA . GLY A 1 207 ? -30.057 -17.862 41.554 1.00 86.38 207 GLY A CA 1
ATOM 1608 C C . GLY A 1 207 ? -31.306 -17.831 40.670 1.00 86.38 207 GLY A C 1
ATOM 1609 O O . GLY A 1 207 ? -31.225 -18.164 39.492 1.00 86.38 207 GLY A O 1
ATOM 1610 N N . GLU A 1 208 ? -32.443 -17.403 41.215 1.00 81.75 208 GLU A N 1
ATOM 1611 C CA . GLU A 1 208 ? -33.708 -17.265 40.474 1.00 81.75 208 GLU A CA 1
ATOM 1612 C C . GLU A 1 208 ? -33.916 -15.868 39.865 1.00 81.75 208 GLU A C 1
ATOM 1614 O O . GLU A 1 208 ? -34.823 -15.681 39.059 1.00 81.75 208 GLU A O 1
ATOM 1619 N N . TRP A 1 209 ? -33.070 -14.893 40.208 1.00 83.12 209 TRP A N 1
ATOM 1620 C CA . TRP A 1 209 ? -33.253 -13.494 39.827 1.00 83.12 209 TRP A CA 1
ATOM 1621 C C . TRP A 1 209 ? -32.597 -13.176 38.489 1.00 83.12 209 TRP A C 1
ATOM 1623 O O . TRP A 1 209 ? -31.394 -13.386 38.335 1.00 83.12 209 TRP A O 1
ATOM 1633 N N . ASN A 1 210 ? -33.362 -12.597 37.565 1.00 88.56 210 ASN A N 1
ATOM 1634 C CA . ASN A 1 210 ? -32.836 -12.025 36.328 1.00 88.56 210 ASN A CA 1
ATOM 1635 C C . ASN A 1 210 ? -32.383 -10.572 36.556 1.00 88.56 210 ASN A C 1
ATOM 1637 O O . ASN A 1 210 ? -32.965 -9.839 37.364 1.00 88.56 210 ASN A O 1
ATOM 1641 N N . HIS A 1 211 ? -31.319 -10.148 35.874 1.00 90.75 211 HIS A N 1
ATOM 1642 C CA . HIS A 1 211 ? -30.756 -8.801 36.001 1.00 90.75 211 HIS A CA 1
ATOM 1643 C C . HIS A 1 211 ? -30.469 -8.166 34.640 1.00 90.75 211 HIS A C 1
ATOM 1645 O O . HIS A 1 211 ? -30.477 -8.828 33.602 1.00 90.75 211 HIS A O 1
ATOM 1651 N N . MET A 1 212 ? -30.160 -6.867 34.665 1.00 91.56 212 MET A N 1
ATOM 1652 C CA . MET A 1 212 ? -29.717 -6.134 33.484 1.00 91.56 212 MET A CA 1
ATOM 1653 C C . MET 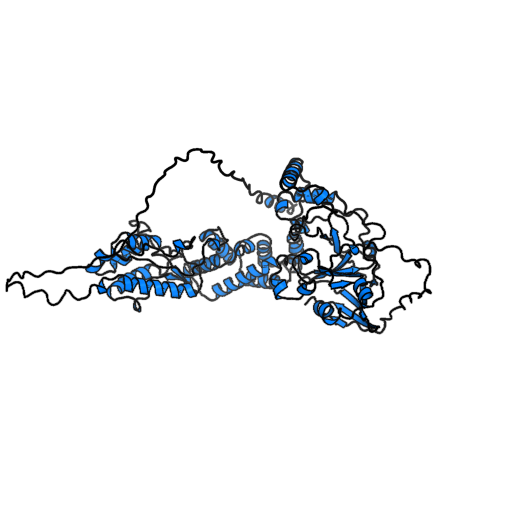A 1 212 ? -28.482 -6.777 32.864 1.00 91.56 212 MET A C 1
ATOM 1655 O O . MET A 1 212 ? -27.419 -6.872 33.483 1.00 91.56 212 MET A O 1
ATOM 1659 N N . SER A 1 213 ? -28.660 -7.213 31.625 1.00 94.31 213 SER A N 1
ATOM 1660 C CA . SER A 1 213 ? -27.607 -7.734 30.773 1.00 94.31 213 SER A CA 1
ATOM 1661 C C . SER A 1 213 ? -28.002 -7.571 29.312 1.00 94.31 213 SER A C 1
ATOM 1663 O O . SER A 1 213 ? -29.190 -7.553 28.994 1.00 94.31 213 SER A O 1
ATOM 1665 N N . ILE A 1 214 ? -27.004 -7.438 28.442 1.00 95.38 214 ILE A N 1
ATOM 1666 C CA . ILE A 1 214 ? -27.183 -7.338 26.991 1.00 95.38 214 ILE A CA 1
ATOM 1667 C C . ILE A 1 214 ? -26.167 -8.249 26.321 1.00 95.38 214 ILE A C 1
ATOM 1669 O O . ILE A 1 214 ? -25.013 -8.334 26.744 1.00 95.38 214 ILE A O 1
ATOM 1673 N N . ASN A 1 215 ? -26.595 -8.935 25.267 1.00 93.75 215 ASN A N 1
ATOM 1674 C CA . ASN A 1 215 ? -25.727 -9.757 24.445 1.00 93.75 215 ASN A CA 1
ATOM 1675 C C . ASN A 1 215 ? -25.360 -9.009 23.159 1.00 93.75 215 ASN A C 1
ATOM 1677 O O . ASN A 1 215 ? -26.168 -8.891 22.239 1.00 93.75 215 ASN A O 1
ATOM 1681 N N . LEU A 1 216 ? -24.118 -8.540 23.085 1.00 91.50 216 LEU A N 1
ATOM 1682 C CA . LEU A 1 216 ? -23.539 -7.844 21.938 1.00 91.50 216 LEU A CA 1
ATOM 1683 C C . LEU A 1 216 ? -23.076 -8.854 20.872 1.00 91.50 216 LEU A C 1
ATOM 1685 O O . LEU A 1 216 ? -21.885 -8.991 20.553 1.00 91.50 216 LEU A O 1
ATOM 1689 N N . LYS A 1 217 ? -24.036 -9.617 20.339 1.00 82.81 217 LYS A N 1
ATOM 1690 C CA . LYS A 1 217 ? -23.799 -10.567 19.246 1.00 82.81 217 LYS A CA 1
ATOM 1691 C C . LYS A 1 217 ? -23.290 -9.812 18.017 1.00 82.81 217 LYS A C 1
ATOM 1693 O O . LYS A 1 217 ? -23.733 -8.707 17.732 1.00 82.81 217 LYS A O 1
ATOM 1698 N N . ASN A 1 218 ? -22.363 -10.420 17.282 1.00 78.38 218 ASN A N 1
ATOM 1699 C CA . ASN A 1 218 ? -21.816 -9.907 16.016 1.00 78.38 218 ASN A CA 1
ATOM 1700 C C . ASN A 1 218 ? -20.949 -8.635 16.097 1.00 78.38 218 ASN A C 1
ATOM 1702 O O . ASN A 1 218 ? -20.414 -8.221 15.071 1.00 78.38 218 ASN A O 1
ATOM 1706 N N . VAL A 1 219 ? -20.725 -8.054 17.281 1.00 84.62 219 VAL A N 1
ATOM 1707 C CA . VAL A 1 219 ? -19.719 -6.990 17.444 1.00 84.62 219 VAL A CA 1
ATOM 1708 C C . VAL A 1 219 ? -18.312 -7.580 17.230 1.00 84.62 219 VAL A C 1
ATOM 1710 O O . VAL A 1 219 ? -17.995 -8.608 17.840 1.00 84.62 219 VAL A O 1
ATOM 1713 N N . PRO A 1 220 ? -17.457 -7.001 16.371 1.00 80.50 220 PRO A N 1
ATOM 1714 C CA . PRO A 1 220 ? -16.108 -7.516 16.145 1.00 80.50 220 PRO A CA 1
ATOM 1715 C C . PRO A 1 220 ? -15.264 -7.551 17.427 1.00 80.50 220 PRO A C 1
ATOM 1717 O O . PRO A 1 220 ? -15.376 -6.678 18.287 1.00 80.50 220 PRO A O 1
ATOM 1720 N N . LEU A 1 221 ? -14.400 -8.563 17.558 1.00 82.06 221 LEU A N 1
ATOM 1721 C CA . LEU A 1 221 ? -13.453 -8.629 18.674 1.00 82.06 221 LEU A CA 1
ATOM 1722 C C . LEU A 1 221 ? -12.314 -7.615 18.496 1.00 82.06 221 LEU A C 1
ATOM 1724 O O . LEU A 1 221 ? -11.816 -7.418 17.389 1.00 82.06 221 LEU A O 1
ATOM 1728 N N . ALA A 1 222 ? -11.846 -7.053 19.611 1.00 72.44 222 ALA A N 1
ATOM 1729 C CA . ALA A 1 222 ? -10.781 -6.059 19.718 1.00 72.44 222 ALA A CA 1
ATOM 1730 C C . ALA A 1 222 ? -9.480 -6.488 19.016 1.00 72.44 222 ALA A C 1
ATOM 1732 O O . ALA A 1 222 ? -8.775 -5.648 18.480 1.00 72.44 222 ALA A O 1
ATOM 1733 N N . GLN A 1 223 ? -9.184 -7.791 18.965 1.00 60.06 223 GLN A N 1
ATOM 1734 C CA . GLN A 1 223 ? -8.017 -8.352 18.268 1.00 60.06 223 GLN A CA 1
ATOM 1735 C C . GLN A 1 223 ? -8.010 -8.100 16.747 1.00 60.06 223 GLN A C 1
ATOM 1737 O O . GLN A 1 223 ? -6.968 -8.214 16.110 1.00 60.06 223 GLN A O 1
ATOM 1742 N N . HIS A 1 224 ? -9.161 -7.757 16.160 1.00 53.47 224 HIS A N 1
ATOM 1743 C CA . HIS A 1 224 ? -9.268 -7.337 14.760 1.00 53.47 224 HIS A CA 1
ATOM 1744 C C . HIS A 1 224 ? -9.035 -5.831 14.572 1.00 53.47 224 HIS A C 1
ATOM 1746 O O . HIS A 1 224 ? -8.948 -5.363 13.440 1.00 53.47 224 HIS A O 1
ATOM 1752 N N . TYR A 1 225 ? -8.911 -5.077 15.668 1.00 56.34 225 TYR A N 1
ATOM 1753 C CA . TYR A 1 225 ? -8.544 -3.670 15.666 1.00 56.34 225 TYR A CA 1
ATOM 1754 C C . TYR A 1 225 ? -7.030 -3.593 15.848 1.00 56.34 225 TYR A C 1
ATOM 1756 O O . TYR A 1 225 ? -6.484 -3.804 16.924 1.00 56.34 225 TYR A O 1
ATOM 1764 N N . THR A 1 226 ? -6.341 -3.309 14.759 1.00 46.25 226 THR A N 1
ATOM 1765 C CA . THR A 1 226 ? -4.875 -3.233 14.651 1.00 46.25 226 THR A CA 1
ATOM 1766 C C . THR A 1 226 ? -4.307 -1.875 15.076 1.00 46.25 226 THR A C 1
ATOM 1768 O O . THR A 1 226 ? -3.110 -1.642 14.937 1.00 46.25 226 THR A O 1
ATOM 1771 N N . ASP A 1 227 ? -5.149 -0.982 15.604 1.00 57.75 227 ASP A N 1
ATOM 1772 C CA . ASP A 1 227 ? -4.757 0.328 16.118 1.00 57.75 227 ASP A CA 1
ATOM 1773 C C . ASP A 1 227 ? -4.733 0.333 17.656 1.00 57.75 227 ASP A C 1
ATOM 1775 O O . ASP A 1 227 ? -5.770 0.207 18.327 1.00 57.75 227 ASP A O 1
ATOM 1779 N N . SER A 1 228 ? -3.524 0.465 18.205 1.00 61.84 228 SER A N 1
ATOM 1780 C CA . SER A 1 228 ? -3.258 0.558 19.642 1.00 61.84 228 SER A CA 1
ATOM 1781 C C . SER A 1 228 ? -3.478 1.963 20.206 1.00 61.84 228 SER A C 1
ATOM 1783 O O . SER A 1 228 ? -3.366 2.140 21.418 1.00 61.84 228 SER A O 1
ATOM 1785 N N . GLN A 1 229 ? -3.754 2.965 19.364 1.00 74.94 229 GLN A N 1
ATOM 1786 C CA . GLN A 1 229 ? -3.934 4.340 19.819 1.00 74.94 229 GLN A CA 1
ATOM 1787 C C . GLN A 1 229 ? -5.276 4.538 20.528 1.00 74.94 229 GLN A C 1
ATOM 1789 O O . GLN A 1 229 ? -6.302 3.942 20.181 1.00 74.94 229 GLN A O 1
ATOM 1794 N N . ASP A 1 230 ? -5.272 5.414 21.532 1.00 84.00 230 ASP A N 1
ATOM 1795 C CA . ASP A 1 230 ? -6.485 5.799 22.238 1.00 84.00 230 ASP A CA 1
ATOM 1796 C C . ASP A 1 230 ? -7.386 6.707 21.378 1.00 84.00 230 ASP A C 1
ATOM 1798 O O . ASP A 1 230 ? -6.973 7.348 20.399 1.00 84.00 230 ASP A O 1
ATOM 1802 N N . THR A 1 231 ? -8.662 6.769 21.759 1.00 88.94 231 THR A N 1
ATOM 1803 C CA . THR A 1 231 ? -9.695 7.523 21.039 1.00 88.94 231 THR A CA 1
ATOM 1804 C C . THR A 1 231 ? -9.375 9.017 20.937 1.00 88.94 231 THR A C 1
ATOM 1806 O O . THR A 1 231 ? -9.647 9.634 19.908 1.00 88.94 231 THR A O 1
ATOM 1809 N N . ASN A 1 232 ? -8.773 9.615 21.967 1.00 89.75 232 ASN A N 1
ATOM 1810 C CA . ASN A 1 232 ? -8.496 11.048 21.982 1.00 89.75 232 ASN A CA 1
ATOM 1811 C C . ASN A 1 232 ? -7.295 11.408 21.098 1.00 89.75 232 ASN A C 1
ATOM 1813 O O . ASN A 1 232 ? -7.314 12.440 20.422 1.00 89.75 232 ASN A O 1
ATOM 1817 N N . THR A 1 233 ? -6.275 10.551 21.059 1.00 89.31 233 THR A N 1
ATOM 1818 C CA . THR A 1 233 ? -5.118 10.714 20.169 1.00 89.31 233 THR A CA 1
ATOM 1819 C C . THR A 1 233 ? -5.547 10.673 18.705 1.00 89.31 233 THR A C 1
ATOM 1821 O O . THR A 1 233 ? -5.260 11.606 17.953 1.00 89.31 233 THR A O 1
ATOM 1824 N N . THR A 1 234 ? -6.319 9.657 18.312 1.00 89.69 234 THR A N 1
ATOM 1825 C CA . THR A 1 234 ? -6.817 9.530 16.930 1.00 89.69 234 THR A CA 1
ATOM 1826 C C . THR A 1 234 ? -7.753 10.672 16.528 1.00 89.69 234 THR A C 1
ATOM 1828 O O . THR A 1 234 ? -7.611 11.208 15.428 1.00 89.69 234 THR A O 1
ATOM 1831 N N . TYR A 1 235 ? -8.644 11.112 17.428 1.00 93.56 235 TYR A N 1
ATOM 1832 C CA . TYR A 1 235 ? -9.426 12.344 17.251 1.00 93.56 235 TYR A CA 1
ATOM 1833 C C . TYR A 1 235 ? -8.517 13.556 16.992 1.00 93.56 235 TYR A C 1
ATOM 1835 O O . TYR A 1 235 ? -8.652 14.216 15.966 1.00 93.56 235 TYR A O 1
ATOM 1843 N N . THR A 1 236 ? -7.553 13.818 17.881 1.00 93.50 236 THR A N 1
ATOM 1844 C CA . THR A 1 236 ? -6.667 14.994 17.806 1.00 93.50 236 THR A CA 1
ATOM 1845 C C . THR A 1 236 ? -5.861 15.010 16.509 1.00 93.50 236 THR A C 1
ATOM 1847 O O . THR A 1 236 ? -5.610 16.071 15.935 1.00 93.50 236 THR A O 1
ATOM 1850 N N . MET A 1 237 ? -5.436 13.837 16.031 1.00 92.62 237 MET A N 1
ATOM 1851 C CA . MET A 1 237 ? -4.728 13.729 14.762 1.00 92.62 237 MET A CA 1
ATOM 1852 C C . MET A 1 237 ? -5.615 14.135 13.587 1.00 92.62 237 MET A C 1
ATOM 1854 O O . MET A 1 237 ? -5.171 14.955 12.785 1.00 92.62 237 MET A O 1
ATOM 1858 N N . LEU A 1 238 ? -6.836 13.595 13.500 1.00 95.00 238 LEU A N 1
ATOM 1859 C CA . LEU A 1 238 ? -7.769 13.893 12.412 1.00 95.00 238 LEU A CA 1
ATOM 1860 C C . LEU A 1 238 ? -8.258 15.345 12.448 1.00 95.00 238 LEU A C 1
ATOM 1862 O O . LEU A 1 238 ? -8.254 16.003 11.414 1.00 95.00 238 LEU A O 1
ATOM 1866 N N . ASP A 1 239 ? -8.623 15.851 13.626 1.00 94.31 239 ASP A N 1
ATOM 1867 C CA . ASP A 1 239 ? -9.110 17.222 13.824 1.00 94.31 239 ASP A CA 1
ATOM 1868 C C . ASP A 1 239 ? -8.089 18.246 13.315 1.00 94.31 239 ASP A C 1
ATOM 1870 O O . ASP A 1 239 ? -8.407 19.099 12.495 1.00 94.31 239 ASP A O 1
ATOM 1874 N N . ARG A 1 240 ? -6.812 18.068 13.672 1.00 93.31 240 ARG A N 1
ATOM 1875 C CA . ARG A 1 240 ? -5.723 18.913 13.164 1.00 93.31 240 ARG A CA 1
ATOM 1876 C C . ARG A 1 240 ? -5.523 18.800 11.652 1.00 93.31 240 ARG A C 1
ATOM 1878 O O . ARG A 1 240 ? -5.284 19.811 11.014 1.00 93.31 240 ARG A O 1
ATOM 1885 N N . ILE A 1 241 ? -5.618 17.601 11.065 1.00 94.88 241 ILE A N 1
ATOM 1886 C CA . ILE A 1 241 ? -5.502 17.447 9.601 1.00 94.88 241 ILE A CA 1
ATOM 1887 C C . ILE A 1 241 ? -6.605 18.247 8.896 1.00 94.88 241 ILE A C 1
ATOM 1889 O O . ILE A 1 241 ? -6.332 18.888 7.884 1.00 94.88 241 ILE A O 1
ATOM 1893 N N . LEU A 1 242 ? -7.829 18.207 9.423 1.00 94.00 242 LEU A N 1
ATOM 1894 C CA . LEU A 1 242 ? -8.972 18.935 8.873 1.00 94.00 242 LEU A CA 1
ATOM 1895 C C . LEU A 1 242 ? -8.865 20.450 9.102 1.00 94.00 242 LEU A C 1
ATOM 1897 O O . LEU A 1 242 ? -9.252 21.220 8.230 1.00 94.00 242 LEU A O 1
ATOM 1901 N N . ASP A 1 243 ? -8.335 20.883 10.244 1.00 92.31 243 ASP A N 1
ATOM 1902 C CA . ASP A 1 243 ? -8.173 22.305 10.561 1.00 92.31 243 ASP A CA 1
ATOM 1903 C C . ASP A 1 243 ? -6.998 22.945 9.795 1.00 92.31 243 ASP A C 1
ATOM 1905 O O . ASP A 1 243 ? -7.111 24.079 9.326 1.00 92.31 243 ASP A O 1
ATOM 1909 N N . ASP A 1 244 ? -5.890 22.219 9.608 1.00 92.25 244 ASP A N 1
ATOM 1910 C CA . ASP A 1 244 ? -4.703 22.709 8.893 1.00 92.25 244 ASP A CA 1
ATOM 1911 C C . ASP A 1 244 ? -4.938 22.814 7.373 1.00 92.25 244 ASP A C 1
ATOM 1913 O O . ASP A 1 244 ? -4.246 23.571 6.686 1.00 92.25 244 ASP A O 1
ATOM 1917 N N . ASN A 1 245 ? -5.900 22.061 6.824 1.00 93.94 245 ASN A N 1
ATOM 1918 C CA . ASN A 1 245 ? -6.117 21.934 5.383 1.00 93.94 245 ASN A CA 1
ATOM 1919 C C . ASN A 1 245 ? -7.551 22.299 4.989 1.00 93.94 245 ASN A C 1
ATOM 1921 O O . ASN A 1 245 ? -8.502 21.590 5.298 1.00 93.94 245 ASN A O 1
ATOM 1925 N N . SER A 1 246 ? -7.705 23.373 4.210 1.00 94.44 246 SER A N 1
ATOM 1926 C CA . SER A 1 246 ? -9.012 23.747 3.660 1.00 94.44 246 SER A CA 1
ATOM 1927 C C . SER A 1 246 ? -9.546 22.695 2.677 1.00 94.44 246 SER A C 1
ATOM 1929 O O . SER A 1 246 ? -8.774 21.961 2.055 1.00 94.44 246 SER A O 1
ATOM 1931 N N . THR A 1 247 ? -10.864 22.682 2.445 1.00 94.81 247 THR A N 1
ATOM 1932 C CA . THR A 1 247 ? -11.496 21.804 1.441 1.00 94.81 247 THR A CA 1
ATOM 1933 C C . THR A 1 247 ? -10.817 21.905 0.074 1.00 94.81 247 THR A C 1
ATOM 1935 O O . THR A 1 247 ? -10.543 20.888 -0.550 1.00 94.81 247 THR A O 1
ATOM 1938 N N . ALA A 1 248 ? -10.447 23.117 -0.355 1.00 95.75 248 ALA A N 1
ATOM 1939 C CA . ALA A 1 248 ? -9.757 23.328 -1.626 1.00 95.75 248 ALA A CA 1
ATOM 1940 C C . ALA A 1 248 ? -8.363 22.673 -1.670 1.00 95.75 248 ALA A C 1
ATOM 1942 O O . ALA A 1 248 ? -7.955 22.151 -2.707 1.00 95.75 248 ALA A O 1
ATOM 1943 N N . VAL A 1 249 ? -7.633 22.680 -0.550 1.00 96.69 249 VAL A N 1
ATOM 1944 C CA . VAL A 1 249 ? -6.328 22.014 -0.431 1.00 96.69 249 VAL A CA 1
ATOM 1945 C C . VAL A 1 249 ? -6.504 20.498 -0.485 1.00 96.69 249 VAL A C 1
ATOM 1947 O O . VAL A 1 249 ? -5.802 19.837 -1.250 1.00 96.69 249 VAL A O 1
ATOM 1950 N N . ILE A 1 250 ? -7.461 19.951 0.272 1.00 97.31 250 ILE A N 1
ATOM 1951 C CA . ILE A 1 250 ? -7.770 18.512 0.278 1.00 97.31 250 ILE A CA 1
ATOM 1952 C C . ILE A 1 250 ? -8.171 18.044 -1.125 1.00 97.31 250 ILE A C 1
ATOM 1954 O O . ILE A 1 250 ? -7.631 17.050 -1.612 1.00 97.31 250 ILE A O 1
ATOM 1958 N N . ASP A 1 251 ? -9.038 18.789 -1.812 1.00 96.94 251 ASP A N 1
ATOM 1959 C CA . ASP A 1 251 ? -9.448 18.494 -3.187 1.00 96.94 251 ASP A CA 1
ATOM 1960 C C . ASP A 1 251 ? -8.263 18.522 -4.153 1.00 96.94 251 ASP A C 1
ATOM 1962 O O . ASP A 1 251 ? -8.103 17.628 -4.988 1.00 96.94 251 ASP A O 1
ATOM 1966 N N . ARG A 1 252 ? -7.386 19.524 -4.031 1.00 96.06 252 ARG A N 1
ATOM 1967 C CA . ARG A 1 252 ? -6.212 19.631 -4.896 1.00 96.06 252 ARG A CA 1
ATOM 1968 C C . ARG A 1 252 ? -5.246 18.466 -4.691 1.00 96.06 252 ARG A C 1
ATOM 1970 O O . ARG A 1 252 ? -4.776 17.907 -5.680 1.00 96.06 252 ARG A O 1
ATOM 1977 N N . VAL A 1 253 ? -4.971 18.087 -3.442 1.00 96.50 253 VAL A N 1
ATOM 1978 C CA . VAL A 1 253 ? -4.127 16.927 -3.115 1.00 96.50 253 VAL A CA 1
ATOM 1979 C C . VAL A 1 253 ? -4.759 15.635 -3.625 1.00 96.50 253 VAL A C 1
ATOM 1981 O O . VAL A 1 253 ? -4.066 14.828 -4.242 1.00 96.50 253 VAL A O 1
ATOM 1984 N N . PHE A 1 254 ? -6.071 15.461 -3.446 1.00 97.19 254 PHE A N 1
ATOM 1985 C CA . PHE A 1 254 ? -6.802 14.320 -3.990 1.00 97.19 254 PHE A CA 1
ATOM 1986 C C . PHE A 1 254 ? -6.618 14.198 -5.504 1.00 97.19 254 PHE A C 1
ATOM 1988 O O . PHE A 1 254 ? -6.225 13.134 -5.968 1.00 97.19 254 PHE A O 1
ATOM 1995 N N . HIS A 1 255 ? -6.801 15.277 -6.267 1.00 95.31 255 HIS A N 1
ATOM 1996 C CA . HIS A 1 255 ? -6.586 15.250 -7.717 1.00 95.31 255 HIS A CA 1
ATOM 1997 C C . HIS A 1 255 ? -5.133 14.951 -8.104 1.00 95.31 255 HIS A C 1
ATOM 1999 O O . HIS A 1 255 ? -4.887 14.136 -8.986 1.00 95.31 255 HIS A O 1
ATOM 2005 N N . ILE A 1 256 ? -4.152 15.547 -7.420 1.00 94.75 256 ILE A N 1
ATOM 2006 C CA . ILE A 1 256 ? -2.729 15.274 -7.686 1.00 94.75 256 ILE A CA 1
ATOM 2007 C C . ILE A 1 256 ? -2.406 13.781 -7.513 1.00 94.75 256 ILE A C 1
ATOM 2009 O O . ILE A 1 256 ? -1.704 13.203 -8.343 1.00 94.75 256 ILE A O 1
ATOM 2013 N N . ILE A 1 257 ? -2.908 13.171 -6.436 1.00 93.56 257 ILE A N 1
ATOM 2014 C CA . ILE A 1 257 ? -2.634 11.775 -6.082 1.00 93.56 257 ILE A CA 1
ATOM 2015 C C . ILE A 1 257 ? -3.429 10.801 -6.958 1.00 93.56 257 ILE A C 1
ATOM 2017 O O . ILE A 1 257 ? -2.865 9.815 -7.431 1.00 93.56 257 ILE A O 1
ATOM 2021 N N . GLN A 1 258 ? -4.717 11.060 -7.185 1.00 90.31 258 GLN A N 1
ATOM 2022 C CA . GLN A 1 258 ? -5.592 10.147 -7.925 1.00 90.31 258 GLN A CA 1
ATOM 2023 C C . GLN A 1 258 ? -5.336 10.165 -9.428 1.00 90.31 258 GLN A C 1
ATOM 2025 O O . GLN A 1 258 ? -5.414 9.110 -10.052 1.00 90.31 258 GLN A O 1
ATOM 2030 N N . ASP A 1 259 ? -4.966 11.321 -9.983 1.00 88.88 259 ASP A N 1
ATOM 2031 C CA . ASP A 1 259 ? -4.655 11.471 -11.408 1.00 88.88 259 ASP A CA 1
ATOM 2032 C C . ASP A 1 259 ? -3.173 11.161 -11.719 1.00 88.88 259 ASP A C 1
ATOM 2034 O O . ASP A 1 259 ? -2.683 11.504 -12.795 1.00 88.88 259 ASP A O 1
ATOM 2038 N N . ASP A 1 260 ? -2.438 10.560 -10.771 1.00 84.88 260 ASP A N 1
ATOM 2039 C CA . ASP A 1 260 ? -1.030 10.153 -10.908 1.00 84.88 260 ASP A CA 1
ATOM 2040 C C . ASP A 1 260 ? -0.100 11.279 -11.411 1.00 84.88 260 ASP A C 1
ATOM 2042 O O . ASP A 1 260 ? 0.838 11.063 -12.183 1.00 84.88 260 ASP A O 1
ATOM 2046 N N . GLN A 1 261 ? -0.333 12.515 -10.952 1.00 86.38 261 GLN A N 1
ATOM 2047 C CA . GLN A 1 261 ? 0.454 13.683 -11.378 1.00 86.38 261 GLN A CA 1
ATOM 2048 C C . GLN A 1 261 ? 1.869 13.698 -10.773 1.00 86.38 261 GLN A C 1
ATOM 2050 O O . GLN A 1 261 ? 2.748 14.413 -11.265 1.00 86.38 261 GLN A O 1
ATOM 2055 N N . LEU A 1 262 ? 2.097 12.906 -9.721 1.00 87.25 262 LEU A N 1
ATOM 2056 C CA . LEU A 1 262 ? 3.383 12.706 -9.056 1.00 87.25 262 LEU A CA 1
ATOM 2057 C C . LEU A 1 262 ? 3.728 11.205 -9.010 1.00 87.25 262 LEU A C 1
ATOM 2059 O O . LEU A 1 262 ? 2.831 10.383 -8.823 1.00 87.25 262 LEU A O 1
ATOM 2063 N N . PRO A 1 263 ? 5.009 10.819 -9.147 1.00 79.12 263 PRO A N 1
ATOM 2064 C CA . PRO A 1 263 ? 5.426 9.423 -9.010 1.00 79.12 263 PRO A CA 1
ATOM 2065 C C . PRO A 1 263 ? 5.396 8.955 -7.543 1.00 79.12 263 PRO A C 1
ATOM 2067 O O . PRO A 1 263 ? 5.428 9.768 -6.627 1.00 79.12 263 PRO A O 1
ATOM 2070 N N . TYR A 1 264 ? 5.408 7.640 -7.298 1.00 80.44 264 TYR A N 1
ATOM 2071 C CA . TYR A 1 264 ? 5.484 7.035 -5.949 1.00 80.44 264 TYR A CA 1
ATOM 2072 C C . TYR A 1 264 ? 4.298 7.339 -5.007 1.00 80.44 264 TYR A C 1
ATOM 2074 O O . TYR A 1 264 ? 4.432 7.266 -3.790 1.00 80.44 264 TYR A O 1
ATOM 2082 N N . THR A 1 265 ? 3.120 7.648 -5.548 1.00 84.25 265 THR A N 1
ATOM 2083 C CA . THR A 1 265 ? 1.926 8.049 -4.778 1.00 84.25 265 THR A CA 1
ATOM 2084 C C . THR A 1 265 ? 0.972 6.902 -4.442 1.00 84.25 265 THR A C 1
ATOM 2086 O O . THR A 1 265 ? 0.036 7.095 -3.668 1.00 84.25 265 THR A O 1
ATOM 2089 N N . GLN A 1 266 ? 1.193 5.700 -4.987 1.00 81.94 266 GLN A N 1
ATOM 2090 C CA . GLN A 1 266 ? 0.224 4.596 -4.940 1.00 81.94 266 GLN A CA 1
ATOM 2091 C C . GLN A 1 266 ? -0.228 4.231 -3.515 1.00 81.94 266 GLN A C 1
ATOM 2093 O O . GLN A 1 266 ? -1.415 4.010 -3.288 1.00 81.94 266 GLN A O 1
ATOM 2098 N N . SER A 1 267 ? 0.688 4.212 -2.541 1.00 80.56 267 SER A N 1
ATOM 2099 C CA . SER A 1 267 ? 0.370 3.920 -1.133 1.00 80.56 267 SER A CA 1
ATOM 2100 C C . SER A 1 267 ? -0.495 4.988 -0.457 1.00 80.56 267 SER A C 1
ATOM 2102 O O . SER A 1 267 ? -1.066 4.731 0.598 1.00 80.56 267 SER A O 1
ATOM 2104 N N . HIS A 1 268 ? -0.598 6.178 -1.047 1.00 88.75 268 HIS A N 1
ATOM 2105 C CA . HIS A 1 268 ? -1.318 7.320 -0.489 1.00 88.75 268 HIS A CA 1
ATOM 2106 C C . HIS A 1 268 ? -2.713 7.519 -1.094 1.00 88.75 268 HIS A C 1
ATOM 2108 O O . HIS A 1 268 ? -3.504 8.278 -0.536 1.00 88.75 268 HIS A O 1
ATOM 2114 N N . LYS A 1 269 ? -3.056 6.804 -2.176 1.00 90.31 269 LYS A N 1
ATOM 2115 C CA . LYS A 1 269 ? -4.367 6.911 -2.838 1.00 90.31 269 LYS A CA 1
ATOM 2116 C C . LYS A 1 269 ? -5.531 6.625 -1.890 1.00 90.31 269 LYS A C 1
ATOM 2118 O O . LYS A 1 269 ? -6.425 7.455 -1.746 1.00 90.31 269 LYS A O 1
ATOM 2123 N N . ALA A 1 270 ? -5.501 5.483 -1.198 1.00 90.50 270 ALA A N 1
ATOM 2124 C CA . ALA A 1 270 ? -6.580 5.093 -0.288 1.00 90.50 270 ALA A CA 1
ATOM 2125 C C . ALA A 1 270 ? -6.748 6.062 0.907 1.00 90.50 270 ALA A C 1
ATOM 2127 O O . ALA A 1 270 ? -7.872 6.523 1.113 1.00 90.50 270 ALA A O 1
ATOM 2128 N N . PRO A 1 271 ? -5.684 6.454 1.646 1.00 92.56 271 PRO A N 1
ATOM 2129 C CA . PRO A 1 271 ? -5.814 7.440 2.722 1.00 92.56 271 PRO A CA 1
ATOM 2130 C C . PRO A 1 271 ? -6.363 8.796 2.263 1.00 92.56 271 PRO A C 1
ATOM 2132 O O . PRO A 1 271 ? -7.221 9.376 2.925 1.00 92.56 271 PRO A O 1
ATOM 2135 N N . VAL A 1 272 ? -5.896 9.308 1.120 1.00 95.88 272 VAL A N 1
ATOM 2136 C CA . VAL A 1 272 ? -6.321 10.620 0.604 1.00 95.88 272 VAL A CA 1
ATOM 2137 C C . VAL A 1 272 ? -7.764 10.580 0.103 1.00 95.88 272 VAL A C 1
ATOM 2139 O O . VAL A 1 272 ? -8.526 11.513 0.357 1.00 95.88 272 VAL A O 1
ATOM 2142 N N . ALA A 1 273 ? -8.170 9.493 -0.559 1.00 95.94 273 ALA A N 1
ATOM 2143 C CA . ALA A 1 273 ? -9.558 9.293 -0.960 1.00 95.94 273 ALA A CA 1
ATOM 2144 C C . ALA A 1 273 ? -10.497 9.228 0.250 1.00 95.94 273 ALA A C 1
ATOM 2146 O O . ALA A 1 273 ? -11.544 9.875 0.245 1.00 95.94 273 ALA A O 1
ATOM 2147 N N . TRP A 1 274 ? -10.093 8.511 1.301 1.00 96.25 274 TRP A N 1
ATOM 2148 C CA . TRP A 1 274 ? -10.826 8.470 2.561 1.00 96.25 274 TRP A CA 1
ATOM 2149 C C . TRP A 1 274 ? -10.932 9.864 3.199 1.00 96.25 274 TRP A C 1
ATOM 2151 O O . TRP A 1 274 ? -12.030 10.288 3.548 1.00 96.25 274 TRP A O 1
ATOM 2161 N N . LEU A 1 275 ? -9.831 10.626 3.276 1.00 96.81 275 LEU A N 1
ATOM 2162 C CA . LEU A 1 275 ? -9.845 11.979 3.847 1.00 96.81 275 LEU A CA 1
ATOM 2163 C C . LEU A 1 275 ? -10.799 12.907 3.090 1.00 96.81 275 LEU A C 1
ATOM 2165 O O . LEU A 1 275 ? -11.555 13.644 3.721 1.00 96.81 275 LEU A O 1
ATOM 2169 N N . LYS A 1 276 ? -10.793 12.853 1.752 1.00 96.38 276 LYS A N 1
ATOM 2170 C CA . LYS A 1 276 ? -11.721 13.633 0.929 1.00 96.38 276 LYS A CA 1
ATOM 2171 C C . LYS A 1 276 ? -13.176 13.277 1.239 1.00 96.38 276 LYS A C 1
ATOM 2173 O O . LYS A 1 276 ? -13.977 14.175 1.480 1.00 96.38 276 LYS A O 1
ATOM 2178 N N . GLN A 1 277 ? -13.513 11.988 1.264 1.00 95.12 277 GLN A N 1
ATOM 2179 C CA . GLN A 1 277 ? -14.874 11.534 1.570 1.00 95.12 277 GLN A CA 1
ATOM 2180 C C . GLN A 1 277 ? -15.323 11.989 2.964 1.00 95.12 277 GLN A C 1
ATOM 2182 O O . GLN A 1 277 ? -16.432 12.501 3.114 1.00 95.12 277 GLN A O 1
ATOM 2187 N N . THR A 1 278 ? -14.444 11.866 3.960 1.00 93.88 278 THR A N 1
ATOM 2188 C CA . THR A 1 278 ? -14.686 12.326 5.333 1.00 93.88 278 THR A CA 1
ATOM 2189 C C . THR A 1 278 ? -14.903 13.839 5.390 1.00 93.88 278 THR A C 1
ATOM 2191 O O . THR A 1 278 ? -15.869 14.296 6.001 1.00 93.88 278 THR A O 1
ATOM 2194 N N . ASN A 1 279 ? -14.060 14.628 4.717 1.00 94.62 279 ASN A N 1
ATOM 2195 C CA . ASN A 1 279 ? -14.200 16.084 4.657 1.00 94.62 279 ASN A CA 1
ATOM 2196 C C . ASN A 1 279 ? -15.512 16.509 3.975 1.00 94.62 279 ASN A C 1
ATOM 2198 O O . ASN A 1 279 ? -16.230 17.364 4.490 1.00 94.62 279 ASN A O 1
ATOM 2202 N N . ASP A 1 280 ? -15.871 15.867 2.860 1.00 92.81 280 ASP A N 1
ATOM 2203 C CA . ASP A 1 280 ? -17.116 16.137 2.134 1.00 92.81 280 ASP A CA 1
ATOM 2204 C C . ASP A 1 280 ? -18.353 15.771 2.971 1.00 92.81 280 ASP A C 1
ATOM 2206 O O . ASP A 1 280 ? -19.360 16.481 2.946 1.00 92.81 280 ASP A O 1
ATOM 2210 N N . ALA A 1 281 ? -18.293 14.672 3.730 1.00 89.88 281 ALA A N 1
ATOM 2211 C CA . ALA A 1 281 ? -19.360 14.276 4.644 1.00 89.88 281 ALA A CA 1
ATOM 2212 C C . ALA A 1 281 ? -19.528 15.290 5.785 1.00 89.88 281 ALA A C 1
ATOM 2214 O O . ALA A 1 281 ? -20.649 15.707 6.072 1.00 89.88 281 ALA A O 1
ATOM 2215 N N . LEU A 1 282 ? -18.421 15.742 6.384 1.00 90.12 282 LEU A N 1
ATOM 2216 C CA . LEU A 1 282 ? -18.429 16.761 7.436 1.00 90.12 282 LEU A CA 1
ATOM 2217 C C . LEU A 1 282 ? -18.936 18.117 6.929 1.00 90.12 282 LEU A C 1
ATOM 2219 O O . LEU A 1 282 ? -19.656 18.798 7.650 1.00 90.12 282 LEU A O 1
ATOM 2223 N N . ALA A 1 283 ? -18.617 18.498 5.689 1.00 87.50 283 ALA A N 1
ATOM 2224 C CA . ALA A 1 283 ? -19.056 19.762 5.099 1.00 87.50 283 ALA A CA 1
ATOM 2225 C C . ALA A 1 283 ? -20.568 19.813 4.803 1.00 87.50 283 ALA A C 1
ATOM 2227 O O . ALA A 1 283 ? -21.157 20.896 4.789 1.00 87.50 283 ALA A O 1
ATOM 2228 N N . LYS A 1 284 ? -21.214 18.661 4.564 1.00 84.06 284 LYS A N 1
ATOM 2229 C CA . LYS A 1 284 ? -22.666 18.575 4.298 1.00 84.06 284 LYS A CA 1
ATOM 2230 C C . LYS A 1 284 ? -23.516 18.867 5.526 1.00 84.06 284 LYS A C 1
ATOM 2232 O O . LYS A 1 284 ? -24.651 19.324 5.393 1.00 84.06 284 LYS A O 1
ATOM 2237 N N . VAL A 1 285 ? -22.989 18.581 6.708 1.00 78.75 285 VAL A N 1
ATOM 2238 C CA . VAL A 1 285 ? -23.713 18.736 7.963 1.00 78.75 285 VAL A CA 1
ATOM 2239 C C . VAL A 1 285 ? -23.227 20.038 8.593 1.00 78.75 285 VAL A C 1
ATOM 2241 O O . VAL A 1 285 ? -22.039 20.198 8.852 1.00 78.75 285 VAL A O 1
ATOM 2244 N N . GLN A 1 286 ? -24.113 21.017 8.813 1.00 69.31 286 GLN A N 1
ATOM 2245 C CA . GLN A 1 286 ? -23.737 22.278 9.470 1.00 69.31 286 GLN A CA 1
ATOM 2246 C C . GLN A 1 286 ? -23.489 22.063 10.973 1.00 69.31 286 GLN A C 1
ATOM 2248 O O . GLN A 1 286 ? -24.272 22.482 11.824 1.00 69.31 286 GLN A O 1
ATOM 2253 N N . LEU A 1 287 ? -22.401 21.368 11.293 1.00 73.94 287 LEU A N 1
ATOM 2254 C CA . LEU A 1 287 ? -22.063 20.911 12.633 1.00 73.94 287 LEU A CA 1
ATOM 2255 C C . LEU A 1 287 ? -21.453 22.046 13.452 1.00 73.94 287 LEU A C 1
ATOM 2257 O O . LEU A 1 287 ? -20.581 22.780 12.984 1.00 73.94 287 LEU A O 1
ATOM 2261 N N . LYS A 1 288 ? -21.876 22.166 14.713 1.00 72.88 288 LYS A N 1
ATOM 2262 C CA . LYS A 1 288 ? -21.304 23.114 15.677 1.00 72.88 288 LYS A CA 1
ATOM 2263 C C . LYS A 1 288 ? -20.887 22.390 16.953 1.00 72.88 288 LYS A C 1
ATOM 2265 O O . LYS A 1 288 ? -21.570 21.476 17.409 1.00 72.88 288 LYS A O 1
ATOM 2270 N N . GLY A 1 289 ? -19.769 22.831 17.533 1.00 85.12 289 GLY A N 1
ATOM 2271 C CA . GLY A 1 289 ? -19.281 22.379 18.838 1.00 85.12 289 GLY A CA 1
ATOM 2272 C C . GLY A 1 289 ? -19.215 20.855 18.966 1.00 85.12 289 GLY A C 1
ATOM 2273 O O . GLY A 1 289 ? -18.546 20.179 18.186 1.00 85.12 289 GLY A O 1
ATOM 2274 N N . THR A 1 290 ? -19.941 20.323 19.948 1.00 90.44 290 THR A N 1
ATOM 2275 C CA . THR A 1 290 ? -19.930 18.912 20.352 1.00 90.44 290 THR A CA 1
ATOM 2276 C C . THR A 1 290 ? -20.307 17.938 19.235 1.00 90.44 290 THR A C 1
ATOM 2278 O O . THR A 1 290 ? -19.714 16.868 19.149 1.00 90.44 290 THR A O 1
ATOM 2281 N N . GLN A 1 291 ? -21.233 18.294 18.338 1.00 91.25 291 GLN A N 1
ATOM 2282 C CA . GLN A 1 291 ? -21.637 17.393 17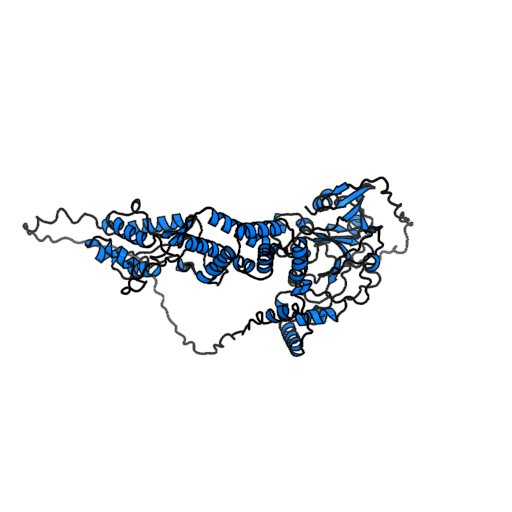.249 1.00 91.25 291 GLN A CA 1
ATOM 2283 C C . GLN A 1 291 ? -20.503 17.177 16.236 1.00 91.25 291 GLN A C 1
ATOM 2285 O O . GLN A 1 291 ? -20.263 16.045 15.820 1.00 91.25 291 GLN A O 1
ATOM 2290 N N . LYS A 1 292 ? -19.751 18.241 15.891 1.00 91.19 292 LYS A N 1
ATOM 2291 C CA . LYS A 1 292 ? -18.551 18.129 15.035 1.00 91.19 292 LYS A CA 1
ATOM 2292 C C . LYS A 1 292 ? -17.532 17.210 15.704 1.00 91.19 292 LYS A C 1
ATOM 2294 O O . LYS A 1 292 ? -17.048 16.279 15.072 1.00 91.19 292 LYS A O 1
ATOM 2299 N N . GLN A 1 293 ? -17.255 17.444 16.987 1.00 92.88 293 GLN A N 1
ATOM 2300 C CA . GLN A 1 293 ? -16.297 16.647 17.753 1.00 92.88 293 GLN A CA 1
ATOM 2301 C C . GLN A 1 293 ? -16.670 15.157 17.765 1.00 92.88 293 GLN A C 1
ATOM 2303 O O . GLN A 1 293 ? -15.822 14.303 17.499 1.00 92.88 293 GLN A O 1
ATOM 2308 N N . ASN A 1 294 ? -17.938 14.844 18.037 1.00 95.31 294 ASN A N 1
ATOM 2309 C CA . ASN A 1 294 ? -18.440 13.472 18.062 1.00 95.31 294 ASN A CA 1
ATOM 2310 C C . ASN A 1 294 ? -18.272 12.789 16.704 1.00 95.31 294 ASN A C 1
ATOM 2312 O O . ASN A 1 294 ? -17.780 11.664 16.639 1.00 95.31 294 ASN A O 1
ATOM 2316 N N . LEU A 1 295 ? -18.629 13.477 15.618 1.00 94.19 295 LEU A N 1
ATOM 2317 C CA . LEU A 1 295 ? -18.559 12.902 14.280 1.00 94.19 295 LEU A CA 1
ATOM 2318 C C . LEU A 1 295 ? -17.112 12.712 13.800 1.00 94.19 295 LEU A C 1
ATOM 2320 O O . LEU A 1 295 ? -16.786 11.671 13.237 1.00 94.19 295 LEU A O 1
ATOM 2324 N N . VAL A 1 296 ? -16.216 13.662 14.096 1.00 94.94 296 VAL A N 1
ATOM 2325 C CA . VAL A 1 296 ? -14.770 13.513 13.842 1.00 94.94 296 VAL A CA 1
ATOM 2326 C C . VAL A 1 296 ? -14.204 12.330 14.630 1.00 94.94 296 VAL A C 1
ATOM 2328 O O . VAL A 1 296 ? -13.409 11.563 14.096 1.00 94.94 296 VAL A O 1
ATOM 2331 N N . THR A 1 297 ? -14.647 12.132 15.873 1.00 95.44 297 THR A N 1
ATOM 2332 C CA . THR A 1 297 ? -14.229 10.982 16.690 1.00 95.44 297 THR A CA 1
ATOM 2333 C C . THR A 1 297 ? -14.748 9.663 16.117 1.00 95.44 297 THR A C 1
ATOM 2335 O O . THR A 1 297 ? -14.017 8.678 16.098 1.00 95.44 297 THR A O 1
ATOM 2338 N N . ARG A 1 298 ? -15.986 9.624 15.606 1.00 94.12 298 ARG A N 1
ATOM 2339 C CA . ARG A 1 298 ? -16.513 8.443 14.911 1.00 94.12 298 ARG A CA 1
ATOM 2340 C C . ARG A 1 298 ? -15.640 8.093 13.708 1.00 94.12 298 ARG A C 1
ATOM 2342 O O . ARG A 1 298 ? -15.114 6.985 13.641 1.00 94.12 298 ARG A O 1
ATOM 2349 N N . TYR A 1 299 ? -15.425 9.056 12.812 1.00 94.00 299 TYR A N 1
ATOM 2350 C CA . TYR A 1 299 ? -14.626 8.829 11.610 1.00 94.00 299 TYR A CA 1
ATOM 2351 C C . TYR A 1 299 ? -13.182 8.447 11.933 1.00 94.00 299 TYR A C 1
ATOM 2353 O O . TYR A 1 299 ? -12.623 7.584 11.262 1.00 94.00 299 TYR A O 1
ATOM 2361 N N . SER A 1 300 ? -12.574 9.017 12.979 1.00 92.81 300 SER A N 1
ATOM 2362 C CA . SER A 1 300 ? -11.208 8.642 13.352 1.00 92.81 300 SER A CA 1
ATOM 2363 C C . SER A 1 300 ? -11.089 7.175 13.779 1.00 92.81 300 SER A C 1
ATOM 2365 O O . SER A 1 300 ? -10.052 6.563 13.536 1.00 92.81 300 SE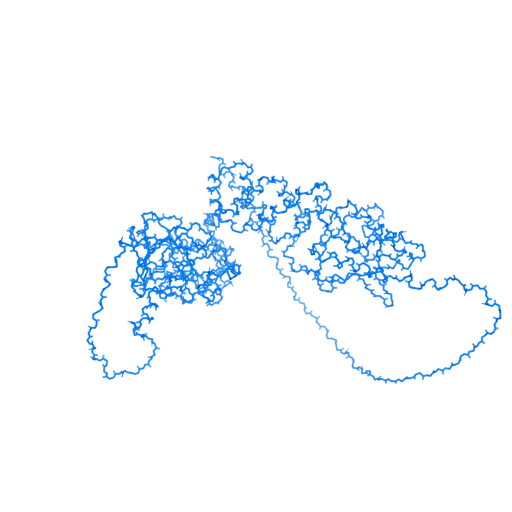R A O 1
ATOM 2367 N N . ARG A 1 301 ? -12.141 6.593 14.373 1.00 90.38 301 ARG A N 1
ATOM 2368 C CA . ARG A 1 301 ? -12.179 5.174 14.768 1.00 90.38 301 ARG A CA 1
ATOM 2369 C C . ARG A 1 301 ? -12.604 4.229 13.646 1.00 90.38 301 ARG A C 1
ATOM 2371 O O . ARG A 1 301 ? -12.259 3.054 13.693 1.00 90.38 301 ARG A O 1
ATOM 2378 N N . GLU A 1 302 ? -13.321 4.730 12.646 1.00 88.75 302 GLU A N 1
ATOM 2379 C CA . GLU A 1 302 ? -13.675 3.979 11.432 1.00 88.75 302 GLU A CA 1
ATOM 2380 C C . GLU A 1 302 ? -12.534 3.936 10.406 1.00 88.75 302 GLU A C 1
ATOM 2382 O O . GLU A 1 302 ? -12.540 3.099 9.501 1.00 88.75 302 GLU A O 1
ATOM 2387 N N . ALA A 1 303 ? -11.550 4.831 10.530 1.00 88.38 303 ALA A N 1
ATOM 2388 C CA . ALA A 1 303 ? -10.384 4.852 9.664 1.00 88.38 303 ALA A CA 1
ATOM 2389 C C . ALA A 1 303 ? -9.617 3.522 9.736 1.00 88.38 303 ALA A C 1
ATOM 2391 O O . ALA A 1 303 ? -9.374 2.965 10.808 1.00 88.38 303 ALA A O 1
ATOM 2392 N N . PHE A 1 304 ? -9.180 3.027 8.578 1.00 85.25 304 PHE A N 1
ATOM 2393 C CA . PHE A 1 304 ? -8.340 1.837 8.530 1.00 85.25 304 PHE A CA 1
ATOM 2394 C C . PHE A 1 304 ? -6.938 2.118 9.096 1.00 85.25 304 PHE A C 1
ATOM 2396 O O . PHE A 1 304 ? -6.466 3.255 9.178 1.00 85.25 304 PHE A O 1
ATOM 2403 N N . VAL A 1 305 ? -6.251 1.042 9.462 1.00 80.38 305 VAL A N 1
ATOM 2404 C CA . VAL A 1 305 ? -4.914 1.035 10.076 1.00 80.38 305 VAL A CA 1
ATOM 2405 C C . VAL A 1 305 ? -3.926 1.907 9.315 1.00 80.38 305 VAL A C 1
ATOM 2407 O O . VAL A 1 305 ? -3.746 1.750 8.109 1.00 80.38 305 VAL A O 1
ATOM 2410 N N . GLY A 1 306 ? -3.249 2.808 10.023 1.00 80.81 306 GLY A N 1
ATOM 2411 C CA . GLY A 1 306 ? -2.227 3.670 9.431 1.00 80.81 306 GLY A CA 1
ATOM 2412 C C . GLY A 1 306 ? -2.760 4.765 8.497 1.00 80.81 306 GLY A C 1
ATOM 2413 O O . GLY A 1 306 ? -1.966 5.560 8.001 1.00 80.81 306 GLY A O 1
ATOM 2414 N N . CYS A 1 307 ? -4.078 4.866 8.278 1.00 88.69 307 CYS A N 1
ATOM 2415 C CA . CYS A 1 307 ? -4.670 5.896 7.424 1.00 88.69 307 CYS A CA 1
ATOM 2416 C C . CYS A 1 307 ? -4.331 7.301 7.937 1.00 88.69 307 CYS A C 1
ATOM 2418 O O . CYS A 1 307 ? -3.659 8.072 7.254 1.00 88.69 307 CYS A O 1
ATOM 2420 N N . ILE A 1 308 ? -4.730 7.618 9.173 1.00 89.81 308 ILE A N 1
ATOM 2421 C CA . ILE A 1 308 ? -4.577 8.964 9.746 1.00 89.81 308 ILE A CA 1
ATOM 2422 C C . ILE A 1 308 ? -3.096 9.332 9.920 1.00 89.81 308 ILE A C 1
ATOM 2424 O O . ILE A 1 308 ? -2.694 10.454 9.607 1.00 89.81 308 ILE A O 1
ATOM 2428 N N . SER A 1 309 ? -2.256 8.393 10.368 1.00 86.00 309 SER A N 1
ATOM 2429 C CA . SER A 1 309 ? -0.816 8.639 10.523 1.00 86.00 309 SER A CA 1
ATOM 2430 C C . SER A 1 309 ? -0.132 8.934 9.187 1.00 86.00 309 SER A C 1
ATOM 2432 O O . SER A 1 309 ? 0.686 9.853 9.119 1.00 86.00 309 SER A O 1
ATOM 2434 N N . SER A 1 310 ? -0.524 8.239 8.113 1.00 86.44 310 SER A N 1
ATOM 2435 C CA . SER A 1 310 ? 0.012 8.478 6.769 1.00 86.44 310 SER A CA 1
ATOM 2436 C C . SER A 1 310 ? -0.337 9.852 6.194 1.00 86.44 310 SER A C 1
ATOM 2438 O O . SER A 1 310 ? 0.378 10.325 5.319 1.00 86.44 310 SER A O 1
ATOM 2440 N N . LEU A 1 311 ? -1.415 10.488 6.670 1.00 90.50 311 LEU A N 1
ATOM 2441 C CA . LEU A 1 311 ? -1.885 11.795 6.197 1.00 90.50 311 LEU A CA 1
ATOM 2442 C C . LEU A 1 311 ? -1.224 12.968 6.929 1.00 90.50 311 LEU A C 1
ATOM 2444 O O . LEU A 1 311 ? -1.096 14.050 6.364 1.00 90.50 311 LEU A O 1
ATOM 2448 N N . ARG A 1 312 ? -0.808 12.761 8.183 1.00 79.56 312 ARG A N 1
ATOM 2449 C CA . ARG A 1 312 ? -0.206 13.803 9.025 1.00 79.56 312 ARG A CA 1
ATOM 2450 C C . ARG A 1 312 ? 1.291 13.976 8.776 1.00 79.56 312 ARG A C 1
ATOM 2452 O O . ARG A 1 312 ? 1.796 15.093 8.829 1.00 79.56 312 ARG A O 1
ATOM 2459 N N . GLY A 1 313 ? 2.003 12.865 8.596 1.00 75.75 313 GLY A N 1
ATOM 2460 C CA . GLY A 1 313 ? 3.465 12.831 8.579 1.00 75.75 313 GLY A CA 1
ATOM 2461 C C . GLY A 1 313 ? 4.074 12.570 7.202 1.00 75.75 313 GLY A C 1
ATOM 2462 O O . GLY A 1 313 ? 3.386 12.273 6.224 1.00 75.75 313 GLY A O 1
ATOM 2463 N N . GLY A 1 314 ? 5.403 12.654 7.147 1.00 82.50 314 GLY A N 1
ATOM 2464 C CA . GLY A 1 314 ? 6.200 12.233 5.997 1.00 82.50 314 GLY A CA 1
ATOM 2465 C C . GLY A 1 314 ? 5.851 12.960 4.697 1.00 82.50 314 GLY A C 1
ATOM 2466 O O . GLY A 1 314 ? 5.667 14.177 4.666 1.00 82.50 314 GLY A O 1
ATOM 2467 N N . MET A 1 315 ? 5.776 12.194 3.608 1.00 85.38 315 MET A N 1
ATOM 2468 C CA . MET A 1 315 ? 5.567 12.731 2.262 1.00 85.38 315 MET A CA 1
ATOM 2469 C C . MET A 1 315 ? 4.214 13.426 2.093 1.00 85.38 315 MET A C 1
ATOM 2471 O O . MET A 1 315 ? 4.142 14.442 1.407 1.00 85.38 315 MET A O 1
ATOM 2475 N N . MET A 1 316 ? 3.151 12.935 2.734 1.00 90.88 316 MET A N 1
ATOM 2476 C CA . MET A 1 316 ? 1.836 13.568 2.609 1.00 90.88 316 MET A CA 1
ATOM 2477 C C . MET A 1 316 ? 1.776 14.909 3.322 1.00 90.88 316 MET A C 1
ATOM 2479 O O . MET A 1 316 ? 1.284 15.864 2.730 1.00 90.88 316 MET A O 1
ATOM 2483 N N . GLY A 1 317 ? 2.331 15.010 4.535 1.00 89.44 317 GLY A N 1
ATOM 2484 C CA . GLY A 1 317 ? 2.438 16.292 5.236 1.00 89.44 317 GLY A CA 1
ATOM 2485 C C . GLY A 1 317 ? 3.173 17.341 4.394 1.00 89.44 317 GLY A C 1
ATOM 2486 O O . GLY A 1 317 ? 2.691 18.463 4.245 1.00 89.44 317 GLY A O 1
ATOM 2487 N N . TYR A 1 318 ? 4.271 16.934 3.747 1.00 89.94 318 TYR A N 1
ATOM 2488 C CA . TYR A 1 318 ? 5.010 17.773 2.801 1.00 89.94 318 TYR A CA 1
ATOM 2489 C C . TYR A 1 318 ? 4.163 18.199 1.587 1.00 89.94 318 TYR A C 1
ATOM 2491 O O . TYR A 1 318 ? 4.148 19.372 1.226 1.00 89.94 318 TYR A O 1
ATOM 2499 N N . LEU A 1 319 ? 3.415 17.279 0.967 1.00 93.94 319 LEU A N 1
ATOM 2500 C CA . LEU A 1 319 ? 2.542 17.615 -0.164 1.00 93.94 319 LEU A CA 1
ATOM 2501 C C . LEU A 1 319 ? 1.435 18.597 0.233 1.00 93.94 319 LEU A C 1
ATOM 2503 O O . LEU A 1 319 ? 1.183 19.556 -0.496 1.00 93.94 319 LEU A O 1
ATOM 2507 N N . PHE A 1 320 ? 0.795 18.380 1.384 1.00 94.25 320 PHE A N 1
ATOM 2508 C CA . PHE A 1 320 ? -0.200 19.303 1.926 1.00 94.25 320 PHE A CA 1
ATOM 2509 C C . PHE A 1 320 ? 0.394 20.697 2.135 1.00 94.25 320 PHE A C 1
ATOM 2511 O O . PHE A 1 320 ? -0.217 21.685 1.738 1.00 94.25 320 PHE A O 1
ATOM 2518 N N . GLU A 1 321 ? 1.601 20.789 2.694 1.00 92.31 321 GLU A N 1
ATOM 2519 C CA . GLU A 1 321 ? 2.319 22.054 2.854 1.00 92.31 321 GLU A CA 1
ATOM 2520 C C . GLU A 1 321 ? 2.580 22.761 1.523 1.00 92.31 321 GLU A C 1
ATOM 2522 O O . GLU A 1 321 ? 2.171 23.910 1.361 1.00 92.31 321 GLU A O 1
ATOM 2527 N N . CYS A 1 322 ? 3.147 22.075 0.532 1.00 91.81 322 CYS A N 1
ATOM 2528 C CA . CYS A 1 322 ? 3.414 22.686 -0.769 1.00 91.81 322 CYS A CA 1
ATOM 2529 C C . CYS A 1 322 ? 2.142 23.161 -1.482 1.00 91.81 322 CYS A C 1
ATOM 2531 O O . CYS A 1 322 ? 2.148 24.207 -2.134 1.00 91.81 322 CYS A O 1
ATOM 2533 N N . VAL A 1 323 ? 1.040 22.413 -1.358 1.00 94.31 323 VAL A N 1
ATOM 2534 C CA . VAL A 1 323 ? -0.253 22.820 -1.923 1.00 94.31 323 VAL A CA 1
ATOM 2535 C C . VAL A 1 323 ? -0.826 24.026 -1.173 1.00 94.31 323 VAL A C 1
ATOM 2537 O O . VAL A 1 323 ? -1.344 24.933 -1.822 1.00 94.31 323 VAL A O 1
ATOM 2540 N N . ARG A 1 324 ? -0.695 24.090 0.161 1.00 93.44 324 ARG A N 1
ATOM 2541 C CA . ARG A 1 324 ? -1.095 25.265 0.962 1.00 93.44 324 ARG A CA 1
ATOM 2542 C C . ARG A 1 324 ? -0.306 26.518 0.588 1.00 93.44 324 ARG A C 1
ATOM 2544 O O . ARG A 1 324 ? -0.886 27.596 0.525 1.00 93.44 324 ARG A O 1
ATOM 2551 N N . GLU A 1 325 ? 0.986 26.374 0.315 1.00 92.00 325 GLU A N 1
ATOM 2552 C CA . GLU A 1 325 ? 1.857 27.467 -0.137 1.00 92.00 325 GLU A CA 1
ATOM 2553 C C . GLU A 1 325 ? 1.594 27.899 -1.588 1.00 92.00 325 GLU A C 1
ATOM 2555 O O . GLU A 1 325 ? 2.127 28.913 -2.037 1.00 92.00 325 GLU A O 1
ATOM 2560 N N . GLY A 1 326 ? 0.775 27.150 -2.332 1.00 89.81 326 GLY A N 1
ATOM 2561 C CA . GLY A 1 326 ? 0.472 27.449 -3.728 1.00 89.81 326 GLY A CA 1
ATOM 2562 C C . GLY A 1 326 ? 1.649 27.196 -4.670 1.00 89.81 326 GLY A C 1
ATOM 2563 O O . GLY A 1 326 ? 1.765 27.879 -5.688 1.00 89.81 326 GLY A O 1
ATOM 2564 N N . GLN A 1 327 ? 2.526 26.237 -4.347 1.00 90.38 327 GLN A N 1
ATOM 2565 C CA . GLN A 1 327 ? 3.634 25.870 -5.229 1.00 90.38 327 GLN A CA 1
ATOM 2566 C C . GLN A 1 327 ? 3.118 25.384 -6.589 1.00 90.38 327 GLN A C 1
ATOM 2568 O O . GLN A 1 327 ? 2.133 24.646 -6.685 1.00 90.38 327 GLN A O 1
ATOM 2573 N N . ASP A 1 328 ? 3.800 25.784 -7.661 1.00 91.19 328 ASP A N 1
ATOM 2574 C CA . ASP A 1 328 ? 3.460 25.336 -9.005 1.00 91.19 328 ASP A CA 1
ATOM 2575 C C . ASP A 1 328 ? 3.816 23.851 -9.207 1.00 91.19 328 ASP A C 1
ATOM 2577 O O . ASP A 1 328 ? 4.718 23.302 -8.567 1.00 91.19 328 ASP A O 1
ATOM 2581 N N . MET A 1 329 ? 3.127 23.189 -10.141 1.00 88.88 329 MET A N 1
ATOM 2582 C CA . MET A 1 329 ? 3.290 21.746 -10.359 1.00 88.88 329 MET A CA 1
ATOM 2583 C C . MET A 1 329 ? 4.695 21.334 -10.803 1.00 88.88 329 MET A C 1
ATOM 2585 O O . MET A 1 329 ? 5.094 20.201 -10.534 1.00 88.88 329 MET A O 1
ATOM 2589 N N . SER A 1 330 ? 5.444 22.206 -11.483 1.00 86.50 330 SER A N 1
ATOM 2590 C CA . SER A 1 330 ? 6.788 21.863 -11.951 1.00 86.50 330 SER A CA 1
ATOM 2591 C C . SER A 1 330 ? 7.781 21.831 -10.787 1.00 86.50 330 SER A C 1
ATOM 2593 O O . SER A 1 330 ? 8.507 20.847 -10.627 1.00 86.50 330 SER A O 1
ATOM 2595 N N . THR A 1 331 ? 7.725 22.838 -9.912 1.00 87.94 331 THR A N 1
ATOM 2596 C CA . THR A 1 331 ? 8.522 22.909 -8.682 1.00 87.94 331 THR A CA 1
ATOM 2597 C C . THR A 1 331 ? 8.141 21.796 -7.710 1.00 87.94 331 THR A C 1
ATOM 2599 O O . THR A 1 331 ? 9.016 21.095 -7.196 1.00 87.94 331 THR A O 1
ATOM 2602 N N . LEU A 1 332 ? 6.836 21.576 -7.513 1.00 90.69 332 LEU A N 1
ATOM 2603 C CA . LEU A 1 332 ? 6.326 20.508 -6.659 1.00 90.69 332 LEU A CA 1
ATOM 2604 C C . LEU A 1 332 ? 6.828 19.141 -7.124 1.00 90.69 332 LEU A C 1
ATOM 2606 O O . LEU A 1 332 ? 7.325 18.371 -6.309 1.00 90.69 332 LEU A O 1
ATOM 2610 N N . LYS A 1 333 ? 6.748 18.845 -8.427 1.00 87.94 333 LYS A N 1
ATOM 2611 C CA . LYS A 1 333 ? 7.205 17.564 -8.975 1.00 87.94 333 LYS A CA 1
ATOM 2612 C C . LYS A 1 333 ? 8.697 17.343 -8.752 1.00 87.94 333 LYS A C 1
ATOM 2614 O O . LYS A 1 333 ? 9.081 16.269 -8.302 1.00 87.94 333 LYS A O 1
ATOM 2619 N N . MET A 1 334 ? 9.521 18.355 -9.013 1.00 84.06 334 MET A N 1
ATOM 2620 C CA . MET A 1 334 ? 10.967 18.272 -8.803 1.00 84.06 334 MET A CA 1
ATOM 2621 C C . MET A 1 334 ? 11.313 17.999 -7.332 1.00 84.06 334 MET A C 1
ATOM 2623 O O . MET A 1 334 ? 12.087 17.089 -7.032 1.00 84.06 334 MET A O 1
ATOM 2627 N N . ASN A 1 335 ? 10.720 18.754 -6.404 1.00 83.19 335 ASN A N 1
ATOM 2628 C CA . ASN A 1 335 ? 11.006 18.594 -4.979 1.00 83.19 335 ASN A CA 1
ATOM 2629 C C . ASN A 1 335 ? 10.428 17.289 -4.416 1.00 83.19 335 ASN A C 1
ATOM 2631 O O . ASN A 1 335 ? 11.062 16.627 -3.590 1.00 83.19 335 ASN A O 1
ATOM 2635 N N . TRP A 1 336 ? 9.242 16.902 -4.887 1.00 87.75 336 TRP A N 1
ATOM 2636 C CA . TRP A 1 336 ? 8.627 15.625 -4.567 1.00 87.75 336 TRP A CA 1
ATOM 2637 C C . TRP A 1 336 ? 9.515 14.476 -5.021 1.00 87.75 336 TRP A C 1
ATOM 2639 O O . TRP A 1 336 ? 9.848 13.631 -4.205 1.00 87.75 336 TRP A O 1
ATOM 2649 N N . GLU A 1 337 ? 9.968 14.453 -6.275 1.00 82.81 337 GLU A N 1
ATOM 2650 C CA . GLU A 1 337 ? 10.869 13.411 -6.776 1.00 82.81 337 GLU A CA 1
ATOM 2651 C C . GLU A 1 337 ? 12.180 13.363 -5.986 1.00 82.81 337 GLU A C 1
ATOM 2653 O O . GLU A 1 337 ? 12.660 12.277 -5.672 1.00 82.81 337 GLU A O 1
ATOM 2658 N N . ALA A 1 338 ? 12.733 14.509 -5.583 1.00 78.62 338 ALA A N 1
ATOM 2659 C CA . ALA A 1 338 ? 13.932 14.540 -4.752 1.00 78.62 338 ALA A CA 1
ATOM 2660 C C . ALA A 1 338 ? 13.731 13.875 -3.375 1.00 78.62 338 ALA A C 1
ATOM 2662 O O . ALA A 1 338 ? 14.654 13.226 -2.882 1.00 78.62 338 ALA A O 1
ATOM 2663 N N . LYS A 1 339 ? 12.544 13.998 -2.766 1.00 77.00 339 LYS A N 1
ATOM 2664 C CA . LYS A 1 339 ? 12.233 13.456 -1.428 1.00 77.00 339 LYS A CA 1
ATOM 2665 C C . LYS A 1 339 ? 11.621 12.051 -1.458 1.00 77.00 339 LYS A C 1
ATOM 2667 O O . LYS A 1 339 ? 12.021 11.189 -0.684 1.00 77.00 339 LYS A O 1
ATOM 2672 N N . ALA A 1 340 ? 10.660 11.829 -2.349 1.00 73.50 340 ALA A N 1
ATOM 2673 C CA . ALA A 1 340 ? 9.877 10.604 -2.484 1.00 73.50 340 ALA A CA 1
ATOM 2674 C C . ALA A 1 340 ? 10.658 9.473 -3.145 1.00 73.50 340 ALA A C 1
ATOM 2676 O O . ALA A 1 340 ? 10.299 8.310 -2.969 1.00 73.50 340 ALA A O 1
ATOM 2677 N N . ASN A 1 341 ? 11.696 9.796 -3.929 1.00 69.19 341 ASN A N 1
ATOM 2678 C CA . ASN A 1 341 ? 12.511 8.778 -4.569 1.00 69.19 341 ASN A CA 1
ATOM 2679 C C . ASN A 1 341 ? 13.181 7.923 -3.484 1.00 69.19 341 ASN A C 1
ATOM 2681 O O . ASN A 1 341 ? 14.030 8.428 -2.740 1.00 69.19 341 ASN A O 1
ATOM 2685 N N . PRO A 1 342 ? 12.863 6.618 -3.407 1.00 59.41 342 PRO A N 1
ATOM 2686 C CA . PRO A 1 342 ? 13.427 5.750 -2.383 1.00 59.41 342 PRO A CA 1
ATOM 2687 C C . PRO A 1 342 ? 14.957 5.652 -2.453 1.00 59.41 342 PRO A C 1
ATOM 2689 O O . PRO A 1 342 ? 15.593 5.294 -1.466 1.00 59.41 342 PRO A O 1
ATOM 2692 N N . LEU A 1 343 ? 15.563 5.998 -3.595 1.00 58.19 343 LEU A N 1
ATOM 2693 C CA . LEU A 1 343 ? 17.015 6.088 -3.750 1.00 58.19 343 LEU A CA 1
ATOM 2694 C C . LEU A 1 343 ? 17.646 7.238 -2.950 1.00 58.19 343 LEU A C 1
ATOM 2696 O O . LEU A 1 343 ? 18.847 7.183 -2.715 1.00 58.19 343 LEU A O 1
ATOM 2700 N N . ASN A 1 344 ? 16.881 8.249 -2.532 1.00 57.38 344 ASN A N 1
ATOM 2701 C CA . ASN A 1 344 ? 17.416 9.436 -1.862 1.00 57.38 344 ASN A CA 1
ATOM 2702 C C . ASN A 1 344 ? 17.262 9.385 -0.335 1.00 57.38 344 ASN A C 1
ATOM 2704 O O . ASN A 1 344 ? 18.205 9.727 0.368 1.00 57.38 344 ASN A O 1
ATOM 2708 N N . TYR A 1 345 ? 16.112 8.943 0.190 1.00 50.25 345 TYR A N 1
ATOM 2709 C CA . TYR A 1 345 ? 15.855 8.942 1.642 1.00 50.25 345 TYR A CA 1
ATOM 2710 C C . TYR A 1 345 ? 16.262 7.636 2.349 1.00 50.25 345 TYR A C 1
ATOM 2712 O O . TYR A 1 345 ? 16.670 7.665 3.504 1.00 50.25 345 TYR A O 1
ATOM 2720 N N . LEU A 1 346 ? 16.212 6.480 1.671 1.00 51.94 346 LEU A N 1
ATOM 2721 C CA . LEU A 1 346 ? 16.598 5.192 2.279 1.00 51.94 346 LEU A CA 1
ATOM 2722 C C . LEU A 1 346 ? 18.084 4.856 2.123 1.00 51.94 346 LEU A C 1
ATOM 2724 O O . LEU A 1 346 ? 18.503 3.778 2.546 1.00 51.94 346 LEU A O 1
ATOM 2728 N N . ARG A 1 347 ? 18.869 5.747 1.508 1.00 53.84 347 ARG A N 1
ATOM 2729 C CA . ARG A 1 347 ? 20.299 5.543 1.292 1.00 53.84 347 ARG A CA 1
ATOM 2730 C C . ARG A 1 347 ? 21.121 6.294 2.330 1.00 53.84 347 ARG A C 1
ATOM 2732 O O . ARG A 1 347 ? 21.234 7.515 2.229 1.00 53.84 347 ARG A O 1
ATOM 2739 N N . PRO A 1 348 ? 21.721 5.607 3.315 1.00 55.84 348 PRO A N 1
ATOM 2740 C CA . PRO A 1 348 ? 22.671 6.226 4.221 1.00 55.84 348 PRO A CA 1
ATOM 2741 C C . PRO A 1 348 ? 23.752 7.017 3.478 1.00 55.84 348 PRO A C 1
ATOM 2743 O O . PRO A 1 348 ? 24.488 6.496 2.635 1.00 55.84 348 PRO A O 1
ATOM 2746 N N . THR A 1 349 ? 23.844 8.295 3.828 1.00 56.03 349 THR A N 1
ATOM 2747 C CA . THR A 1 349 ? 24.761 9.275 3.237 1.00 56.03 349 THR A CA 1
ATOM 2748 C C . THR A 1 349 ? 26.172 9.171 3.819 1.00 56.03 349 THR A C 1
ATOM 2750 O O . THR A 1 349 ? 27.149 9.406 3.110 1.00 56.03 349 THR A O 1
ATOM 2753 N N . ALA A 1 350 ? 26.297 8.753 5.082 1.00 63.38 350 ALA A N 1
ATOM 2754 C CA . ALA A 1 350 ? 27.571 8.508 5.757 1.00 63.38 350 ALA A CA 1
ATOM 2755 C C . ALA A 1 350 ? 27.946 7.015 5.774 1.00 63.38 350 ALA A C 1
ATOM 2757 O O . ALA A 1 350 ? 27.083 6.143 5.888 1.00 63.38 350 ALA A O 1
ATOM 2758 N N . ALA A 1 351 ? 29.247 6.711 5.735 1.00 68.81 351 ALA A N 1
ATOM 2759 C CA . ALA A 1 351 ? 29.748 5.346 5.905 1.00 68.81 351 ALA A CA 1
ATOM 2760 C C . ALA A 1 351 ? 29.367 4.764 7.292 1.00 68.81 351 ALA A C 1
ATOM 2762 O O . ALA A 1 351 ? 29.200 5.521 8.255 1.00 68.81 351 ALA A O 1
ATOM 2763 N N . PRO A 1 352 ? 29.186 3.435 7.429 1.00 77.69 352 PRO A N 1
ATOM 2764 C CA . PRO A 1 352 ? 28.966 2.797 8.729 1.00 77.69 352 PRO A CA 1
ATOM 2765 C C . PRO A 1 352 ? 30.199 2.944 9.636 1.00 77.69 352 PRO A C 1
ATOM 2767 O O . PRO A 1 352 ? 31.332 2.857 9.164 1.00 77.69 352 PRO A O 1
ATOM 2770 N N . SER A 1 353 ? 29.975 3.147 10.940 1.00 76.88 353 SER A N 1
ATOM 2771 C CA . SER A 1 353 ? 31.049 3.112 11.944 1.00 76.88 353 SER A CA 1
ATOM 2772 C C . SER A 1 353 ? 31.537 1.673 12.181 1.00 76.88 353 SER A C 1
ATOM 2774 O O . SER A 1 353 ? 30.846 0.722 11.812 1.00 76.88 353 SER A O 1
ATOM 2776 N N . ILE A 1 354 ? 32.688 1.495 12.844 1.00 79.81 354 ILE A N 1
ATOM 2777 C CA . ILE A 1 354 ? 33.201 0.164 13.231 1.00 79.81 354 ILE A CA 1
ATOM 2778 C C . ILE A 1 354 ? 32.151 -0.608 14.050 1.00 79.81 354 ILE A C 1
ATOM 2780 O O . ILE A 1 354 ? 31.849 -1.754 13.731 1.00 79.81 354 ILE A O 1
ATOM 2784 N N . GLY A 1 355 ? 31.502 0.049 15.018 1.00 71.62 355 GLY A N 1
ATOM 2785 C CA . GLY A 1 355 ? 30.452 -0.571 15.834 1.00 71.62 355 GLY A CA 1
ATOM 2786 C C . GLY A 1 355 ? 29.210 -0.982 15.031 1.00 71.62 355 GLY A C 1
ATOM 2787 O O . GLY A 1 355 ? 28.597 -2.009 15.324 1.00 71.62 355 GLY A O 1
ATOM 2788 N N . ASN A 1 356 ? 28.861 -0.239 13.971 1.00 74.25 356 ASN A N 1
ATOM 2789 C CA . ASN A 1 356 ? 27.774 -0.620 13.060 1.00 74.25 356 ASN A CA 1
ATOM 2790 C C . ASN A 1 356 ? 28.127 -1.870 12.241 1.00 74.25 356 ASN A C 1
ATOM 2792 O O . ASN A 1 356 ? 27.236 -2.660 11.931 1.00 74.25 356 ASN A O 1
ATOM 2796 N N . VAL A 1 357 ? 29.400 -2.044 11.871 1.00 84.69 357 VAL A N 1
ATOM 2797 C CA . VAL A 1 357 ? 29.865 -3.234 11.145 1.00 84.69 357 VAL A CA 1
ATOM 2798 C C . VAL A 1 357 ? 29.826 -4.455 12.062 1.00 84.69 357 VAL A C 1
ATOM 2800 O O . VAL A 1 357 ? 29.179 -5.437 11.714 1.00 84.69 357 VAL A O 1
ATOM 2803 N N . GLU A 1 358 ? 30.396 -4.369 13.266 1.00 80.94 358 GLU A N 1
ATOM 2804 C CA . GLU A 1 358 ? 30.393 -5.476 14.238 1.00 80.94 358 GLU A CA 1
ATOM 2805 C C . GLU A 1 358 ? 28.973 -5.893 14.651 1.00 80.94 358 GLU A C 1
ATOM 2807 O O . GLU A 1 358 ? 28.662 -7.081 14.762 1.00 80.94 358 GLU A O 1
ATOM 2812 N N . SER A 1 359 ? 28.080 -4.920 14.862 1.00 75.88 359 SER A N 1
ATOM 2813 C CA . SER A 1 359 ? 26.674 -5.196 15.180 1.00 75.88 359 SER A CA 1
ATOM 2814 C C . SER A 1 359 ? 25.962 -5.872 14.012 1.00 75.88 359 SER A C 1
ATOM 2816 O O . SER A 1 359 ? 25.199 -6.815 14.218 1.00 75.88 359 SER A O 1
ATOM 2818 N N . ALA A 1 360 ? 26.241 -5.438 12.779 1.00 82.94 360 ALA A N 1
ATOM 2819 C CA . ALA A 1 360 ? 25.663 -6.049 11.592 1.00 82.94 360 ALA A CA 1
ATOM 2820 C C . ALA A 1 360 ? 26.145 -7.487 11.377 1.00 82.94 360 ALA A C 1
ATOM 2822 O O . ALA A 1 360 ? 25.325 -8.344 11.059 1.00 82.94 360 ALA A O 1
ATOM 2823 N N . GLU A 1 361 ? 27.428 -7.775 11.605 1.00 87.94 361 GLU A N 1
ATOM 2824 C CA . GLU A 1 361 ? 27.970 -9.137 11.542 1.00 87.94 361 GLU A CA 1
ATOM 2825 C C . GLU A 1 361 ? 27.310 -10.059 12.575 1.00 87.94 361 GLU A C 1
ATOM 2827 O O . GLU A 1 361 ? 26.893 -11.167 12.234 1.00 87.94 361 GLU A O 1
ATOM 2832 N N . LYS A 1 362 ? 27.127 -9.586 13.817 1.00 85.06 362 LYS A N 1
ATOM 2833 C CA . LYS A 1 362 ? 26.416 -10.340 14.864 1.00 85.06 362 LYS A CA 1
ATOM 2834 C C . LYS A 1 362 ? 24.959 -10.605 14.495 1.00 85.06 362 LYS A C 1
ATOM 2836 O O . LYS A 1 362 ? 24.485 -11.727 14.666 1.00 85.06 362 LYS A O 1
ATOM 2841 N N . ILE A 1 363 ? 24.249 -9.587 14.000 1.00 83.94 363 ILE A N 1
ATOM 2842 C CA . ILE A 1 363 ? 22.843 -9.710 13.600 1.00 83.94 363 ILE A CA 1
ATOM 2843 C C . ILE A 1 363 ? 22.721 -10.698 12.443 1.00 83.94 363 ILE A C 1
ATOM 2845 O O . ILE A 1 363 ? 21.995 -11.676 12.592 1.00 83.94 363 ILE A O 1
ATOM 2849 N N . LEU A 1 364 ? 23.467 -10.499 11.347 1.00 85.88 364 LEU A N 1
ATOM 2850 C CA . LEU A 1 364 ? 23.456 -11.385 10.176 1.00 85.88 364 LEU A CA 1
ATOM 2851 C C . LEU A 1 364 ? 23.810 -12.825 10.560 1.00 85.88 364 LEU A C 1
ATOM 2853 O O . LEU A 1 364 ? 23.096 -13.744 10.166 1.00 85.88 364 LEU A O 1
ATOM 2857 N N . GLY A 1 365 ? 24.831 -13.022 11.401 1.00 86.25 365 GLY A N 1
ATOM 2858 C CA . GLY A 1 365 ? 25.195 -14.338 11.922 1.00 86.25 365 GLY A CA 1
ATOM 2859 C C . GLY A 1 365 ? 24.076 -14.987 12.743 1.00 86.25 365 GLY A C 1
ATOM 2860 O O . GLY A 1 365 ? 23.795 -16.170 12.560 1.00 86.25 365 GLY A O 1
ATOM 2861 N N . ARG A 1 366 ? 23.376 -14.220 13.591 1.00 87.88 366 ARG A N 1
ATOM 2862 C CA . ARG A 1 366 ? 22.241 -14.711 14.394 1.00 87.88 366 ARG A CA 1
ATOM 2863 C C . ARG A 1 366 ? 21.050 -15.134 13.534 1.00 87.88 366 ARG A C 1
ATOM 2865 O O . ARG A 1 366 ? 20.413 -16.133 13.853 1.00 87.88 366 ARG A O 1
ATOM 2872 N N . ILE A 1 367 ? 20.761 -14.407 12.453 1.00 84.81 367 ILE A N 1
ATOM 2873 C CA . ILE A 1 367 ? 19.725 -14.791 11.475 1.00 84.81 367 ILE A CA 1
ATOM 2874 C C . ILE A 1 367 ? 20.240 -15.792 10.424 1.00 84.81 367 ILE A C 1
ATOM 2876 O O . ILE A 1 367 ? 19.506 -16.199 9.527 1.00 84.81 367 ILE A O 1
ATOM 2880 N N . GLY A 1 368 ? 21.495 -16.233 10.552 1.00 88.94 368 GLY A N 1
ATOM 2881 C CA . GLY A 1 368 ? 22.099 -17.295 9.756 1.00 88.94 368 GLY A CA 1
ATOM 2882 C C . GLY A 1 368 ? 22.515 -16.889 8.342 1.00 88.94 368 GLY A C 1
ATOM 2883 O O . GLY A 1 368 ? 22.680 -17.774 7.507 1.00 88.94 368 GLY A O 1
ATOM 2884 N N . TYR A 1 369 ? 22.660 -15.601 8.046 1.00 91.25 369 TYR A N 1
ATOM 2885 C CA . TYR A 1 369 ? 23.146 -15.115 6.754 1.00 91.25 369 TYR A CA 1
ATOM 2886 C C . TYR A 1 369 ? 24.661 -14.905 6.770 1.00 91.25 369 TYR A C 1
ATOM 2888 O O . TYR A 1 369 ? 25.262 -14.546 7.782 1.00 91.25 369 TYR A O 1
ATOM 2896 N N . THR A 1 370 ? 25.275 -15.105 5.613 1.00 89.44 370 THR A N 1
ATOM 2897 C CA . THR A 1 370 ? 26.706 -14.940 5.362 1.00 89.44 370 THR A CA 1
ATOM 2898 C C . THR A 1 370 ? 26.938 -13.853 4.307 1.00 89.44 370 THR A C 1
ATOM 2900 O O . THR A 1 370 ? 26.030 -13.542 3.534 1.00 89.44 370 THR A O 1
ATOM 2903 N N . PRO A 1 371 ? 28.153 -13.281 4.202 1.00 86.12 371 PRO A N 1
ATOM 2904 C CA . PRO A 1 371 ? 28.474 -12.336 3.129 1.00 86.12 371 PRO A CA 1
ATOM 2905 C C . PRO A 1 371 ? 28.218 -12.901 1.723 1.00 86.12 371 PRO A C 1
ATOM 2907 O O . PRO A 1 371 ? 27.759 -12.171 0.847 1.00 86.12 371 PRO A O 1
ATOM 2910 N N . ARG A 1 372 ? 28.425 -14.212 1.532 1.00 91.38 372 ARG A N 1
ATOM 2911 C CA . ARG A 1 372 ? 28.165 -14.912 0.266 1.00 91.38 372 ARG A CA 1
ATOM 2912 C C . ARG A 1 372 ? 26.692 -14.856 -0.146 1.00 91.38 372 ARG A C 1
ATOM 2914 O O . ARG A 1 372 ? 26.391 -14.785 -1.331 1.00 91.38 372 ARG A O 1
ATOM 2921 N N . ASP A 1 373 ? 25.769 -14.803 0.817 1.00 92.19 373 ASP A N 1
ATOM 2922 C CA . ASP A 1 373 ? 24.333 -14.659 0.541 1.00 92.19 373 ASP A CA 1
ATOM 2923 C C . ASP A 1 373 ? 23.963 -13.280 -0.031 1.00 92.19 373 ASP A C 1
ATOM 2925 O O . ASP A 1 373 ? 22.881 -13.113 -0.598 1.00 92.19 373 ASP A O 1
ATOM 2929 N N . LEU A 1 374 ? 24.846 -12.283 0.109 1.00 92.75 374 LEU A N 1
ATOM 2930 C CA . LEU A 1 374 ? 24.667 -10.922 -0.405 1.00 92.75 374 LEU A CA 1
ATOM 2931 C C . LEU A 1 374 ? 25.346 -10.705 -1.764 1.00 92.75 374 LEU A C 1
ATOM 2933 O O . LEU A 1 374 ? 24.978 -9.778 -2.487 1.00 92.75 374 LEU A O 1
ATOM 2937 N N . GLU A 1 375 ? 26.295 -11.559 -2.146 1.00 94.00 375 GLU A N 1
ATOM 2938 C CA . GLU A 1 375 ? 26.948 -11.515 -3.457 1.00 94.00 375 GLU A CA 1
ATOM 2939 C C . GLU A 1 375 ? 25.928 -11.724 -4.587 1.00 94.00 375 GLU A C 1
ATOM 2941 O O . GLU A 1 375 ? 24.866 -12.328 -4.394 1.00 94.00 375 GLU A O 1
ATOM 2946 N N . ARG A 1 376 ? 26.203 -11.143 -5.760 1.00 95.25 376 ARG A N 1
ATOM 2947 C CA . ARG A 1 376 ? 25.334 -11.183 -6.943 1.00 95.25 376 ARG A CA 1
ATOM 2948 C C . ARG A 1 376 ? 26.151 -11.602 -8.163 1.00 95.25 376 ARG A C 1
ATOM 2950 O O . ARG A 1 376 ? 27.258 -11.111 -8.358 1.00 95.25 376 ARG A O 1
ATOM 2957 N N . GLN A 1 377 ? 25.521 -12.354 -9.052 1.00 94.94 377 GLN A N 1
ATOM 2958 C CA . GLN A 1 377 ? 25.947 -12.590 -10.432 1.00 94.94 377 GLN A CA 1
ATOM 2959 C C . GLN A 1 377 ? 24.829 -12.165 -11.392 1.00 94.94 377 GLN A C 1
ATOM 2961 O O . GLN A 1 377 ? 23.662 -12.092 -10.991 1.00 94.94 377 GLN A O 1
ATOM 2966 N N . TYR A 1 378 ? 25.144 -11.862 -12.652 1.00 96.12 378 TYR A N 1
ATOM 2967 C CA . TYR A 1 378 ? 24.083 -11.631 -13.640 1.00 96.12 378 TYR A CA 1
ATOM 2968 C C . TYR A 1 378 ? 23.319 -12.921 -13.914 1.00 96.12 378 TYR A C 1
ATOM 2970 O O . TYR A 1 378 ? 23.919 -13.967 -14.150 1.00 96.12 378 TYR A O 1
ATOM 2978 N N . LEU A 1 379 ? 21.990 -12.820 -13.934 1.00 96.25 379 LEU A N 1
ATOM 2979 C CA . LEU A 1 379 ? 21.132 -13.921 -14.344 1.00 96.25 379 LEU A CA 1
ATOM 2980 C C . LEU A 1 379 ? 21.310 -14.150 -15.847 1.00 96.25 379 LEU A C 1
ATOM 2982 O O . LEU A 1 379 ? 21.279 -13.196 -16.634 1.00 96.25 379 LEU A O 1
ATOM 2986 N N . THR A 1 380 ? 21.465 -15.405 -16.249 1.00 95.56 380 THR A N 1
ATOM 2987 C CA . THR A 1 380 ? 21.587 -15.788 -17.657 1.00 95.56 380 THR A CA 1
ATOM 2988 C C . THR A 1 380 ? 20.294 -16.400 -18.189 1.00 95.56 380 THR A C 1
ATOM 2990 O O . THR A 1 380 ? 19.443 -16.854 -17.425 1.00 95.56 380 THR A O 1
ATOM 2993 N N . THR A 1 381 ? 20.091 -16.376 -19.509 1.00 93.31 381 THR A N 1
ATOM 2994 C CA . THR A 1 381 ? 18.823 -16.818 -20.124 1.00 93.31 381 THR A CA 1
ATOM 2995 C C . THR A 1 381 ? 18.475 -18.284 -19.835 1.00 93.31 381 THR A C 1
ATOM 2997 O O . THR A 1 381 ? 17.301 -18.609 -19.718 1.00 93.31 381 THR A O 1
ATOM 3000 N N . ASP A 1 382 ? 19.474 -19.151 -19.640 1.00 91.38 382 ASP A N 1
ATOM 3001 C CA . ASP A 1 382 ? 19.319 -20.558 -19.229 1.00 91.38 382 ASP A CA 1
ATOM 3002 C C . ASP A 1 382 ? 18.803 -20.734 -17.790 1.00 91.38 382 ASP A C 1
ATOM 3004 O O . ASP A 1 382 ? 18.304 -21.801 -17.439 1.00 91.38 382 ASP A O 1
ATOM 3008 N N . GLN A 1 383 ? 18.895 -19.694 -16.958 1.00 93.25 383 GLN A N 1
ATOM 3009 C CA . GLN A 1 383 ? 18.440 -19.702 -15.565 1.00 93.25 383 GLN A CA 1
ATOM 3010 C C . GLN A 1 383 ? 17.020 -19.138 -15.396 1.00 93.25 383 GLN A C 1
ATOM 3012 O O . GLN A 1 383 ? 16.508 -19.095 -14.275 1.00 93.25 383 GLN A O 1
ATOM 3017 N N . ILE A 1 384 ? 16.366 -18.691 -16.476 1.00 94.38 384 ILE A N 1
ATOM 3018 C CA . ILE A 1 384 ? 14.998 -18.166 -16.403 1.00 94.38 384 ILE A CA 1
ATOM 3019 C C . ILE A 1 384 ? 14.039 -19.326 -16.083 1.00 94.38 384 ILE A C 1
ATOM 3021 O O . ILE A 1 384 ? 13.954 -20.290 -16.850 1.00 94.38 384 ILE A O 1
ATOM 3025 N N . PRO A 1 385 ? 13.265 -19.261 -14.986 1.00 92.56 385 PRO A N 1
ATOM 3026 C CA . PRO A 1 385 ? 12.320 -20.320 -14.676 1.00 92.56 385 PRO A CA 1
ATOM 3027 C C . PRO A 1 385 ? 11.137 -20.276 -15.653 1.00 92.56 385 PRO A C 1
ATOM 3029 O O . PRO A 1 385 ? 10.642 -19.205 -15.993 1.00 92.56 385 PRO A O 1
ATOM 3032 N N . LYS A 1 386 ? 10.613 -21.440 -16.056 1.00 91.00 386 LYS A N 1
ATOM 3033 C CA . LYS A 1 386 ? 9.501 -21.534 -17.030 1.00 91.00 386 LYS A CA 1
ATOM 3034 C C . LYS A 1 386 ? 8.283 -20.683 -16.660 1.00 91.00 386 LYS A C 1
ATOM 3036 O O . LYS A 1 386 ? 7.691 -20.046 -17.519 1.00 91.00 386 LYS A O 1
ATOM 3041 N N . ARG A 1 387 ? 7.955 -20.620 -15.368 1.00 91.06 387 ARG A N 1
ATOM 3042 C CA . ARG A 1 387 ? 6.860 -19.800 -14.816 1.00 91.06 387 ARG A CA 1
ATOM 3043 C C . ARG A 1 387 ? 7.034 -18.288 -15.000 1.00 91.06 387 ARG A C 1
ATOM 3045 O O . ARG A 1 387 ? 6.072 -17.556 -14.835 1.00 91.06 387 ARG A O 1
ATOM 3052 N N . ALA A 1 388 ? 8.229 -17.818 -15.356 1.00 94.81 388 ALA A N 1
ATOM 3053 C CA . ALA A 1 388 ? 8.476 -16.420 -15.697 1.00 94.81 388 ALA A CA 1
ATOM 3054 C C . ALA A 1 388 ? 8.240 -16.107 -17.182 1.00 94.81 388 ALA A C 1
ATOM 3056 O O . ALA A 1 388 ? 8.112 -14.938 -17.541 1.00 94.81 388 ALA A O 1
ATOM 3057 N N . ILE A 1 389 ? 8.224 -17.121 -18.055 1.00 95.69 389 ILE A N 1
ATOM 3058 C CA . ILE A 1 389 ? 8.278 -16.957 -19.511 1.00 95.69 389 ILE A CA 1
ATOM 3059 C C . ILE A 1 389 ? 6.871 -16.775 -20.080 1.00 95.69 389 ILE A C 1
ATOM 3061 O O . ILE A 1 389 ? 6.041 -17.676 -20.028 1.00 95.69 389 ILE A O 1
ATOM 3065 N N . ILE A 1 390 ? 6.610 -15.608 -20.672 1.00 95.19 390 ILE A N 1
ATOM 3066 C CA . ILE A 1 390 ? 5.398 -15.349 -21.463 1.00 95.19 390 ILE A CA 1
ATOM 3067 C C . ILE A 1 390 ? 5.593 -15.823 -22.908 1.00 95.19 390 ILE A C 1
ATOM 3069 O O . ILE A 1 390 ? 4.647 -16.314 -23.529 1.00 95.19 390 ILE A O 1
ATOM 3073 N N . TRP A 1 391 ? 6.804 -15.636 -23.441 1.00 95.81 391 TRP A N 1
ATOM 3074 C CA . TRP A 1 391 ? 7.219 -16.061 -24.779 1.00 95.81 391 TRP A CA 1
ATOM 3075 C C . TRP A 1 391 ? 8.748 -16.213 -24.837 1.00 95.81 391 TRP A C 1
ATOM 3077 O O . TRP A 1 391 ? 9.463 -15.418 -24.220 1.00 95.81 391 TRP A O 1
ATOM 3087 N N . SER A 1 392 ? 9.257 -17.187 -25.595 1.00 93.50 392 SER A N 1
ATOM 3088 C CA . SER A 1 392 ? 10.686 -17.334 -25.905 1.00 93.50 392 SER A CA 1
ATOM 3089 C C . SER A 1 392 ? 10.911 -17.829 -27.336 1.00 93.50 392 SER A C 1
ATOM 3091 O O . SER A 1 392 ? 10.095 -18.568 -27.889 1.00 93.50 392 SER A O 1
ATOM 3093 N N . GLU A 1 393 ? 12.045 -17.448 -27.930 1.00 85.00 393 GLU A N 1
ATOM 3094 C CA . GLU A 1 393 ? 12.445 -17.907 -29.269 1.00 85.00 393 GLU A CA 1
ATOM 3095 C C . GLU A 1 393 ? 12.627 -19.443 -29.302 1.00 85.00 393 GLU A C 1
ATOM 3097 O O . GLU A 1 393 ? 12.178 -20.110 -30.234 1.00 85.00 393 GLU A O 1
ATOM 3102 N N . GLU A 1 394 ? 13.195 -20.042 -28.250 1.00 69.31 394 GLU A N 1
ATOM 3103 C CA . GLU A 1 394 ? 13.454 -21.491 -28.177 1.00 69.31 394 GLU A CA 1
ATOM 3104 C C . GLU A 1 394 ? 12.176 -22.343 -28.094 1.00 69.31 394 GLU A C 1
ATOM 3106 O O . GLU A 1 394 ? 12.091 -23.391 -28.736 1.00 69.31 394 GLU A O 1
ATOM 3111 N N . GLU A 1 395 ? 11.146 -21.901 -27.364 1.00 59.19 395 GLU A N 1
ATOM 3112 C CA . GLU A 1 395 ? 9.881 -22.642 -27.247 1.00 59.19 395 GLU A CA 1
ATOM 3113 C C . GLU A 1 395 ? 9.133 -22.700 -28.590 1.00 59.19 395 GLU A C 1
ATOM 3115 O O . GLU A 1 395 ? 8.527 -23.720 -28.933 1.00 59.19 395 GLU A O 1
ATOM 3120 N N . THR A 1 396 ? 9.262 -21.656 -29.418 1.00 57.56 396 THR A N 1
ATOM 3121 C CA . THR A 1 396 ? 8.717 -21.656 -30.786 1.00 57.56 396 THR A CA 1
ATOM 3122 C C . THR A 1 396 ? 9.441 -22.649 -31.701 1.00 57.56 396 THR A C 1
ATOM 3124 O O . THR A 1 396 ? 8.784 -23.346 -32.477 1.00 57.56 396 THR A O 1
ATOM 3127 N N . ALA A 1 397 ? 10.763 -22.803 -31.550 1.00 51.28 397 ALA A N 1
ATOM 3128 C CA . ALA A 1 397 ? 11.561 -23.771 -32.305 1.00 51.28 397 ALA A CA 1
ATOM 3129 C C . ALA A 1 397 ? 11.256 -25.235 -31.920 1.00 51.28 397 ALA A C 1
ATOM 3131 O O . ALA A 1 397 ? 11.304 -26.123 -32.779 1.00 51.28 397 ALA A O 1
ATOM 3132 N N . ILE A 1 398 ? 10.906 -25.484 -30.651 1.00 47.47 398 ILE A N 1
ATOM 3133 C CA . ILE A 1 398 ? 10.497 -26.803 -30.137 1.00 47.47 398 ILE A CA 1
ATOM 3134 C C . ILE A 1 398 ? 9.099 -27.184 -30.646 1.00 47.47 398 ILE A C 1
ATOM 3136 O O . ILE A 1 398 ? 8.901 -28.311 -31.101 1.00 47.47 398 ILE A O 1
ATOM 3140 N N . LEU A 1 399 ? 8.140 -26.249 -30.630 1.00 49.53 399 LEU A N 1
ATOM 3141 C CA . LEU A 1 399 ? 6.778 -26.469 -31.143 1.00 49.53 399 LEU A CA 1
ATOM 3142 C C . LEU A 1 399 ? 6.742 -26.772 -32.652 1.00 49.53 399 LEU A C 1
ATOM 3144 O O . LEU A 1 399 ? 5.827 -27.449 -33.114 1.00 49.53 399 LEU A O 1
ATOM 3148 N N . ASP A 1 400 ? 7.744 -26.312 -33.404 1.00 39.38 400 ASP A N 1
ATOM 3149 C CA . ASP A 1 400 ? 7.873 -26.544 -34.847 1.00 39.38 400 ASP A CA 1
ATOM 3150 C C . ASP A 1 400 ? 8.737 -27.779 -35.192 1.00 39.38 400 ASP A C 1
ATOM 3152 O O . ASP A 1 400 ? 9.064 -28.007 -36.359 1.00 39.38 400 ASP A O 1
ATOM 3156 N N . GLY A 1 401 ? 9.116 -28.591 -34.194 1.00 35.66 401 GLY A N 1
ATOM 3157 C CA . GLY A 1 401 ? 9.822 -29.863 -34.391 1.00 35.66 401 GLY A CA 1
ATOM 3158 C C . GLY A 1 401 ? 11.255 -29.736 -34.924 1.00 35.66 401 GLY A C 1
ATOM 3159 O O . GLY A 1 401 ? 11.779 -30.695 -35.486 1.00 35.66 401 GLY A O 1
ATOM 3160 N N . LYS A 1 402 ? 11.897 -28.566 -34.783 1.00 43.03 402 LYS A N 1
ATOM 3161 C CA . LYS A 1 402 ? 13.218 -28.274 -35.377 1.00 43.03 402 LYS A CA 1
ATOM 3162 C C . LYS A 1 402 ? 14.416 -28.539 -34.455 1.00 43.03 402 LYS A C 1
ATOM 3164 O O . LYS A 1 402 ? 15.547 -28.311 -34.877 1.00 43.03 402 LYS A O 1
ATOM 3169 N N . VAL A 1 403 ? 14.202 -29.040 -33.237 1.00 34.97 403 VAL A N 1
ATOM 3170 C CA . VAL A 1 403 ? 15.281 -29.402 -32.302 1.00 34.97 403 VAL A CA 1
ATOM 3171 C C . VAL A 1 403 ? 15.051 -30.822 -31.779 1.00 34.97 403 VAL A C 1
ATOM 3173 O O . VAL A 1 403 ? 14.082 -31.072 -31.063 1.00 34.97 403 VAL A O 1
ATOM 3176 N N . GLU A 1 404 ? 15.940 -31.759 -32.128 1.00 34.72 404 GLU A N 1
ATOM 3177 C CA . GLU A 1 404 ? 16.051 -33.029 -31.405 1.00 34.72 404 GLU A CA 1
ATOM 3178 C C . GLU A 1 404 ? 16.545 -32.729 -29.987 1.00 34.72 404 GLU A C 1
ATOM 3180 O O . GLU A 1 404 ? 17.623 -32.178 -29.773 1.00 34.72 404 GLU A O 1
ATOM 3185 N N . VAL A 1 405 ? 15.706 -33.058 -29.010 1.00 34.69 405 VAL A N 1
ATOM 3186 C CA . VAL A 1 405 ? 15.955 -32.839 -27.590 1.00 34.69 405 VAL A CA 1
ATOM 3187 C C . VAL A 1 405 ? 17.048 -33.803 -27.116 1.00 34.69 405 VAL A C 1
ATOM 3189 O O . VAL A 1 405 ? 16.768 -34.963 -26.810 1.00 34.69 405 VAL A O 1
ATOM 3192 N N . GLU A 1 406 ? 18.292 -33.336 -26.992 1.00 36.06 406 GLU A N 1
ATOM 3193 C CA . GLU A 1 406 ? 19.277 -33.990 -26.123 1.00 36.06 406 GLU A CA 1
ATOM 3194 C C . GLU A 1 406 ? 18.912 -33.713 -24.655 1.00 36.06 406 GLU A C 1
ATOM 3196 O O . GLU A 1 406 ? 19.452 -32.830 -23.994 1.00 36.06 406 GLU A O 1
ATOM 3201 N N . GLN A 1 407 ? 17.959 -34.483 -24.125 1.00 34.38 407 GLN A N 1
ATOM 3202 C CA . GLN A 1 407 ? 17.745 -34.610 -22.686 1.00 34.38 407 GLN A CA 1
ATOM 3203 C C . GLN A 1 407 ? 18.334 -35.930 -22.190 1.00 34.38 407 GLN A C 1
ATOM 3205 O O . GLN A 1 407 ? 17.864 -37.017 -22.525 1.00 34.38 407 GLN A O 1
ATOM 3210 N N . LEU A 1 408 ? 19.367 -35.801 -21.354 1.00 36.00 408 LEU A N 1
ATOM 3211 C CA . LEU A 1 408 ? 19.531 -36.513 -20.082 1.00 36.00 408 LEU A CA 1
ATOM 3212 C C . LEU A 1 408 ? 18.755 -37.839 -19.953 1.00 36.00 408 LEU A C 1
ATOM 3214 O O . LEU A 1 408 ? 17.807 -37.964 -19.185 1.00 36.00 408 LEU A O 1
ATOM 3218 N N . SER A 1 409 ? 19.220 -38.883 -20.634 1.00 33.16 409 SER A N 1
ATOM 3219 C CA . SER A 1 409 ? 19.139 -40.242 -20.100 1.00 33.16 409 SER A CA 1
ATOM 3220 C C . SER A 1 409 ? 20.269 -41.081 -20.685 1.00 33.16 409 SER A C 1
ATOM 3222 O O . SER A 1 409 ? 20.423 -41.203 -21.898 1.00 33.16 409 SER A O 1
ATOM 3224 N N . LYS A 1 410 ? 21.092 -41.661 -19.805 1.00 42.31 410 LYS A N 1
ATOM 3225 C CA . LYS A 1 410 ? 22.067 -42.696 -20.161 1.00 42.31 410 LYS A CA 1
ATOM 3226 C C . LYS A 1 410 ? 21.329 -43.833 -20.884 1.00 42.31 410 LYS A C 1
ATOM 3228 O O . LYS A 1 410 ? 20.685 -44.654 -20.237 1.00 42.31 410 LYS A O 1
ATOM 3233 N N . LYS A 1 411 ? 21.434 -43.899 -22.211 1.00 32.88 411 LYS A N 1
ATOM 3234 C CA . LYS A 1 411 ? 21.106 -45.086 -23.015 1.00 32.88 411 LYS A CA 1
ATOM 3235 C C . LYS A 1 411 ? 22.350 -45.537 -23.789 1.00 32.88 411 LYS A C 1
ATOM 3237 O O . LYS A 1 411 ? 23.164 -44.693 -24.156 1.00 32.88 411 LYS A O 1
ATOM 3242 N N . PRO A 1 412 ? 22.535 -46.857 -23.983 1.00 38.44 412 PRO A N 1
ATOM 3243 C CA . PRO A 1 412 ? 23.781 -47.423 -24.494 1.00 38.44 412 PRO A CA 1
ATOM 3244 C C . PRO A 1 412 ? 24.021 -47.030 -25.962 1.00 38.44 412 PRO A C 1
ATOM 3246 O O . PRO A 1 412 ? 23.062 -46.705 -26.672 1.00 38.44 412 PRO A O 1
ATOM 3249 N N . PRO A 1 413 ? 25.285 -47.051 -26.427 1.00 39.50 413 PRO A N 1
ATOM 3250 C CA . PRO A 1 413 ? 25.658 -46.497 -27.721 1.00 39.50 413 PRO A CA 1
ATOM 3251 C C . PRO A 1 413 ? 24.994 -47.287 -28.853 1.00 39.50 413 PRO A C 1
ATOM 3253 O O . PRO A 1 413 ? 25.106 -48.511 -28.929 1.00 39.50 413 PRO A O 1
ATOM 3256 N N . LYS A 1 414 ? 24.290 -46.583 -29.745 1.00 53.50 414 LYS A N 1
ATOM 3257 C CA . LYS A 1 414 ? 23.730 -47.178 -30.963 1.00 53.50 414 LYS A CA 1
ATOM 3258 C C . LYS A 1 414 ? 24.844 -47.401 -31.991 1.00 53.50 414 LYS A C 1
ATOM 3260 O O . LYS A 1 414 ? 25.652 -46.515 -32.253 1.00 53.50 414 LYS A O 1
ATOM 3265 N N . LEU A 1 415 ? 24.813 -48.576 -32.617 1.00 47.06 415 LEU A N 1
ATOM 3266 C CA . LEU A 1 415 ? 25.816 -49.161 -33.520 1.00 47.06 415 LEU A CA 1
ATOM 3267 C C . LEU A 1 415 ? 26.092 -48.374 -34.831 1.00 47.06 415 LEU A C 1
ATOM 3269 O O . LEU A 1 415 ? 26.969 -48.766 -35.589 1.00 47.06 415 LEU A O 1
ATOM 3273 N N . PHE A 1 416 ? 25.387 -47.266 -35.103 1.00 47.56 416 PHE A N 1
ATOM 3274 C CA . PHE A 1 416 ? 25.493 -46.494 -36.358 1.00 47.56 416 PHE A CA 1
ATOM 3275 C C . PHE A 1 416 ? 25.683 -44.977 -36.163 1.00 47.56 416 PHE A C 1
ATOM 3277 O O . PHE A 1 416 ? 25.417 -44.202 -37.077 1.00 47.56 416 PHE A O 1
ATOM 3284 N N . GLY A 1 417 ? 26.171 -44.532 -34.998 1.00 51.47 417 GLY A N 1
ATOM 3285 C CA . GLY A 1 417 ? 26.421 -43.105 -34.720 1.00 51.47 417 GLY A CA 1
ATOM 3286 C C . GLY A 1 417 ? 27.471 -42.424 -35.617 1.00 51.47 417 GLY A C 1
ATOM 3287 O O . GLY A 1 417 ? 27.653 -41.217 -35.532 1.00 51.47 417 GLY A O 1
ATOM 3288 N N . SER A 1 418 ? 28.160 -43.176 -36.478 1.00 39.78 418 SER A N 1
ATOM 3289 C CA . SER A 1 418 ? 29.172 -42.675 -37.414 1.00 39.78 418 SER A CA 1
ATOM 3290 C C . SER A 1 418 ? 28.655 -42.420 -38.836 1.00 39.78 418 SER A C 1
ATOM 3292 O O . SER A 1 418 ? 29.434 -42.006 -39.693 1.00 39.78 418 SER A O 1
ATOM 3294 N N . VAL A 1 419 ? 27.366 -42.641 -39.117 1.00 39.84 419 VAL A N 1
ATOM 3295 C CA . VAL A 1 419 ? 26.781 -42.344 -40.434 1.00 39.84 419 VAL A CA 1
ATOM 3296 C C . VAL A 1 419 ? 26.084 -40.987 -40.375 1.00 39.84 419 VAL A C 1
ATOM 3298 O O . VAL A 1 419 ? 24.993 -40.872 -39.825 1.00 39.84 419 VAL A O 1
ATOM 3301 N N . LEU A 1 420 ? 26.720 -39.955 -40.937 1.00 39.88 420 LEU A N 1
ATOM 3302 C CA . LEU A 1 420 ? 26.126 -38.623 -41.073 1.00 39.88 420 LEU A CA 1
ATOM 3303 C C . LEU A 1 420 ? 25.014 -38.651 -42.142 1.00 39.88 420 LEU A C 1
ATOM 3305 O O . LEU A 1 420 ? 25.306 -38.973 -43.297 1.00 39.88 420 LEU A O 1
ATOM 3309 N N . PRO A 1 421 ? 23.760 -38.289 -41.815 1.00 37.41 421 PRO A N 1
ATOM 3310 C CA . PRO A 1 421 ? 22.749 -37.998 -42.825 1.00 37.41 421 PRO A CA 1
ATOM 3311 C C . PRO A 1 421 ? 23.136 -36.744 -43.621 1.00 37.41 421 PRO A C 1
ATOM 3313 O O . PRO A 1 421 ? 23.798 -35.843 -43.104 1.00 37.41 421 PRO A O 1
ATOM 3316 N N . ALA A 1 422 ? 22.709 -36.681 -44.885 1.00 33.94 422 ALA A N 1
ATOM 3317 C CA . ALA A 1 422 ? 22.977 -35.556 -45.776 1.00 33.94 422 ALA A CA 1
ATOM 3318 C C . ALA A 1 422 ? 22.559 -34.220 -45.137 1.00 33.94 422 ALA A C 1
ATOM 3320 O O . ALA A 1 422 ? 21.438 -34.064 -44.655 1.00 33.94 422 ALA A O 1
ATOM 3321 N N . THR A 1 423 ? 23.478 -33.256 -45.152 1.00 31.08 423 THR A N 1
ATOM 3322 C CA . THR A 1 423 ? 23.314 -31.916 -44.587 1.00 31.08 423 THR A CA 1
ATOM 3323 C C . THR A 1 423 ? 22.076 -31.219 -45.145 1.00 31.08 423 THR A C 1
ATOM 3325 O O . THR A 1 423 ? 22.096 -30.711 -46.268 1.00 31.08 423 THR A O 1
ATOM 3328 N N . HIS A 1 424 ? 21.025 -31.115 -44.334 1.00 33.03 424 HIS A N 1
ATOM 3329 C CA . HIS A 1 424 ? 20.060 -30.033 -44.469 1.00 33.03 424 HIS A CA 1
ATOM 3330 C C . HIS A 1 424 ? 20.791 -28.737 -44.114 1.00 33.03 424 HIS A C 1
ATOM 3332 O O . HIS A 1 424 ? 20.966 -28.394 -42.948 1.00 33.03 424 HIS A O 1
ATOM 3338 N N . GLN A 1 425 ? 21.275 -28.035 -45.139 1.00 30.42 425 GLN A N 1
ATOM 3339 C CA . GLN A 1 425 ? 21.717 -26.656 -44.992 1.00 30.42 425 GLN A CA 1
ATOM 3340 C C . GLN A 1 425 ? 20.568 -25.856 -44.372 1.00 30.42 425 GLN A C 1
ATOM 3342 O O . GLN A 1 425 ? 19.495 -25.728 -44.967 1.00 30.42 425 GLN A O 1
ATOM 3347 N N . ALA A 1 426 ? 20.791 -25.336 -43.166 1.00 30.69 426 ALA A N 1
ATOM 3348 C CA . ALA A 1 426 ? 19.924 -24.340 -42.567 1.00 30.69 426 ALA A CA 1
ATOM 3349 C C . ALA A 1 426 ? 19.816 -23.166 -43.549 1.00 30.69 426 ALA A C 1
ATOM 3351 O O . ALA A 1 426 ? 20.801 -22.480 -43.827 1.00 30.69 426 ALA A O 1
ATOM 3352 N N . LYS A 1 427 ? 18.624 -22.956 -44.120 1.00 32.66 427 LYS A N 1
ATOM 3353 C CA . LYS A 1 427 ? 18.311 -21.718 -44.833 1.00 32.66 427 LYS A CA 1
ATOM 3354 C C . LYS A 1 427 ? 18.462 -20.586 -43.822 1.00 32.66 427 LYS A C 1
ATOM 3356 O O . LYS A 1 427 ? 17.649 -20.470 -42.911 1.00 32.66 427 LYS A O 1
ATOM 3361 N N . GLY A 1 428 ? 19.525 -19.797 -43.967 1.00 32.06 428 GLY A N 1
ATOM 3362 C CA . GLY A 1 428 ? 19.700 -18.561 -43.217 1.00 32.06 428 GLY A CA 1
ATOM 3363 C C . GLY A 1 428 ? 18.463 -17.679 -43.368 1.00 32.06 428 GLY A C 1
ATOM 3364 O O . GLY A 1 428 ? 17.835 -17.673 -44.429 1.00 32.06 428 GLY A O 1
ATOM 3365 N N . ASN A 1 429 ? 18.109 -16.972 -42.293 1.00 40.62 429 ASN A N 1
ATOM 3366 C CA . ASN A 1 429 ? 17.020 -16.003 -42.270 1.00 40.62 429 ASN A CA 1
ATOM 3367 C C . ASN A 1 429 ? 17.133 -15.081 -43.492 1.00 40.62 429 ASN A C 1
ATOM 3369 O O . ASN A 1 429 ? 18.024 -14.233 -43.553 1.00 40.62 429 ASN A O 1
ATOM 3373 N N . ALA A 1 430 ? 16.245 -15.254 -44.474 1.00 46.28 430 ALA A N 1
ATOM 3374 C CA . ALA A 1 430 ? 16.026 -14.235 -45.486 1.00 46.28 430 ALA A CA 1
ATOM 3375 C C . ALA A 1 430 ? 15.713 -12.922 -44.749 1.00 46.28 430 ALA A C 1
ATOM 3377 O O . ALA A 1 430 ? 14.957 -12.939 -43.777 1.00 46.28 430 ALA A O 1
ATOM 3378 N N . LEU A 1 431 ? 16.335 -11.815 -45.166 1.00 57.19 431 LEU A N 1
ATOM 3379 C CA . LEU A 1 431 ? 16.093 -10.486 -44.597 1.00 57.19 431 LEU A CA 1
ATOM 3380 C C . LEU A 1 431 ? 14.580 -10.221 -44.573 1.00 57.19 431 LEU A C 1
ATOM 3382 O O . LEU A 1 431 ? 13.956 -10.134 -45.629 1.00 57.19 431 LEU A O 1
ATOM 3386 N N . LEU A 1 432 ? 13.992 -10.150 -43.376 1.00 78.06 432 LEU A N 1
ATOM 3387 C CA . LEU A 1 432 ? 12.575 -9.836 -43.207 1.00 78.06 432 LEU A CA 1
ATOM 3388 C C . LEU A 1 432 ? 12.351 -8.380 -43.632 1.00 78.06 432 LEU A C 1
ATOM 3390 O O . LEU A 1 432 ? 12.969 -7.471 -43.077 1.00 78.06 432 LEU A O 1
ATOM 3394 N N . ASP A 1 433 ? 11.483 -8.156 -44.617 1.00 83.19 433 ASP A N 1
ATOM 3395 C CA . ASP A 1 433 ? 11.192 -6.816 -45.127 1.00 83.19 433 ASP A CA 1
ATOM 3396 C C . ASP A 1 433 ? 9.938 -6.227 -44.467 1.00 83.19 433 ASP A C 1
ATOM 3398 O O . ASP A 1 433 ? 8.805 -6.564 -44.805 1.00 83.19 433 ASP A O 1
ATOM 3402 N N . PHE A 1 434 ? 10.156 -5.313 -43.522 1.00 86.69 434 PHE A N 1
ATOM 3403 C CA . PHE A 1 434 ? 9.101 -4.566 -42.832 1.00 86.69 434 PHE A CA 1
ATOM 3404 C C . PHE A 1 434 ? 8.825 -3.182 -43.448 1.00 86.69 434 PHE A C 1
ATOM 3406 O O . PHE A 1 434 ? 8.079 -2.402 -42.858 1.00 86.69 434 PHE A O 1
ATOM 3413 N N . SER A 1 435 ? 9.420 -2.835 -44.598 1.00 83.06 435 SER A N 1
ATOM 3414 C CA . SER A 1 435 ? 9.333 -1.483 -45.185 1.00 83.06 435 SER A CA 1
ATOM 3415 C C . SER A 1 435 ? 7.900 -1.028 -45.488 1.00 83.06 435 SER A C 1
ATOM 3417 O O . SER A 1 435 ? 7.580 0.145 -45.307 1.00 83.06 435 SER A O 1
ATOM 3419 N N . ASN A 1 436 ? 7.024 -1.961 -45.871 1.00 83.94 436 ASN A N 1
ATOM 3420 C CA . ASN A 1 436 ? 5.620 -1.702 -46.212 1.00 83.94 436 ASN A CA 1
ATOM 3421 C C . ASN A 1 436 ? 4.628 -2.095 -45.101 1.00 83.94 436 ASN A C 1
ATOM 3423 O O . ASN A 1 436 ? 3.421 -2.121 -45.337 1.00 83.94 436 ASN A O 1
ATOM 3427 N N . VAL A 1 437 ? 5.109 -2.426 -43.898 1.00 88.25 437 VAL A N 1
ATOM 3428 C CA . VAL A 1 437 ? 4.253 -2.834 -42.775 1.00 88.25 437 VAL A CA 1
ATOM 3429 C C . VAL A 1 437 ? 3.972 -1.614 -41.890 1.00 88.25 437 VAL A C 1
ATOM 3431 O O . VAL A 1 437 ? 4.881 -1.151 -41.194 1.00 88.25 437 VAL A O 1
ATOM 3434 N N . PRO A 1 438 ? 2.741 -1.066 -41.880 1.00 89.94 438 PRO A N 1
ATOM 3435 C CA . PRO A 1 438 ? 2.426 0.090 -41.053 1.00 89.94 438 PRO A CA 1
ATOM 3436 C C . PRO A 1 438 ? 2.490 -0.268 -39.564 1.00 89.94 438 PRO A C 1
ATOM 3438 O O . PRO A 1 438 ? 2.048 -1.337 -39.142 1.00 89.94 438 PRO A O 1
ATOM 3441 N N . THR A 1 439 ? 3.011 0.653 -38.754 1.00 94.25 439 THR A N 1
ATOM 3442 C CA . THR A 1 439 ? 3.030 0.500 -37.296 1.00 94.25 439 THR A CA 1
ATOM 3443 C C . THR A 1 439 ? 1.658 0.825 -36.718 1.00 94.25 439 THR A C 1
ATOM 3445 O O . THR A 1 439 ? 1.158 1.938 -36.875 1.00 94.25 439 THR A O 1
ATOM 3448 N N . THR A 1 440 ? 1.062 -0.133 -36.014 1.00 95.06 440 THR A N 1
ATOM 3449 C CA . THR A 1 440 ? -0.244 0.020 -35.356 1.00 95.06 440 THR A CA 1
ATOM 3450 C C . THR A 1 440 ? -0.086 0.124 -33.841 1.00 95.06 440 THR A C 1
ATOM 3452 O O . THR A 1 440 ? 0.809 -0.483 -33.259 1.00 95.06 440 THR A O 1
ATOM 3455 N N . LYS A 1 441 ? -0.931 0.909 -33.166 1.00 95.38 441 LYS A N 1
ATOM 3456 C CA . LYS A 1 441 ? -0.902 0.992 -31.696 1.00 95.38 441 LYS A CA 1
ATOM 3457 C C . LYS A 1 441 ? -1.564 -0.240 -31.076 1.00 95.38 441 LYS A C 1
ATOM 3459 O O . LYS A 1 441 ? -2.626 -0.657 -31.535 1.00 95.38 441 LYS A O 1
ATOM 3464 N N . ILE A 1 442 ? -0.973 -0.786 -30.016 1.00 94.94 442 ILE A N 1
ATOM 3465 C CA . ILE A 1 442 ? -1.508 -1.937 -29.275 1.00 94.94 442 ILE A CA 1
ATOM 3466 C C . ILE A 1 442 ? -1.283 -1.770 -27.764 1.00 94.94 442 ILE A C 1
ATOM 3468 O O . ILE A 1 442 ? -0.368 -1.061 -27.341 1.00 94.94 442 ILE A O 1
ATOM 3472 N N . SER A 1 443 ? -2.114 -2.420 -26.942 1.00 94.06 443 SER A N 1
ATOM 3473 C CA . SER A 1 443 ? -1.840 -2.580 -25.508 1.00 94.06 443 SER A CA 1
ATOM 3474 C C . SER A 1 443 ? -1.000 -3.827 -25.238 1.00 94.06 443 SER A C 1
ATOM 3476 O O . SER A 1 443 ? -1.043 -4.790 -26.010 1.00 94.06 443 SER A O 1
ATOM 3478 N N . MET A 1 444 ? -0.273 -3.837 -24.121 1.00 94.75 444 MET A N 1
ATOM 3479 C CA . MET A 1 444 ? 0.520 -4.996 -23.709 1.00 94.75 444 MET A CA 1
ATOM 3480 C C . MET A 1 444 ? -0.351 -6.247 -23.525 1.00 94.75 444 MET A C 1
ATOM 3482 O O . MET A 1 444 ? -0.017 -7.306 -24.056 1.00 94.75 444 MET A O 1
ATOM 3486 N N . ARG A 1 445 ? -1.520 -6.130 -22.884 1.00 93.81 445 ARG A N 1
ATOM 3487 C CA . ARG A 1 445 ? -2.474 -7.246 -22.738 1.00 93.81 445 ARG A CA 1
ATOM 3488 C C . ARG A 1 445 ? -2.978 -7.786 -24.060 1.00 93.81 445 ARG A C 1
ATOM 3490 O O . ARG A 1 445 ? -3.048 -8.999 -24.235 1.00 93.81 445 ARG A O 1
ATOM 3497 N N . LYS A 1 446 ? -3.295 -6.922 -25.031 1.00 93.25 446 LYS A N 1
ATOM 3498 C CA . LYS A 1 446 ? -3.709 -7.380 -26.369 1.00 93.25 446 LYS A CA 1
ATOM 3499 C C . LYS A 1 446 ? -2.567 -8.085 -27.090 1.00 93.25 446 LYS A C 1
ATOM 3501 O O . LYS A 1 446 ? -2.814 -9.120 -27.703 1.00 93.25 446 LYS A O 1
ATOM 3506 N N . LEU A 1 447 ? -1.342 -7.567 -26.991 1.00 94.25 447 LEU A N 1
ATOM 3507 C CA . LEU A 1 447 ? -0.168 -8.221 -27.559 1.00 94.25 447 LEU A CA 1
ATOM 3508 C C . LEU A 1 447 ? -0.008 -9.633 -26.976 1.00 94.25 447 LEU A C 1
ATOM 3510 O O . LEU A 1 447 ? 0.008 -10.608 -27.726 1.00 94.25 447 LEU A O 1
ATOM 3514 N N . VAL A 1 448 ? 0.023 -9.756 -25.648 1.00 93.44 448 VAL A N 1
ATOM 3515 C CA . VAL A 1 448 ? 0.250 -11.043 -24.978 1.00 93.44 448 VAL A CA 1
ATOM 3516 C C . VAL A 1 448 ? -0.894 -12.031 -25.198 1.00 93.44 448 VAL A C 1
ATOM 3518 O O . VAL A 1 448 ? -0.648 -13.184 -25.547 1.00 93.44 448 VAL A O 1
ATOM 3521 N N . LEU A 1 449 ? -2.143 -11.599 -25.015 1.00 90.50 449 LEU A N 1
ATOM 3522 C CA . LEU A 1 449 ? -3.290 -12.507 -25.038 1.00 90.50 449 LEU A CA 1
ATOM 3523 C C . LEU A 1 449 ? -3.770 -12.854 -26.451 1.00 90.50 449 LEU A C 1
ATOM 3525 O O . LEU A 1 449 ? -4.352 -13.921 -26.627 1.00 90.50 449 LEU A O 1
ATOM 3529 N N . LYS A 1 450 ? -3.569 -11.975 -27.445 1.00 89.62 450 LYS A N 1
ATOM 3530 C CA . LYS A 1 450 ? -4.123 -12.163 -28.801 1.00 89.62 450 LYS A CA 1
ATOM 3531 C C . LYS A 1 450 ? -3.084 -12.375 -29.894 1.00 89.62 450 LYS A C 1
ATOM 3533 O O . LYS A 1 450 ? -3.431 -12.957 -30.914 1.00 89.62 450 LYS A O 1
ATOM 3538 N N . VAL A 1 451 ? -1.858 -11.876 -29.725 1.00 90.88 451 VAL A N 1
ATOM 3539 C CA . VAL A 1 451 ? -0.838 -11.925 -30.785 1.00 90.88 451 VAL A CA 1
ATOM 3540 C C . VAL A 1 451 ? 0.157 -13.049 -30.524 1.00 90.88 451 VAL A C 1
ATOM 3542 O O . VAL A 1 451 ? 0.368 -13.875 -31.404 1.00 90.88 451 VAL A O 1
ATOM 3545 N N . LEU A 1 452 ? 0.729 -13.128 -29.315 1.00 90.31 452 LEU A N 1
ATOM 3546 C CA . LEU A 1 452 ? 1.887 -13.993 -29.031 1.00 90.31 452 LEU A CA 1
ATOM 3547 C C . LEU A 1 452 ? 1.666 -15.500 -29.236 1.00 90.31 452 LEU A C 1
ATOM 3549 O O . LEU A 1 452 ? 2.645 -16.228 -29.360 1.00 90.31 452 LEU A O 1
ATOM 3553 N N . SER A 1 453 ? 0.423 -15.986 -29.301 1.00 85.69 453 SER A N 1
ATOM 3554 C CA . SER A 1 453 ? 0.131 -17.412 -29.515 1.00 85.69 453 SER A CA 1
ATOM 3555 C C . SER A 1 453 ? 0.618 -17.962 -30.860 1.00 85.69 453 SER A C 1
ATOM 3557 O O . SER A 1 453 ? 0.881 -19.157 -30.949 1.00 85.69 453 SER A O 1
ATOM 3559 N N . ASP A 1 454 ? 0.735 -17.118 -31.890 1.00 86.56 454 ASP A N 1
ATOM 3560 C CA . ASP A 1 454 ? 1.172 -17.517 -33.241 1.00 86.56 454 ASP A CA 1
ATOM 3561 C C . ASP A 1 454 ? 2.528 -16.896 -33.632 1.00 86.56 454 ASP A C 1
ATOM 3563 O O . ASP A 1 454 ? 2.915 -16.880 -34.796 1.00 86.56 454 ASP A O 1
ATOM 3567 N N . VAL A 1 455 ? 3.268 -16.335 -32.673 1.00 91.69 455 VAL A N 1
ATOM 3568 C CA . VAL A 1 455 ? 4.508 -15.596 -32.953 1.00 91.69 455 VAL A CA 1
ATOM 3569 C C . VAL A 1 455 ? 5.723 -16.511 -32.964 1.00 91.69 455 VAL A C 1
ATOM 3571 O O . VAL A 1 455 ? 5.982 -17.203 -31.986 1.00 91.69 455 VAL A O 1
ATOM 3574 N N . GLU A 1 456 ? 6.499 -16.450 -34.047 1.00 91.00 456 GLU A N 1
ATOM 3575 C CA . GLU A 1 456 ? 7.775 -17.163 -34.215 1.00 91.00 456 GLU A CA 1
ATOM 3576 C C . GLU A 1 456 ? 8.979 -16.250 -33.930 1.00 91.00 456 GLU A C 1
ATOM 3578 O O . GLU A 1 456 ? 10.024 -16.712 -33.493 1.00 91.00 456 GLU A O 1
ATOM 3583 N N . TYR A 1 457 ? 8.860 -14.942 -34.179 1.00 93.31 457 TYR A N 1
ATOM 3584 C CA . TYR A 1 457 ? 9.979 -14.009 -34.033 1.00 93.31 457 TYR A CA 1
ATOM 3585 C C . TYR A 1 457 ? 9.517 -12.615 -33.617 1.00 93.31 457 TYR A C 1
ATOM 3587 O O . TYR A 1 457 ? 8.502 -12.121 -34.116 1.00 93.31 457 TYR A O 1
ATOM 3595 N N . ILE A 1 458 ? 10.298 -11.975 -32.744 1.00 95.62 458 ILE A N 1
ATOM 3596 C CA . ILE A 1 458 ? 10.080 -10.611 -32.255 1.00 95.62 458 ILE A CA 1
ATOM 3597 C C . ILE A 1 458 ? 11.405 -9.841 -32.317 1.00 95.62 458 ILE A C 1
ATOM 3599 O O . ILE A 1 458 ? 12.437 -10.329 -31.860 1.00 95.62 458 ILE A O 1
ATOM 3603 N N . GLU A 1 459 ? 11.374 -8.607 -32.816 1.00 96.62 459 GLU A N 1
ATOM 3604 C CA . GLU A 1 459 ? 12.448 -7.622 -32.651 1.00 96.62 459 GLU A CA 1
ATOM 3605 C C . GLU A 1 459 ? 11.892 -6.328 -32.044 1.00 96.62 459 GLU A C 1
ATOM 3607 O O . GLU A 1 459 ? 10.767 -5.924 -32.340 1.00 96.62 459 GLU A O 1
ATOM 3612 N N . ALA A 1 460 ? 12.667 -5.675 -31.181 1.00 97.19 460 ALA A N 1
ATOM 3613 C CA . ALA A 1 460 ? 12.309 -4.410 -30.549 1.00 97.19 460 ALA A CA 1
ATOM 3614 C C . ALA A 1 460 ? 13.200 -3.278 -31.065 1.00 97.19 460 ALA A C 1
ATOM 3616 O O . ALA A 1 460 ? 14.393 -3.470 -31.307 1.00 97.19 460 ALA A O 1
ATOM 3617 N N . PHE A 1 461 ? 12.623 -2.091 -31.234 1.00 96.69 461 PHE A N 1
ATOM 3618 C CA . PHE A 1 461 ? 13.356 -0.913 -31.685 1.00 96.69 461 PHE A CA 1
ATOM 3619 C C . PHE A 1 461 ? 14.104 -0.250 -30.531 1.00 96.69 461 PHE A C 1
ATOM 3621 O O . PHE A 1 461 ? 13.523 0.020 -29.478 1.00 96.69 461 PHE A O 1
ATOM 3628 N N . ILE A 1 462 ? 15.372 0.081 -30.759 1.00 96.88 462 ILE A N 1
ATOM 3629 C CA . ILE A 1 462 ? 16.188 0.858 -29.831 1.00 96.88 462 ILE A CA 1
ATOM 3630 C C . ILE A 1 462 ? 16.157 2.329 -30.257 1.00 96.88 462 ILE A C 1
ATOM 3632 O O . ILE A 1 462 ? 16.604 2.637 -31.365 1.00 96.88 462 ILE A O 1
ATOM 3636 N N . PRO A 1 463 ? 15.647 3.242 -29.413 1.00 93.50 463 PRO A N 1
ATOM 3637 C CA . PRO A 1 463 ? 15.570 4.662 -29.741 1.00 93.50 463 PRO A CA 1
ATOM 3638 C C . PRO A 1 463 ? 16.953 5.323 -29.856 1.00 93.50 463 PRO A C 1
ATOM 3640 O O . PRO A 1 463 ? 17.971 4.757 -29.446 1.00 93.50 463 PRO A O 1
ATOM 3643 N N . ALA A 1 464 ? 16.981 6.533 -30.421 1.00 91.88 464 ALA A N 1
ATOM 3644 C CA . ALA A 1 464 ? 18.171 7.386 -30.424 1.00 91.88 464 ALA A CA 1
ATOM 3645 C C . ALA A 1 464 ? 18.431 7.984 -29.031 1.00 91.88 464 ALA A C 1
ATOM 3647 O O . ALA A 1 464 ? 19.573 8.226 -28.639 1.00 91.88 464 ALA A O 1
ATOM 3648 N N . GLU A 1 465 ? 17.355 8.214 -28.281 1.00 91.44 465 GLU A N 1
ATOM 3649 C CA . GLU A 1 465 ? 17.375 8.773 -26.942 1.00 91.44 465 GLU A CA 1
ATOM 3650 C C . GLU A 1 465 ? 18.026 7.819 -25.922 1.00 91.44 465 GLU A C 1
ATOM 3652 O O . GLU A 1 465 ? 17.947 6.594 -26.064 1.00 91.44 465 GLU A O 1
ATOM 3657 N N . PRO A 1 466 ? 18.630 8.355 -24.842 1.00 91.31 466 PRO A N 1
ATOM 3658 C CA . PRO A 1 466 ? 19.146 7.541 -23.748 1.00 91.31 466 PRO A CA 1
ATOM 3659 C C . PRO A 1 466 ? 18.089 6.587 -23.175 1.00 91.31 466 PRO A C 1
ATOM 3661 O O . PRO A 1 466 ? 16.951 6.978 -22.899 1.00 91.31 466 PRO A O 1
ATOM 3664 N N . ILE A 1 467 ? 18.492 5.342 -22.926 1.00 91.19 467 ILE A N 1
ATOM 3665 C CA . ILE A 1 467 ? 17.636 4.271 -22.407 1.00 91.19 467 ILE A CA 1
ATOM 3666 C C . ILE A 1 467 ? 17.984 3.923 -20.955 1.00 91.19 467 ILE A C 1
ATOM 3668 O O . ILE A 1 467 ? 19.086 4.183 -20.474 1.00 91.19 467 ILE A O 1
ATOM 3672 N N . GLY A 1 468 ? 17.021 3.326 -20.252 1.00 91.50 468 GLY A N 1
ATOM 3673 C CA . GLY A 1 468 ? 17.201 2.731 -18.925 1.00 91.50 468 GLY A CA 1
ATOM 3674 C C . GLY A 1 468 ? 16.863 1.242 -18.981 1.00 91.50 468 GLY A C 1
ATOM 3675 O O . GLY A 1 468 ? 15.728 0.887 -18.664 1.00 91.50 468 GLY A O 1
ATOM 3676 N N . PRO A 1 469 ? 17.777 0.389 -19.474 1.00 94.06 469 PRO A N 1
ATOM 3677 C CA . PRO A 1 469 ? 17.554 -1.043 -19.517 1.00 94.06 469 PRO A CA 1
ATOM 3678 C C . PRO A 1 469 ? 17.552 -1.627 -18.103 1.00 94.06 469 PRO A C 1
ATOM 3680 O O . PRO A 1 469 ? 18.253 -1.151 -17.206 1.00 94.06 469 PRO A O 1
ATOM 3683 N N . TYR A 1 470 ? 16.766 -2.682 -17.933 1.00 95.69 470 TYR A N 1
ATOM 3684 C CA . TYR A 1 470 ? 16.773 -3.499 -16.730 1.00 95.69 470 TYR A CA 1
ATOM 3685 C C . TYR A 1 470 ? 17.751 -4.651 -16.902 1.00 95.69 470 TYR A C 1
ATOM 3687 O O . TYR A 1 470 ? 17.855 -5.216 -17.991 1.00 95.69 470 TYR A O 1
ATOM 3695 N N . PHE A 1 471 ? 18.417 -5.013 -15.812 1.00 96.75 471 PHE A N 1
ATOM 3696 C CA . PHE A 1 471 ? 19.326 -6.150 -15.725 1.00 96.75 471 PHE A CA 1
ATOM 3697 C C . PHE A 1 471 ? 18.891 -7.024 -14.560 1.00 96.75 471 PHE A C 1
ATOM 3699 O O . PHE A 1 471 ? 18.679 -6.516 -13.454 1.00 96.75 471 PHE A O 1
ATOM 3706 N N . PHE A 1 472 ? 18.742 -8.323 -14.801 1.00 97.62 472 PHE A N 1
ATOM 3707 C CA . PHE A 1 472 ? 18.438 -9.271 -13.737 1.00 97.62 472 PHE A CA 1
ATOM 3708 C C . PHE A 1 472 ? 19.730 -9.856 -13.174 1.00 97.62 472 PHE A C 1
ATOM 3710 O O . PHE A 1 472 ? 20.679 -10.171 -13.893 1.00 97.62 472 PHE A O 1
ATOM 3717 N N . THR A 1 473 ? 19.754 -9.991 -11.857 1.00 96.88 473 THR A N 1
ATOM 3718 C CA . THR A 1 473 ? 20.854 -10.564 -11.084 1.00 96.88 473 THR A CA 1
ATOM 3719 C C . THR A 1 473 ? 20.317 -11.686 -10.218 1.00 96.88 473 THR A C 1
ATOM 3721 O O . THR A 1 473 ? 19.118 -11.757 -9.974 1.00 96.88 473 THR A O 1
ATOM 3724 N N . THR A 1 474 ? 21.183 -12.562 -9.736 1.00 96.25 474 THR A N 1
ATOM 3725 C CA . THR A 1 474 ? 20.825 -13.660 -8.838 1.00 96.25 474 THR A CA 1
ATOM 3726 C C . THR A 1 474 ? 21.950 -13.904 -7.837 1.00 96.25 474 THR A C 1
ATOM 3728 O O . THR A 1 474 ? 23.073 -13.444 -8.048 1.00 96.25 474 THR A O 1
ATOM 3731 N N . GLY A 1 475 ? 21.659 -14.582 -6.729 1.00 94.75 475 GLY A N 1
ATOM 3732 C CA . GLY A 1 475 ? 22.697 -15.099 -5.835 1.00 94.75 475 GLY A CA 1
ATOM 3733 C C . GLY A 1 475 ? 23.444 -16.282 -6.462 1.00 94.75 475 GLY A C 1
ATOM 3734 O O . GLY A 1 475 ? 23.052 -16.790 -7.519 1.00 94.75 475 GLY A O 1
ATOM 3735 N N . HIS A 1 476 ? 24.522 -16.723 -5.818 1.00 91.88 476 HIS A N 1
ATOM 3736 C CA . HIS A 1 476 ? 25.212 -17.957 -6.200 1.00 91.88 476 HIS A CA 1
ATOM 3737 C C . HIS A 1 476 ? 24.385 -19.195 -5.850 1.00 91.88 476 HIS A C 1
ATOM 3739 O O . HIS A 1 476 ? 23.451 -19.131 -5.043 1.00 91.88 476 HIS A O 1
ATOM 3745 N N . ASP A 1 477 ? 24.766 -20.333 -6.420 1.00 85.69 477 ASP A N 1
ATOM 3746 C CA . ASP A 1 477 ? 24.244 -21.624 -5.983 1.00 85.69 477 ASP A CA 1
ATOM 3747 C C . ASP A 1 477 ? 24.476 -21.780 -4.468 1.00 85.69 477 ASP A C 1
ATOM 3749 O O . ASP A 1 477 ? 25.485 -21.314 -3.926 1.00 85.69 477 ASP A O 1
ATOM 3753 N N . ASP A 1 478 ? 23.499 -22.375 -3.784 1.00 85.38 478 ASP A N 1
ATOM 3754 C CA . ASP A 1 478 ? 23.454 -22.565 -2.326 1.00 85.38 478 ASP A CA 1
ATOM 3755 C C . ASP A 1 478 ? 23.316 -21.287 -1.473 1.00 85.38 478 ASP A C 1
ATOM 3757 O O . ASP A 1 478 ? 23.396 -21.356 -0.245 1.00 85.38 478 ASP A O 1
ATOM 3761 N N . THR A 1 479 ? 23.075 -20.120 -2.084 1.00 92.00 479 THR A N 1
ATOM 3762 C CA . THR A 1 479 ? 22.817 -18.880 -1.331 1.00 92.00 479 THR A CA 1
ATOM 3763 C C . THR A 1 479 ? 21.356 -18.710 -0.943 1.00 92.00 479 THR A C 1
ATOM 3765 O O . THR A 1 479 ? 20.431 -19.147 -1.632 1.00 92.00 479 THR A O 1
ATOM 3768 N N . LYS A 1 480 ? 21.139 -18.034 0.183 1.00 92.25 480 LYS A N 1
ATOM 3769 C CA . LYS A 1 480 ? 19.812 -17.784 0.737 1.00 92.25 480 LYS A CA 1
ATOM 3770 C C . LYS A 1 480 ? 19.097 -16.636 0.022 1.00 92.25 480 LYS A C 1
ATOM 3772 O O . LYS A 1 480 ? 19.724 -15.659 -0.394 1.00 92.25 480 LYS A O 1
ATOM 3777 N N . PRO A 1 481 ? 17.758 -16.671 -0.054 1.00 92.88 481 PRO A N 1
ATOM 3778 C CA . PRO A 1 481 ? 16.996 -15.548 -0.572 1.00 92.88 481 PRO A CA 1
ATOM 3779 C C . PRO A 1 481 ? 17.063 -14.330 0.361 1.00 92.88 481 PRO A C 1
ATOM 3781 O O . PRO A 1 481 ? 16.871 -14.452 1.570 1.00 92.88 481 PRO A O 1
ATOM 3784 N N . ILE A 1 482 ? 17.307 -13.141 -0.206 1.00 92.50 482 ILE A N 1
ATOM 3785 C CA . ILE A 1 482 ? 17.470 -11.893 0.574 1.00 92.50 482 ILE A CA 1
ATOM 3786 C C . ILE A 1 482 ? 16.432 -10.798 0.277 1.00 92.50 482 ILE A C 1
ATOM 3788 O O . ILE A 1 482 ? 16.416 -9.766 0.951 1.00 92.50 482 ILE A O 1
ATOM 3792 N N . MET A 1 483 ? 15.569 -10.987 -0.724 1.00 93.00 483 MET A N 1
ATOM 3793 C CA . MET A 1 483 ? 14.539 -10.009 -1.082 1.00 93.00 483 MET A CA 1
ATOM 3794 C C . MET A 1 483 ? 13.233 -10.298 -0.337 1.00 93.00 483 MET A C 1
ATOM 3796 O O . MET A 1 483 ? 12.899 -11.443 -0.051 1.00 93.00 483 MET A O 1
ATOM 3800 N N . SER A 1 484 ? 12.472 -9.249 -0.032 1.00 90.75 484 SER A N 1
ATOM 3801 C CA . SER A 1 484 ? 11.181 -9.295 0.671 1.00 90.75 484 SER A CA 1
ATOM 3802 C C . SER A 1 484 ? 10.092 -10.091 -0.059 1.00 90.75 484 SER A C 1
ATOM 3804 O O . SER A 1 484 ? 9.095 -10.471 0.560 1.00 90.75 484 SER A O 1
ATOM 3806 N N . PHE A 1 485 ? 10.287 -10.330 -1.357 1.00 89.75 485 PHE A N 1
ATOM 3807 C CA . PHE A 1 485 ? 9.409 -11.116 -2.221 1.00 89.75 485 PHE A CA 1
ATOM 3808 C C . PHE A 1 485 ? 9.888 -12.550 -2.461 1.00 89.75 485 PHE A C 1
ATOM 3810 O O . PHE A 1 485 ? 9.251 -13.266 -3.217 1.00 89.75 485 PHE A O 1
ATOM 3817 N N . HIS A 1 486 ? 10.987 -12.982 -1.837 1.00 90.69 486 HIS A N 1
ATOM 3818 C CA . HIS A 1 486 ? 11.407 -14.377 -1.919 1.00 90.69 486 HIS A CA 1
ATOM 3819 C C . HIS A 1 486 ? 10.764 -15.223 -0.813 1.00 90.69 486 HIS A C 1
ATOM 3821 O O . HIS A 1 486 ? 10.805 -14.850 0.365 1.00 90.69 486 HIS A O 1
ATOM 3827 N N . GLY A 1 487 ? 10.235 -16.387 -1.194 1.00 82.44 487 GLY A N 1
ATOM 3828 C CA . GLY A 1 487 ? 9.860 -17.458 -0.268 1.00 82.44 487 GLY A CA 1
ATOM 3829 C C . GLY A 1 487 ? 11.054 -18.298 0.206 1.00 82.44 487 GLY A C 1
ATOM 3830 O O . GLY A 1 487 ? 12.158 -18.217 -0.338 1.00 82.44 487 GLY A O 1
ATOM 3831 N N . GLU A 1 488 ? 10.834 -19.135 1.220 1.00 74.38 488 GLU A N 1
ATOM 3832 C CA . GLU A 1 488 ? 11.819 -20.134 1.649 1.00 74.38 488 GLU A CA 1
ATOM 3833 C C . GLU A 1 488 ? 12.022 -21.184 0.543 1.00 74.38 488 GLU A C 1
ATOM 3835 O O . GLU A 1 488 ? 11.056 -21.701 -0.013 1.00 74.38 488 GLU A O 1
ATOM 3840 N N . GLY A 1 489 ? 13.279 -21.456 0.173 1.00 76.19 489 GLY A N 1
ATOM 3841 C CA . GLY A 1 489 ? 13.608 -22.347 -0.949 1.00 76.19 489 GLY A CA 1
ATOM 3842 C C . GLY A 1 489 ? 13.301 -21.778 -2.343 1.00 76.19 489 GLY A C 1
ATOM 3843 O O . GLY A 1 489 ? 13.367 -22.516 -3.326 1.00 76.19 489 GLY A O 1
ATOM 3844 N N . SER A 1 490 ? 12.967 -20.488 -2.444 1.00 83.50 490 SER A N 1
ATOM 3845 C CA . SER A 1 490 ? 12.720 -19.823 -3.725 1.00 83.50 490 SER A CA 1
ATOM 3846 C C . SER A 1 490 ? 14.013 -19.409 -4.458 1.00 83.50 490 SER A C 1
ATOM 3848 O O . SER A 1 490 ? 15.122 -19.523 -3.935 1.00 83.50 490 SER A O 1
ATOM 3850 N N . HIS A 1 491 ? 13.868 -18.908 -5.689 1.00 91.75 49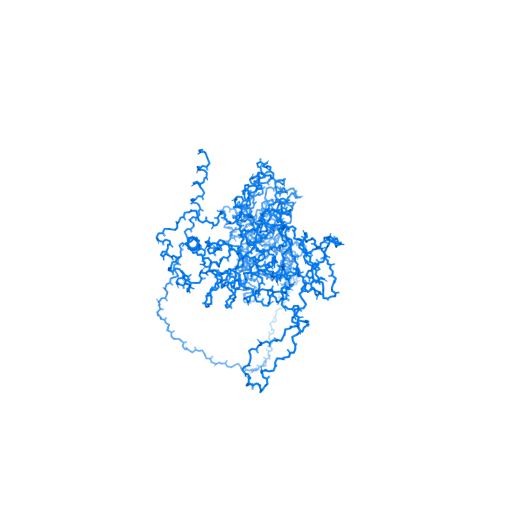1 HIS A N 1
ATOM 3851 C CA . HIS A 1 491 ? 14.910 -18.235 -6.451 1.00 91.75 491 HIS A CA 1
ATOM 3852 C C . HIS A 1 491 ? 15.516 -17.051 -5.684 1.00 91.75 491 HIS A C 1
ATOM 3854 O O . HIS A 1 491 ? 14.888 -16.422 -4.835 1.00 91.75 491 HIS A O 1
ATOM 3860 N N . THR A 1 492 ? 16.738 -16.681 -6.058 1.00 95.00 492 THR A N 1
ATOM 3861 C CA . THR A 1 492 ? 17.451 -15.529 -5.482 1.00 95.00 492 THR A CA 1
ATOM 3862 C C . THR A 1 492 ? 17.524 -14.337 -6.442 1.00 95.00 492 THR A C 1
ATOM 3864 O O . THR A 1 492 ? 18.248 -13.371 -6.185 1.00 95.00 492 THR A O 1
ATOM 3867 N N . ALA A 1 493 ? 16.751 -14.391 -7.532 1.00 95.94 493 ALA A N 1
ATOM 3868 C CA . ALA A 1 493 ? 16.758 -13.391 -8.588 1.00 95.94 493 ALA A CA 1
ATOM 3869 C C . ALA A 1 493 ? 16.196 -12.025 -8.157 1.00 95.94 493 ALA A C 1
ATOM 3871 O O . ALA A 1 493 ? 15.184 -11.915 -7.476 1.00 95.94 493 ALA A O 1
ATOM 3872 N N . SER A 1 494 ? 16.827 -10.958 -8.626 1.00 95.75 494 SER A N 1
ATOM 3873 C CA . SER A 1 494 ? 16.403 -9.574 -8.437 1.00 95.75 494 SER A CA 1
ATOM 3874 C C . SER A 1 494 ? 16.739 -8.750 -9.678 1.00 95.75 494 SER A C 1
ATOM 3876 O O . SER A 1 494 ? 17.207 -9.294 -10.677 1.00 95.75 494 SER A O 1
ATOM 3878 N N . TRP A 1 495 ? 16.490 -7.443 -9.648 1.00 95.44 495 TRP A N 1
ATOM 3879 C CA . TRP A 1 495 ? 16.774 -6.574 -10.784 1.00 95.44 495 TRP A CA 1
ATOM 3880 C C . TRP A 1 495 ? 17.353 -5.236 -10.348 1.00 95.44 495 TRP A C 1
ATOM 3882 O O . TRP A 1 495 ? 17.142 -4.770 -9.227 1.00 95.44 495 TRP A O 1
ATOM 3892 N N . TYR A 1 496 ? 18.016 -4.576 -11.289 1.00 94.06 496 TYR A N 1
ATOM 3893 C CA . TYR A 1 496 ? 18.314 -3.156 -11.205 1.00 94.06 496 TYR A CA 1
ATOM 3894 C C . TYR A 1 496 ? 18.095 -2.479 -12.561 1.00 94.06 496 TYR A C 1
ATOM 3896 O O . TYR A 1 496 ? 18.017 -3.128 -13.602 1.00 94.06 496 TYR A O 1
ATOM 3904 N N . THR A 1 497 ? 17.986 -1.155 -12.533 1.00 91.81 497 THR A N 1
ATOM 3905 C CA . THR A 1 497 ? 18.037 -0.280 -13.710 1.00 91.81 497 THR A CA 1
ATOM 3906 C C . THR A 1 497 ? 19.032 0.837 -13.425 1.00 91.81 497 THR A C 1
ATOM 3908 O O . THR A 1 497 ? 19.328 1.135 -12.263 1.00 91.81 497 THR A O 1
ATOM 3911 N N . TRP A 1 498 ? 19.561 1.477 -14.463 1.00 88.25 498 TRP A N 1
ATOM 3912 C CA . TRP A 1 498 ? 20.402 2.654 -14.279 1.00 88.25 498 TRP A CA 1
ATOM 3913 C C . TRP A 1 498 ? 19.601 3.814 -13.679 1.00 88.25 498 TRP A C 1
ATOM 3915 O O . TRP A 1 498 ? 18.489 4.102 -14.120 1.00 88.25 498 TRP A O 1
ATOM 3925 N N . GLY A 1 499 ? 20.187 4.499 -12.691 1.00 77.12 499 GLY A N 1
ATOM 3926 C CA . GLY A 1 499 ? 19.575 5.677 -12.064 1.00 77.12 499 GLY A CA 1
ATOM 3927 C C . GLY A 1 499 ? 19.468 6.882 -13.006 1.00 77.12 499 GLY A C 1
ATOM 3928 O O . GLY A 1 499 ? 18.611 7.736 -12.812 1.00 77.12 499 GLY A O 1
ATOM 3929 N N . ILE A 1 500 ? 20.305 6.929 -14.048 1.00 81.06 500 ILE A N 1
ATOM 3930 C CA . ILE A 1 500 ? 20.257 7.924 -15.122 1.00 81.06 500 ILE A CA 1
ATOM 3931 C C . ILE A 1 500 ? 20.250 7.173 -16.453 1.00 81.06 500 ILE A C 1
ATOM 3933 O O . ILE A 1 500 ? 21.115 6.325 -16.702 1.00 81.06 500 ILE A O 1
ATOM 3937 N N . LYS A 1 501 ? 19.277 7.488 -17.316 1.00 87.50 501 LYS A N 1
ATOM 3938 C CA . LYS A 1 501 ? 19.214 6.929 -18.671 1.00 87.50 501 LYS A CA 1
ATOM 3939 C C . LYS A 1 501 ? 20.506 7.257 -19.417 1.00 87.50 501 LYS A C 1
ATOM 3941 O O . LYS A 1 501 ? 20.958 8.398 -19.400 1.00 87.50 501 LYS A O 1
ATOM 3946 N N . SER A 1 502 ? 21.088 6.259 -20.066 1.00 89.62 502 SER A N 1
ATOM 3947 C CA . SER A 1 502 ? 22.390 6.370 -20.728 1.00 89.62 502 SER A CA 1
ATOM 3948 C C . SER A 1 502 ? 22.306 5.906 -22.185 1.00 89.62 502 SER A C 1
ATOM 3950 O O . SER A 1 502 ? 21.337 5.238 -22.561 1.00 89.62 502 SER A O 1
ATOM 3952 N N . PRO A 1 503 ? 23.285 6.262 -23.033 1.00 92.38 503 PRO A N 1
ATOM 3953 C CA . PRO A 1 503 ? 23.322 5.800 -24.416 1.00 92.38 503 PRO A CA 1
ATOM 3954 C C . PRO A 1 503 ? 23.279 4.267 -24.528 1.00 92.38 503 PRO A C 1
ATOM 3956 O O . PRO A 1 503 ? 23.853 3.550 -23.708 1.00 92.38 503 PRO A O 1
ATOM 3959 N N . ALA A 1 504 ? 22.613 3.756 -25.568 1.00 92.75 504 ALA A N 1
ATOM 3960 C CA . ALA A 1 504 ? 22.344 2.323 -25.729 1.00 92.75 504 ALA A CA 1
ATOM 3961 C C . ALA A 1 504 ? 23.612 1.444 -25.811 1.00 92.75 504 ALA A C 1
ATOM 3963 O O . ALA A 1 504 ? 23.596 0.280 -25.407 1.00 92.75 504 ALA A O 1
ATOM 3964 N N . ASN A 1 505 ? 24.736 2.003 -26.265 1.00 93.06 505 ASN A N 1
ATOM 3965 C CA . ASN A 1 505 ? 26.012 1.287 -26.365 1.00 93.06 505 ASN A CA 1
ATOM 3966 C C . ASN A 1 505 ? 26.583 0.858 -25.000 1.00 93.06 505 ASN A C 1
ATOM 3968 O O . ASN A 1 505 ? 27.308 -0.132 -24.953 1.00 93.06 505 ASN A O 1
ATOM 3972 N N . HIS A 1 506 ? 26.204 1.514 -23.897 1.00 92.00 506 HIS A N 1
ATOM 3973 C CA . HIS A 1 506 ? 26.558 1.087 -22.534 1.00 92.00 506 HIS A CA 1
ATOM 3974 C C . HIS A 1 506 ? 25.880 -0.238 -22.135 1.00 92.00 506 HIS A C 1
ATOM 3976 O O . HIS A 1 506 ? 26.287 -0.889 -21.177 1.00 92.00 506 HIS A O 1
ATOM 3982 N N . ALA A 1 507 ? 24.840 -0.645 -22.869 1.00 93.06 507 ALA A N 1
ATOM 3983 C CA . ALA A 1 507 ? 24.190 -1.944 -22.733 1.00 93.06 507 ALA A CA 1
ATOM 3984 C C . ALA A 1 507 ? 24.579 -2.909 -23.868 1.00 93.06 507 ALA A C 1
ATOM 3986 O O . ALA A 1 507 ? 23.899 -3.910 -24.086 1.00 93.06 507 ALA A O 1
ATOM 3987 N N . ASN A 1 508 ? 25.643 -2.601 -24.625 1.00 94.75 508 ASN A N 1
ATOM 3988 C CA . ASN A 1 508 ? 26.046 -3.320 -25.837 1.00 94.75 508 ASN A CA 1
ATOM 3989 C C . ASN A 1 508 ? 24.965 -3.328 -26.943 1.00 94.75 508 ASN A C 1
ATOM 3991 O O . ASN A 1 508 ? 24.880 -4.262 -27.740 1.00 94.75 508 ASN A O 1
ATOM 3995 N N . LEU A 1 509 ? 24.139 -2.280 -27.001 1.00 95.12 509 LEU A N 1
ATOM 3996 C CA . LEU A 1 509 ? 23.108 -2.095 -28.021 1.00 95.12 509 LEU A CA 1
ATOM 3997 C C . LEU A 1 509 ? 23.466 -0.944 -28.964 1.00 95.12 509 LEU A C 1
ATOM 3999 O O . LEU A 1 509 ? 24.174 -0.006 -28.597 1.00 95.12 509 LEU A O 1
ATOM 4003 N N . LYS A 1 510 ? 22.947 -0.987 -30.191 1.00 94.75 510 LYS A N 1
ATOM 4004 C CA . LYS A 1 510 ? 23.089 0.107 -31.156 1.00 94.75 510 LYS A CA 1
ATOM 4005 C C . LYS A 1 510 ? 21.796 0.918 -31.211 1.00 94.75 510 LYS A C 1
ATOM 4007 O O . LYS A 1 510 ? 20.718 0.353 -31.369 1.00 94.75 510 LYS A O 1
ATOM 4012 N N . ALA A 1 511 ? 21.910 2.235 -31.090 1.00 94.69 511 ALA A N 1
ATOM 4013 C CA . ALA A 1 511 ? 20.773 3.138 -31.240 1.00 94.69 511 ALA A CA 1
ATOM 4014 C C . ALA A 1 511 ? 20.212 3.086 -32.670 1.00 94.69 511 ALA A C 1
ATOM 4016 O O . ALA A 1 511 ? 20.945 2.776 -33.612 1.00 94.69 511 ALA A O 1
ATOM 4017 N N . GLU A 1 512 ? 18.921 3.379 -32.813 1.00 94.62 512 GLU A N 1
ATOM 4018 C CA . GLU A 1 512 ? 18.184 3.383 -34.085 1.00 94.62 512 GLU A CA 1
ATOM 4019 C C . GLU A 1 512 ? 18.233 2.046 -34.840 1.00 94.62 512 GLU A C 1
ATOM 4021 O O . GLU A 1 512 ? 18.213 1.994 -36.071 1.00 94.62 512 GLU A O 1
ATOM 4026 N N . THR A 1 513 ? 18.298 0.934 -34.105 1.00 95.06 513 THR A N 1
ATOM 4027 C CA . THR A 1 513 ? 18.279 -0.409 -34.694 1.00 95.06 513 THR A CA 1
ATOM 4028 C C . THR A 1 513 ? 17.187 -1.278 -34.105 1.00 95.06 513 THR A C 1
ATOM 4030 O O . THR A 1 513 ? 16.696 -1.039 -33.004 1.00 95.06 513 THR A O 1
ATOM 4033 N N . TRP A 1 514 ? 16.805 -2.297 -34.869 1.00 95.12 514 TRP A N 1
ATOM 4034 C CA . TRP A 1 514 ? 15.947 -3.370 -34.399 1.00 95.12 514 TRP A CA 1
ATOM 4035 C C . TRP A 1 514 ? 16.808 -4.495 -33.839 1.00 95.12 514 TRP A C 1
ATOM 4037 O O . TRP A 1 514 ? 17.765 -4.935 -34.481 1.00 95.12 514 TRP A O 1
ATOM 4047 N N . VAL A 1 515 ? 16.491 -4.921 -32.621 1.00 96.00 515 VAL A N 1
ATOM 4048 C CA . VAL A 1 515 ? 17.243 -5.937 -31.888 1.00 96.00 515 VAL A CA 1
ATOM 4049 C C . VAL A 1 515 ? 16.314 -7.112 -31.590 1.00 96.00 515 VAL A C 1
ATOM 4051 O O . VAL A 1 515 ? 15.232 -6.886 -31.044 1.00 96.00 515 VAL A O 1
ATOM 4054 N N . PRO A 1 516 ? 16.709 -8.359 -31.912 1.00 96.69 516 PRO A N 1
ATOM 4055 C CA . PRO A 1 516 ? 15.897 -9.531 -31.607 1.00 96.69 516 PRO A CA 1
ATOM 4056 C C . PRO A 1 516 ? 15.584 -9.626 -30.111 1.00 96.69 516 PRO A C 1
ATOM 4058 O O . PRO A 1 516 ? 16.462 -9.418 -29.269 1.00 96.69 516 PRO A O 1
ATOM 4061 N N . VAL A 1 517 ? 14.344 -9.975 -29.789 1.00 96.94 517 VAL A N 1
ATOM 4062 C CA . VAL A 1 517 ? 13.916 -10.313 -28.433 1.00 96.94 517 VAL A CA 1
ATOM 4063 C C . VAL A 1 517 ? 14.091 -11.816 -28.263 1.00 96.94 517 VAL A C 1
ATOM 4065 O O . VAL A 1 517 ? 13.551 -12.584 -29.051 1.00 96.94 517 VAL A O 1
ATOM 4068 N N . THR A 1 518 ? 14.839 -12.244 -27.248 1.00 95.44 518 THR A N 1
ATOM 4069 C CA . THR A 1 518 ? 15.025 -13.677 -26.965 1.00 95.44 518 THR A CA 1
ATOM 4070 C C . THR A 1 518 ? 13.916 -14.221 -26.074 1.00 95.44 518 THR A C 1
ATOM 4072 O O . THR A 1 518 ? 13.478 -15.354 -26.256 1.00 95.44 518 THR A O 1
ATOM 4075 N N . HIS A 1 519 ? 13.453 -13.406 -25.121 1.00 96.62 519 HIS A N 1
ATOM 4076 C CA . HIS A 1 519 ? 12.412 -13.753 -24.158 1.00 96.62 519 HIS A CA 1
ATOM 4077 C C . HIS A 1 519 ? 11.539 -12.536 -23.836 1.00 96.62 519 HIS A C 1
ATOM 4079 O O . HIS A 1 519 ? 12.043 -11.420 -23.696 1.00 96.62 519 HIS A O 1
ATOM 4085 N N . LEU A 1 520 ? 10.243 -12.766 -23.641 1.00 97.38 520 LEU A N 1
ATOM 4086 C CA . LEU A 1 520 ? 9.349 -11.865 -22.922 1.00 97.38 520 LEU A CA 1
ATOM 4087 C C . LEU A 1 520 ? 9.010 -12.516 -21.582 1.00 97.38 520 LEU A C 1
ATOM 4089 O O . LEU A 1 520 ? 8.399 -13.586 -21.560 1.00 97.38 520 LEU A O 1
ATOM 4093 N N . ILE A 1 521 ? 9.420 -11.894 -20.477 1.00 97.56 521 ILE A N 1
ATOM 4094 C CA . ILE A 1 521 ? 9.311 -12.480 -19.130 1.00 97.56 521 ILE A CA 1
ATOM 4095 C C . ILE A 1 521 ? 8.706 -11.507 -18.117 1.00 97.56 521 ILE A C 1
ATOM 4097 O O . ILE A 1 521 ? 8.744 -10.291 -18.310 1.00 97.56 521 ILE A O 1
ATOM 4101 N N . THR A 1 522 ? 8.177 -12.039 -17.018 1.00 97.50 522 THR A N 1
ATOM 4102 C CA . THR A 1 522 ? 7.786 -11.267 -15.828 1.00 97.50 522 THR A CA 1
ATOM 4103 C C . THR A 1 522 ? 9.000 -10.945 -14.947 1.00 97.50 522 THR A C 1
ATOM 4105 O O . THR A 1 522 ? 10.065 -11.554 -15.080 1.00 97.50 522 THR A O 1
ATOM 4108 N N . PHE A 1 523 ? 8.863 -9.976 -14.038 1.00 96.62 523 PHE A N 1
ATOM 4109 C CA . PHE A 1 523 ? 9.916 -9.627 -13.073 1.00 96.62 523 PHE A CA 1
ATOM 4110 C C . PHE A 1 523 ? 9.976 -10.601 -11.878 1.00 96.62 523 PHE A C 1
ATOM 4112 O O . PHE A 1 523 ? 8.951 -11.187 -11.535 1.00 96.62 523 PHE A O 1
ATOM 4119 N N . PRO A 1 524 ? 11.138 -10.739 -11.201 1.00 96.12 524 PRO A N 1
ATOM 4120 C CA . PRO A 1 524 ? 11.345 -11.736 -10.148 1.00 96.12 524 PRO A CA 1
ATOM 4121 C C . PRO A 1 524 ? 10.313 -11.739 -9.018 1.00 96.12 524 PRO A C 1
ATOM 4123 O O . PRO A 1 524 ? 9.932 -12.803 -8.550 1.00 96.12 524 PRO A O 1
ATOM 4126 N N . HIS A 1 525 ? 9.790 -10.580 -8.607 1.00 94.25 525 HIS A N 1
ATOM 4127 C CA . HIS A 1 525 ? 8.777 -10.504 -7.541 1.00 94.25 525 HIS A CA 1
ATOM 4128 C C . HIS A 1 525 ? 7.426 -11.130 -7.909 1.00 94.25 525 HIS A C 1
ATOM 4130 O O . HIS A 1 525 ? 6.557 -11.232 -7.051 1.00 94.25 525 HIS A O 1
ATOM 4136 N N . MET A 1 526 ? 7.241 -11.523 -9.170 1.00 94.69 526 MET A N 1
ATOM 4137 C CA . MET A 1 526 ? 6.025 -12.136 -9.701 1.00 94.69 526 MET A CA 1
ATOM 4138 C C . MET A 1 526 ? 6.153 -13.656 -9.888 1.00 94.69 526 MET A C 1
ATOM 4140 O O . MET A 1 526 ? 5.150 -14.310 -10.155 1.00 94.69 526 MET A O 1
ATOM 4144 N N . TRP A 1 527 ? 7.361 -14.227 -9.809 1.00 93.19 527 TRP A N 1
ATOM 4145 C CA . TRP A 1 527 ? 7.605 -15.613 -10.233 1.00 93.19 527 TRP A CA 1
ATOM 4146 C C . TRP A 1 527 ? 7.035 -16.660 -9.273 1.00 93.19 527 TRP A C 1
ATOM 4148 O O . TRP A 1 527 ? 6.698 -17.755 -9.720 1.00 93.19 527 TRP A O 1
ATOM 4158 N N . ASP A 1 528 ? 6.945 -16.347 -7.979 1.00 89.44 528 ASP A N 1
ATOM 4159 C CA . ASP A 1 528 ? 6.428 -17.248 -6.937 1.00 89.44 528 ASP A CA 1
ATOM 4160 C C . ASP A 1 528 ? 4.933 -17.103 -6.660 1.00 89.44 528 ASP A C 1
ATOM 4162 O O . ASP A 1 528 ? 4.316 -18.039 -6.163 1.00 89.44 528 ASP A O 1
ATOM 4166 N N . GLU A 1 529 ? 4.356 -15.945 -6.968 1.00 88.25 529 GLU A N 1
ATOM 4167 C CA . GLU A 1 529 ? 2.996 -15.598 -6.541 1.00 88.25 529 GLU A CA 1
ATOM 4168 C C . GLU A 1 529 ? 1.945 -15.895 -7.614 1.00 88.25 529 GLU A C 1
ATOM 4170 O O . GLU A 1 529 ? 0.781 -16.119 -7.292 1.00 88.25 529 GLU A O 1
ATOM 4175 N N . PHE A 1 530 ? 2.339 -15.907 -8.889 1.00 89.62 530 PHE A N 1
ATOM 4176 C CA . PHE A 1 530 ? 1.445 -16.262 -9.986 1.00 89.62 530 PHE A CA 1
ATOM 4177 C C . PHE A 1 530 ? 1.664 -17.706 -10.436 1.00 89.62 530 PHE A C 1
ATOM 4179 O O . PHE A 1 530 ? 2.796 -18.146 -10.637 1.00 89.62 530 PHE A O 1
ATOM 4186 N N . GLU A 1 531 ? 0.566 -18.427 -10.666 1.00 88.19 531 GLU A N 1
ATOM 4187 C CA . GLU A 1 531 ? 0.601 -19.785 -11.219 1.00 88.19 531 GLU A CA 1
ATOM 4188 C C . GLU A 1 531 ? 1.016 -19.765 -12.696 1.00 88.19 531 GLU A C 1
ATOM 4190 O O . GLU A 1 531 ? 1.743 -20.641 -13.168 1.00 88.19 531 GLU A O 1
ATOM 4195 N N . SER A 1 532 ? 0.568 -18.740 -13.428 1.00 91.12 532 SER A N 1
ATOM 4196 C CA . SER A 1 532 ? 0.927 -18.489 -14.820 1.00 91.12 532 SER A CA 1
ATOM 4197 C C . SER A 1 532 ? 1.514 -17.087 -14.990 1.00 91.12 532 SER A C 1
ATOM 4199 O O . SER A 1 532 ? 0.955 -16.126 -14.466 1.00 91.12 532 SER A O 1
ATOM 4201 N N . PRO A 1 533 ? 2.547 -16.888 -15.831 1.00 89.69 533 PRO A N 1
ATOM 4202 C CA . PRO A 1 533 ? 3.066 -15.548 -16.105 1.00 89.69 533 PRO A CA 1
ATOM 4203 C C . PRO A 1 533 ? 2.039 -14.625 -16.782 1.00 89.69 533 PRO A C 1
ATOM 4205 O O . PRO A 1 533 ? 2.231 -13.411 -16.797 1.00 89.69 533 PRO A O 1
ATOM 4208 N N . ARG A 1 534 ? 0.938 -15.171 -17.326 1.00 92.31 534 ARG A N 1
ATOM 4209 C CA . ARG A 1 534 ? -0.184 -14.405 -17.898 1.00 92.31 534 ARG A CA 1
ATOM 4210 C C . ARG A 1 534 ? -1.205 -13.935 -16.859 1.00 92.31 534 ARG A C 1
ATOM 4212 O O . ARG A 1 534 ? -2.009 -13.066 -17.186 1.00 92.31 534 ARG A O 1
ATOM 4219 N N . ASP A 1 535 ? -1.144 -14.439 -15.627 1.00 92.69 535 ASP A N 1
ATOM 4220 C CA . ASP A 1 535 ? -2.006 -13.995 -14.521 1.00 92.69 535 ASP A CA 1
ATOM 4221 C C . ASP A 1 535 ? -1.799 -12.513 -14.184 1.00 92.69 535 ASP A C 1
ATOM 4223 O O . ASP A 1 535 ? -2.660 -11.878 -13.588 1.00 92.69 535 ASP A O 1
ATOM 4227 N N . CYS A 1 536 ? -0.695 -11.917 -14.643 1.00 90.19 536 CYS A N 1
ATOM 4228 C CA . CYS A 1 536 ? -0.435 -10.487 -14.526 1.00 90.19 536 CYS A CA 1
ATOM 4229 C C . CYS A 1 536 ? -1.428 -9.584 -15.294 1.00 90.19 536 CYS A C 1
ATOM 4231 O O . CYS A 1 536 ? -1.376 -8.361 -15.150 1.00 90.19 536 CYS A O 1
ATOM 4233 N N . PHE A 1 537 ? -2.325 -10.175 -16.092 1.00 92.12 537 PHE A N 1
ATOM 4234 C CA . PHE A 1 537 ? -3.437 -9.510 -16.779 1.00 92.12 537 PHE A CA 1
ATOM 4235 C C . PHE A 1 537 ? -4.816 -9.873 -16.206 1.00 92.12 537 PHE A C 1
ATOM 4237 O O . PHE A 1 537 ? -5.829 -9.510 -16.804 1.00 92.12 537 PHE A O 1
ATOM 4244 N N . ASP A 1 538 ? -4.873 -10.621 -15.107 1.00 91.62 538 ASP A N 1
ATOM 4245 C CA . ASP A 1 538 ? -6.105 -10.905 -14.375 1.00 91.62 538 ASP A CA 1
ATOM 4246 C C . ASP A 1 538 ? -6.262 -9.872 -13.255 1.00 91.62 538 ASP A C 1
ATOM 4248 O O . ASP A 1 538 ? -5.404 -9.759 -12.381 1.00 91.62 538 ASP A O 1
ATOM 4252 N N . ASP A 1 539 ? -7.324 -9.071 -13.314 1.00 88.69 539 ASP A N 1
ATOM 4253 C CA . ASP A 1 539 ? -7.479 -7.932 -12.412 1.00 88.69 539 ASP A CA 1
ATOM 4254 C C . ASP A 1 539 ? -7.730 -8.378 -10.957 1.00 88.69 539 ASP A C 1
ATOM 4256 O O . ASP A 1 539 ? -7.164 -7.779 -10.047 1.00 88.69 539 ASP A O 1
ATOM 4260 N N . GLU A 1 540 ? -8.441 -9.490 -10.724 1.00 88.50 540 GLU A N 1
ATOM 4261 C CA . GLU A 1 540 ? -8.662 -10.026 -9.370 1.00 88.50 540 GLU A CA 1
ATOM 4262 C C . GLU A 1 540 ? -7.356 -10.550 -8.758 1.00 88.50 540 GLU A C 1
ATOM 4264 O O . GLU A 1 540 ? -7.036 -10.259 -7.602 1.00 88.50 540 GLU A O 1
ATOM 4269 N N . LYS A 1 541 ? -6.558 -11.285 -9.544 1.00 90.50 541 LYS A N 1
ATOM 4270 C CA . LYS A 1 541 ? -5.251 -11.783 -9.086 1.00 90.50 541 LYS A CA 1
ATOM 4271 C C . LYS A 1 541 ? -4.255 -10.645 -8.857 1.00 90.50 541 LYS A C 1
ATOM 4273 O O . LYS A 1 541 ? -3.460 -10.707 -7.920 1.00 90.50 541 LYS A O 1
ATOM 4278 N N . VAL A 1 542 ? -4.281 -9.611 -9.698 1.00 88.50 542 VAL A N 1
ATOM 4279 C CA . VAL A 1 542 ? -3.415 -8.432 -9.556 1.00 88.50 542 VAL A CA 1
ATOM 4280 C C . VAL A 1 542 ? -3.793 -7.610 -8.325 1.00 88.50 542 VAL A C 1
ATOM 4282 O O . VAL A 1 542 ? -2.894 -7.167 -7.611 1.00 88.50 542 VAL A O 1
ATOM 4285 N N . ASP A 1 543 ? -5.080 -7.438 -8.033 1.00 85.31 543 ASP A N 1
ATOM 4286 C CA . ASP A 1 543 ? -5.533 -6.710 -6.843 1.00 85.31 543 ASP A CA 1
ATOM 4287 C C . ASP A 1 543 ? -5.183 -7.456 -5.544 1.00 85.31 543 ASP A C 1
ATOM 4289 O O . ASP A 1 543 ? -4.855 -6.832 -4.532 1.00 85.31 543 ASP A O 1
ATOM 4293 N N . ALA A 1 544 ? -5.165 -8.792 -5.581 1.00 87.44 544 ALA A N 1
ATOM 4294 C CA . ALA A 1 544 ? -4.722 -9.637 -4.471 1.00 87.44 544 ALA A CA 1
ATOM 4295 C C . ALA A 1 544 ? -3.187 -9.759 -4.343 1.00 87.44 544 ALA A C 1
ATOM 4297 O O . ALA A 1 544 ? -2.689 -10.329 -3.367 1.00 87.44 544 ALA A O 1
ATOM 4298 N N . PHE A 1 545 ? -2.412 -9.242 -5.302 1.00 88.00 545 PHE A N 1
ATOM 4299 C CA . PHE A 1 545 ? -0.967 -9.446 -5.356 1.00 88.00 545 PHE A CA 1
ATOM 4300 C C . PHE A 1 545 ? -0.230 -8.689 -4.241 1.00 88.00 545 PHE A C 1
ATOM 4302 O O . PHE A 1 545 ? -0.095 -7.463 -4.243 1.00 88.00 545 PHE A O 1
ATOM 4309 N N . LYS A 1 546 ? 0.356 -9.442 -3.306 1.00 85.50 546 LYS A N 1
ATOM 4310 C CA . LYS A 1 546 ? 1.041 -8.926 -2.107 1.00 85.50 546 LYS A CA 1
ATOM 4311 C C . LYS A 1 546 ? 2.160 -7.919 -2.396 1.00 85.50 546 LYS A C 1
ATOM 4313 O O . LYS A 1 546 ? 2.444 -7.040 -1.578 1.00 85.50 546 LYS A O 1
ATOM 4318 N N . TYR A 1 547 ? 2.812 -8.037 -3.551 1.00 87.69 547 TYR A N 1
ATOM 4319 C CA . TYR A 1 547 ? 3.960 -7.215 -3.932 1.00 87.69 547 TYR A CA 1
ATOM 4320 C C . TYR A 1 547 ? 3.615 -6.131 -4.959 1.00 87.69 547 TYR A C 1
ATOM 4322 O O . TYR A 1 547 ? 4.518 -5.582 -5.593 1.00 87.69 547 TYR A O 1
ATOM 4330 N N . LEU A 1 548 ? 2.335 -5.750 -5.072 1.00 85.00 548 LEU A N 1
ATOM 4331 C CA . LEU A 1 548 ? 1.852 -4.725 -6.007 1.00 85.00 548 LEU A CA 1
ATOM 4332 C C . LEU A 1 548 ? 2.575 -3.372 -5.870 1.00 85.00 548 LEU A C 1
ATOM 4334 O O . LEU A 1 548 ? 2.703 -2.638 -6.850 1.00 85.00 548 LEU A O 1
ATOM 4338 N N . ARG A 1 549 ? 3.150 -3.067 -4.697 1.00 79.44 549 ARG A N 1
ATOM 4339 C CA . ARG A 1 549 ? 4.033 -1.901 -4.482 1.00 79.44 549 ARG A CA 1
ATOM 4340 C C . ARG A 1 549 ? 5.243 -1.842 -5.432 1.00 79.44 549 ARG A C 1
ATOM 4342 O O . ARG A 1 549 ? 5.793 -0.767 -5.640 1.00 79.44 549 ARG A O 1
ATOM 4349 N N . HIS A 1 550 ? 5.668 -2.978 -5.992 1.00 83.31 550 HIS A N 1
ATOM 4350 C CA . HIS A 1 550 ? 6.748 -3.081 -6.980 1.00 83.31 550 HIS A CA 1
ATOM 4351 C C . HIS A 1 550 ? 6.234 -3.061 -8.437 1.00 83.31 550 HIS A C 1
ATOM 4353 O O . HIS A 1 550 ? 7.032 -3.192 -9.364 1.00 83.31 550 HIS A O 1
ATOM 4359 N N . ASN A 1 551 ? 4.930 -2.811 -8.634 1.00 88.62 551 ASN A N 1
ATOM 4360 C CA . ASN A 1 551 ? 4.212 -2.749 -9.912 1.00 88.62 551 ASN A CA 1
ATOM 4361 C C . ASN A 1 551 ? 4.123 -4.107 -10.636 1.00 88.62 551 ASN A C 1
ATOM 4363 O O . ASN A 1 551 ? 4.875 -5.037 -10.350 1.00 88.62 551 ASN A O 1
ATOM 4367 N N . ILE A 1 552 ? 3.225 -4.223 -11.612 1.00 92.62 552 ILE A N 1
ATOM 4368 C CA . ILE A 1 552 ? 3.228 -5.343 -12.559 1.00 92.62 552 ILE A CA 1
ATOM 4369 C C . ILE A 1 552 ? 4.167 -4.971 -13.706 1.00 92.62 552 ILE A C 1
ATOM 4371 O O . ILE A 1 552 ? 3.986 -3.926 -14.334 1.00 92.62 552 ILE A O 1
ATOM 4375 N N . SER A 1 553 ? 5.193 -5.794 -13.945 1.00 93.81 553 SER A N 1
ATOM 4376 C CA . SER A 1 553 ? 6.314 -5.444 -14.827 1.00 93.81 553 SER A CA 1
ATOM 4377 C C . SER A 1 553 ? 6.729 -6.608 -15.724 1.00 93.81 553 SER A C 1
ATOM 4379 O O . SER A 1 553 ? 6.915 -7.729 -15.249 1.00 93.81 553 SER A O 1
ATOM 4381 N N . LEU A 1 554 ? 6.931 -6.316 -17.010 1.00 96.38 554 LEU A N 1
ATOM 4382 C CA . LEU A 1 554 ? 7.428 -7.250 -18.022 1.00 96.38 554 LEU A CA 1
ATOM 4383 C C . LEU A 1 554 ? 8.762 -6.771 -18.596 1.00 96.38 554 LEU A C 1
ATOM 4385 O O . LEU A 1 554 ? 9.007 -5.566 -18.669 1.00 96.38 554 LEU A O 1
ATOM 4389 N N . LEU A 1 555 ? 9.607 -7.704 -19.030 1.00 97.62 555 LEU A N 1
ATOM 4390 C CA . LEU A 1 555 ? 10.904 -7.435 -19.649 1.00 97.62 555 LEU A CA 1
ATOM 4391 C C . LEU A 1 555 ? 10.979 -8.053 -21.048 1.00 97.62 555 LEU A C 1
ATOM 4393 O O . LEU A 1 555 ? 10.878 -9.271 -21.198 1.00 97.62 555 LEU A O 1
ATOM 4397 N N . PHE A 1 556 ? 11.242 -7.217 -22.054 1.00 97.50 556 PHE A N 1
ATOM 4398 C CA . PHE A 1 556 ? 11.719 -7.665 -23.362 1.00 97.50 556 PHE A CA 1
ATOM 4399 C C . PHE A 1 556 ? 13.224 -7.903 -23.269 1.00 97.50 556 PHE A C 1
ATOM 4401 O O . PHE A 1 556 ? 14.003 -6.949 -23.300 1.00 97.50 556 PHE A O 1
ATOM 4408 N N . CYS A 1 557 ? 13.635 -9.163 -23.141 1.00 97.69 557 CYS A N 1
ATOM 4409 C CA . CYS A 1 557 ? 15.043 -9.545 -23.098 1.00 97.69 557 CYS A CA 1
ATOM 4410 C C . CYS A 1 557 ? 15.647 -9.411 -24.493 1.00 97.69 557 CYS A C 1
ATOM 4412 O O . CYS A 1 557 ? 15.224 -10.092 -25.427 1.00 97.69 557 CYS A O 1
ATOM 4414 N N . LEU A 1 558 ? 16.637 -8.538 -24.639 1.00 96.88 558 LEU A N 1
ATOM 4415 C CA . LEU A 1 558 ? 17.215 -8.193 -25.931 1.00 96.88 558 LEU A CA 1
ATOM 4416 C C . LEU A 1 558 ? 18.483 -8.999 -26.199 1.00 96.88 558 LEU A C 1
ATOM 4418 O O . LEU A 1 558 ? 19.359 -9.129 -25.341 1.00 96.88 558 LEU A O 1
ATOM 4422 N N . LYS A 1 559 ? 18.610 -9.517 -27.421 1.00 94.81 559 LYS A N 1
ATOM 4423 C CA . LYS A 1 559 ? 19.789 -10.264 -27.856 1.00 94.81 559 LYS A CA 1
ATOM 4424 C C . LYS A 1 559 ? 21.047 -9.405 -27.734 1.00 94.81 559 LYS A C 1
ATOM 4426 O O . LYS A 1 559 ? 21.081 -8.269 -28.195 1.00 94.81 559 LYS A O 1
ATOM 4431 N N . HIS A 1 560 ? 22.083 -9.972 -27.119 1.00 92.12 560 HIS A N 1
ATOM 4432 C CA . HIS A 1 560 ? 23.368 -9.317 -26.833 1.00 92.12 560 HIS A CA 1
ATOM 4433 C C . HIS A 1 560 ? 23.320 -8.101 -25.891 1.00 92.12 560 HIS A C 1
ATOM 4435 O O . HIS A 1 560 ? 24.372 -7.494 -25.673 1.00 92.12 560 HIS A O 1
ATOM 4441 N N . CYS A 1 561 ? 22.166 -7.771 -25.299 1.00 95.00 561 CYS A N 1
ATOM 4442 C CA . CYS A 1 561 ? 22.083 -6.750 -24.259 1.00 95.00 561 CYS A CA 1
ATOM 4443 C C . CYS A 1 561 ? 22.822 -7.225 -23.006 1.00 95.00 561 CYS A C 1
ATOM 4445 O O . CYS A 1 561 ? 22.563 -8.321 -22.510 1.00 95.00 561 CYS A O 1
ATOM 4447 N N . LYS A 1 562 ? 23.757 -6.416 -22.507 1.00 93.69 562 LYS A N 1
ATOM 4448 C CA . LYS A 1 562 ? 24.549 -6.732 -21.311 1.00 93.69 562 LYS A CA 1
ATOM 4449 C C . LYS A 1 562 ? 25.124 -5.481 -20.669 1.00 93.69 562 LYS A C 1
ATOM 4451 O O . LYS A 1 562 ? 25.407 -4.512 -21.367 1.00 93.69 562 LYS A O 1
ATOM 4456 N N . GLU A 1 563 ? 25.357 -5.517 -19.363 1.00 91.31 563 GLU A N 1
ATOM 4457 C CA . GLU A 1 563 ? 26.099 -4.450 -18.690 1.00 91.31 563 GLU A CA 1
ATOM 4458 C C . GLU A 1 563 ? 27.561 -4.493 -19.151 1.00 91.31 563 GLU A C 1
ATOM 4460 O O . GLU A 1 563 ? 28.269 -5.475 -18.911 1.00 91.31 563 GLU A O 1
ATOM 4465 N N . THR A 1 564 ? 28.020 -3.432 -19.826 1.00 85.88 564 THR A N 1
ATOM 4466 C CA . THR A 1 564 ? 29.408 -3.351 -20.306 1.00 85.88 564 THR A CA 1
ATOM 4467 C C . THR A 1 564 ? 30.370 -2.795 -19.263 1.00 85.88 564 THR A C 1
ATOM 4469 O O . THR A 1 564 ? 31.581 -2.892 -19.460 1.00 85.88 564 THR A O 1
ATOM 4472 N N . SER A 1 565 ? 29.869 -2.199 -18.174 1.00 80.75 565 SER A N 1
ATOM 4473 C CA . SER A 1 565 ? 30.723 -1.756 -17.072 1.00 80.75 565 SER A CA 1
ATOM 4474 C C . SER A 1 565 ? 31.416 -2.952 -16.421 1.00 80.75 565 SER A C 1
ATOM 4476 O O . SER A 1 565 ? 30.768 -3.910 -15.996 1.00 80.75 565 SER A O 1
ATOM 4478 N N . SER A 1 566 ? 32.741 -2.877 -16.297 1.00 69.62 566 SER A N 1
ATOM 4479 C CA . SER A 1 566 ? 33.541 -3.870 -15.573 1.00 69.62 566 SER A CA 1
ATOM 4480 C C . SER A 1 566 ? 33.347 -3.798 -14.058 1.00 69.62 566 SER A C 1
ATOM 4482 O O . SER A 1 566 ? 33.683 -4.748 -13.360 1.00 69.62 566 SER A O 1
ATOM 4484 N N . THR A 1 567 ? 32.816 -2.685 -13.547 1.00 74.75 567 THR A N 1
ATOM 4485 C CA . THR A 1 567 ? 32.602 -2.446 -12.116 1.00 74.75 567 THR A CA 1
ATOM 4486 C C . THR A 1 567 ? 31.195 -1.901 -11.909 1.00 74.75 567 THR A C 1
ATOM 4488 O O . THR A 1 567 ? 30.946 -0.696 -12.030 1.00 74.75 567 THR A O 1
ATOM 4491 N N . ARG A 1 568 ? 30.240 -2.800 -11.672 1.00 89.12 568 ARG A N 1
ATOM 4492 C CA . ARG A 1 568 ? 28.888 -2.449 -11.238 1.00 89.12 568 ARG A CA 1
ATOM 4493 C C . ARG A 1 568 ? 28.710 -2.991 -9.831 1.00 89.12 568 ARG A C 1
ATOM 4495 O O . ARG A 1 568 ? 28.870 -4.190 -9.630 1.00 89.12 568 ARG A O 1
ATOM 4502 N N . GLU A 1 569 ? 28.384 -2.097 -8.901 1.00 91.56 569 GLU A N 1
ATOM 4503 C CA . GLU A 1 569 ? 28.031 -2.422 -7.515 1.00 91.56 569 GLU A CA 1
ATOM 4504 C C . GLU A 1 569 ? 26.998 -3.552 -7.448 1.00 91.56 569 GLU A C 1
ATOM 4506 O O . GLU A 1 569 ? 26.225 -3.729 -8.385 1.00 91.56 569 GLU A O 1
ATOM 4511 N N . LEU A 1 570 ? 26.890 -4.254 -6.317 1.00 91.25 570 LEU A N 1
ATOM 4512 C CA . LEU A 1 570 ? 25.936 -5.368 -6.155 1.00 91.25 570 LEU A CA 1
ATOM 4513 C C . LEU A 1 570 ? 24.456 -4.966 -6.306 1.00 91.25 570 LEU A C 1
ATOM 4515 O O . LEU A 1 570 ? 23.587 -5.833 -6.352 1.00 91.25 570 LEU A O 1
ATOM 4519 N N . CYS A 1 571 ? 24.155 -3.665 -6.377 1.00 90.50 571 CYS A N 1
ATOM 4520 C CA . CYS A 1 571 ? 22.807 -3.123 -6.536 1.00 90.50 571 CYS A CA 1
ATOM 4521 C C . CYS A 1 571 ? 21.797 -3.693 -5.518 1.00 90.50 571 CYS A C 1
ATOM 4523 O O . CYS A 1 571 ? 20.638 -3.939 -5.847 1.00 90.50 571 CYS A O 1
ATOM 4525 N N . LEU A 1 572 ? 22.222 -3.883 -4.263 1.00 90.06 572 LEU A N 1
ATOM 4526 C CA . LEU A 1 572 ? 21.342 -4.310 -3.176 1.00 90.06 572 LEU A CA 1
ATOM 4527 C C . LEU A 1 572 ? 20.530 -3.113 -2.675 1.00 90.06 572 LEU A C 1
ATOM 4529 O O . LEU A 1 572 ? 21.022 -2.284 -1.911 1.00 90.06 572 LEU A O 1
ATOM 4533 N N . PHE A 1 573 ? 19.281 -3.000 -3.124 1.00 83.25 573 PHE A N 1
ATOM 4534 C CA . PHE A 1 573 ? 18.416 -1.884 -2.745 1.00 83.25 573 PHE A CA 1
ATOM 4535 C C . PHE A 1 573 ? 17.706 -2.152 -1.411 1.00 83.25 573 PHE A C 1
ATOM 4537 O O . PHE A 1 573 ? 16.940 -3.117 -1.326 1.00 83.25 573 PHE A O 1
ATOM 4544 N N . PRO A 1 574 ? 17.847 -1.274 -0.396 1.00 75.88 574 PRO A N 1
ATOM 4545 C CA . PRO A 1 574 ? 17.189 -1.439 0.903 1.00 75.88 574 PRO A CA 1
ATOM 4546 C C . PRO A 1 574 ? 15.668 -1.643 0.840 1.00 75.88 574 PRO A C 1
ATOM 4548 O O . PRO A 1 574 ? 15.103 -2.308 1.708 1.00 75.88 574 PRO A O 1
ATOM 4551 N N . THR A 1 575 ? 15.013 -1.096 -0.189 1.00 74.62 575 THR A N 1
ATOM 4552 C CA . THR A 1 575 ? 13.572 -1.228 -0.458 1.00 74.62 575 THR A CA 1
ATOM 4553 C C . THR A 1 575 ? 13.137 -2.617 -0.907 1.00 74.62 575 THR A C 1
ATOM 4555 O O . THR A 1 575 ? 11.963 -2.953 -0.762 1.00 74.62 575 THR A O 1
ATOM 4558 N N . LEU A 1 576 ? 14.045 -3.403 -1.488 1.00 85.06 576 LEU A N 1
ATOM 4559 C CA . LEU A 1 576 ? 13.754 -4.756 -1.958 1.00 85.06 576 LEU A CA 1
ATOM 4560 C C . LEU A 1 576 ? 14.109 -5.807 -0.908 1.00 85.06 576 LEU A C 1
ATOM 4562 O O . LEU A 1 576 ? 13.494 -6.869 -0.911 1.00 85.06 576 LEU A O 1
ATOM 4566 N N . LEU A 1 577 ? 15.048 -5.509 -0.005 1.00 88.69 577 LEU A N 1
ATOM 4567 C CA . LEU A 1 577 ? 15.537 -6.416 1.036 1.00 88.69 577 LEU A CA 1
ATOM 4568 C C . LEU A 1 577 ? 14.453 -6.833 2.046 1.00 88.69 577 LEU A C 1
ATOM 4570 O O . LEU A 1 577 ? 13.499 -6.095 2.303 1.00 88.69 577 LEU A O 1
ATOM 4574 N N . ARG A 1 578 ? 14.613 -8.024 2.642 1.00 87.88 578 ARG A N 1
ATOM 4575 C CA . ARG A 1 578 ? 13.744 -8.526 3.724 1.00 87.88 578 ARG A CA 1
ATOM 4576 C C . ARG A 1 578 ? 13.751 -7.593 4.941 1.00 87.88 578 ARG A C 1
ATOM 4578 O O . ARG A 1 578 ? 14.744 -6.928 5.237 1.00 87.88 578 ARG A O 1
ATOM 4585 N N . GLY A 1 579 ? 12.631 -7.590 5.669 1.00 84.50 579 GLY A N 1
ATOM 4586 C CA . GLY A 1 579 ? 12.425 -6.739 6.847 1.00 84.50 579 GLY A CA 1
ATOM 4587 C C . GLY A 1 579 ? 13.446 -6.966 7.965 1.00 84.50 579 GLY A C 1
ATOM 4588 O O . GLY A 1 579 ? 13.867 -6.022 8.623 1.00 84.50 579 GLY A O 1
ATOM 4589 N N . GLU A 1 580 ? 13.921 -8.201 8.117 1.00 83.44 580 GLU A N 1
ATOM 4590 C CA . GLU A 1 580 ? 14.947 -8.591 9.095 1.00 83.44 580 GLU A CA 1
ATOM 4591 C C . GLU A 1 580 ? 16.299 -7.885 8.899 1.00 83.44 580 GLU A C 1
ATOM 4593 O O . GLU A 1 580 ? 17.087 -7.787 9.835 1.00 83.44 580 GLU A O 1
ATOM 4598 N N . PHE A 1 581 ? 16.559 -7.328 7.711 1.00 83.88 581 PHE A N 1
ATOM 4599 C CA . PHE A 1 581 ? 17.778 -6.574 7.431 1.00 83.88 581 PHE A CA 1
ATOM 4600 C C . PHE A 1 581 ? 17.667 -5.080 7.756 1.00 83.88 581 PHE A C 1
ATOM 4602 O O . PHE A 1 581 ? 18.638 -4.348 7.562 1.00 83.88 581 PHE A O 1
ATOM 4609 N N . HIS A 1 582 ? 16.510 -4.593 8.225 1.00 81.50 582 HIS A N 1
ATOM 4610 C CA . HIS A 1 582 ? 16.257 -3.161 8.424 1.00 81.50 582 HIS A CA 1
ATOM 4611 C C . HIS A 1 582 ? 17.313 -2.476 9.300 1.00 81.50 582 HIS A C 1
ATOM 4613 O O . HIS A 1 582 ? 17.836 -1.435 8.901 1.00 81.50 582 HIS A O 1
ATOM 4619 N N . SER A 1 583 ? 17.678 -3.084 10.431 1.00 79.50 583 SER A N 1
ATOM 4620 C CA . SER A 1 583 ? 18.660 -2.538 11.380 1.00 79.50 583 SER A CA 1
ATOM 4621 C C . SER A 1 583 ? 20.092 -2.496 10.832 1.00 79.50 583 SER A C 1
ATOM 4623 O O . SER A 1 583 ? 20.929 -1.756 11.341 1.00 79.50 583 SER A O 1
ATOM 4625 N N . VAL A 1 584 ? 20.384 -3.249 9.765 1.00 84.38 584 VAL A N 1
ATOM 4626 C CA . VAL A 1 584 ? 21.729 -3.390 9.178 1.00 84.38 584 VAL A CA 1
ATOM 4627 C C . VAL A 1 584 ? 21.827 -2.860 7.744 1.00 84.38 584 VAL A C 1
ATOM 4629 O O . VAL A 1 584 ? 22.872 -2.996 7.102 1.00 84.38 584 VAL A O 1
ATOM 4632 N N . ARG A 1 585 ? 20.775 -2.200 7.236 1.00 82.31 585 ARG A N 1
ATOM 4633 C CA . ARG A 1 585 ? 20.707 -1.643 5.869 1.00 82.31 585 ARG A CA 1
ATOM 4634 C C . ARG A 1 585 ? 21.917 -0.788 5.510 1.00 82.31 585 ARG A C 1
ATOM 4636 O O . ARG A 1 585 ? 22.450 -0.920 4.414 1.00 82.31 585 ARG A O 1
ATOM 4643 N N . LYS A 1 586 ? 22.383 0.041 6.449 1.00 81.31 586 LYS A N 1
ATOM 4644 C CA . LYS A 1 586 ? 23.555 0.908 6.260 1.00 81.31 586 LYS A CA 1
ATOM 4645 C C . LYS A 1 586 ? 24.828 0.127 5.952 1.00 81.31 586 LYS A C 1
ATOM 4647 O O . LYS A 1 586 ? 25.589 0.515 5.066 1.00 81.31 586 LYS A O 1
ATOM 4652 N N . THR A 1 587 ? 25.040 -0.986 6.645 1.00 86.19 587 THR A N 1
ATOM 4653 C CA . THR A 1 587 ? 26.199 -1.852 6.425 1.00 86.19 587 THR A CA 1
ATOM 4654 C C . THR A 1 587 ? 26.058 -2.638 5.121 1.00 86.19 587 THR A C 1
ATOM 4656 O O . THR A 1 587 ? 27.018 -2.707 4.357 1.00 86.19 587 THR A O 1
ATOM 4659 N N . ILE A 1 588 ? 24.860 -3.147 4.805 1.00 87.56 588 ILE A N 1
ATOM 4660 C CA . ILE A 1 588 ? 24.597 -3.854 3.537 1.00 87.56 588 ILE A CA 1
ATOM 4661 C C . ILE A 1 588 ? 24.779 -2.927 2.331 1.00 87.56 588 ILE A C 1
ATOM 4663 O O . ILE A 1 588 ? 25.359 -3.334 1.328 1.00 87.56 588 ILE A O 1
ATOM 4667 N N . GLU A 1 589 ? 24.345 -1.670 2.410 1.00 85.75 589 GLU A N 1
ATOM 4668 C CA . GLU A 1 589 ? 24.554 -0.715 1.321 1.00 85.75 589 GLU A CA 1
ATOM 4669 C C . GLU A 1 589 ? 26.042 -0.401 1.121 1.00 85.75 589 GLU A C 1
ATOM 4671 O O . GLU A 1 589 ? 26.525 -0.363 -0.012 1.00 85.75 589 GLU A O 1
ATOM 4676 N N . ALA A 1 590 ? 26.800 -0.232 2.208 1.00 86.44 590 ALA A N 1
ATOM 4677 C CA . ALA A 1 590 ? 28.246 -0.051 2.124 1.00 86.44 590 ALA A CA 1
ATOM 4678 C C . ALA A 1 590 ? 28.955 -1.287 1.539 1.00 86.44 590 ALA A C 1
ATOM 4680 O O . ALA A 1 590 ? 29.889 -1.137 0.751 1.00 86.44 590 ALA A O 1
ATOM 4681 N N . PHE A 1 591 ? 28.496 -2.496 1.883 1.00 88.94 591 PHE A N 1
ATOM 4682 C CA . PHE A 1 591 ? 28.954 -3.745 1.272 1.00 88.94 591 PHE A CA 1
ATOM 4683 C C . PHE A 1 591 ? 28.632 -3.776 -0.228 1.00 88.94 591 PHE A C 1
ATOM 4685 O O . PHE A 1 591 ? 29.519 -4.015 -1.046 1.00 88.94 591 PHE A O 1
ATOM 4692 N N . SER A 1 592 ? 27.398 -3.427 -0.600 1.00 90.50 592 SER A N 1
ATOM 4693 C CA . SER A 1 592 ? 26.944 -3.364 -1.991 1.00 90.50 592 SER A CA 1
ATOM 4694 C C . SER A 1 592 ? 27.793 -2.426 -2.845 1.00 90.50 592 SER A C 1
ATOM 4696 O O . SER A 1 592 ? 28.105 -2.780 -3.978 1.00 90.50 592 SER A O 1
ATOM 4698 N N . LYS A 1 593 ? 28.183 -1.262 -2.305 1.00 87.81 593 LYS A N 1
ATOM 4699 C CA . LYS A 1 593 ? 29.031 -0.269 -2.991 1.00 87.81 593 LYS A CA 1
ATOM 4700 C C . LYS A 1 593 ? 30.461 -0.754 -3.245 1.00 87.81 593 LYS A C 1
ATOM 4702 O O . LYS A 1 593 ? 31.119 -0.268 -4.157 1.00 87.81 593 LYS A O 1
ATOM 4707 N N . LYS A 1 594 ? 30.965 -1.676 -2.418 1.00 88.12 594 LYS A N 1
ATOM 4708 C CA . LYS A 1 594 ? 32.318 -2.242 -2.555 1.00 88.12 594 LYS A CA 1
ATOM 4709 C C . LYS A 1 594 ? 32.353 -3.499 -3.421 1.00 88.12 594 LYS A C 1
ATOM 4711 O O . LYS A 1 594 ? 33.361 -3.746 -4.078 1.00 88.12 594 LYS A O 1
ATOM 4716 N N . GLY A 1 595 ? 31.296 -4.307 -3.373 1.00 87.31 595 GLY A N 1
ATOM 4717 C CA . GLY A 1 595 ? 31.181 -5.520 -4.174 1.00 87.31 595 GLY A CA 1
ATOM 4718 C C . GLY A 1 595 ? 30.921 -5.218 -5.648 1.00 87.31 595 GLY A C 1
ATOM 4719 O O . GLY A 1 595 ? 30.509 -4.117 -6.003 1.00 87.31 595 GLY A O 1
ATOM 4720 N N . ASN A 1 596 ? 31.135 -6.213 -6.506 1.00 93.06 596 ASN A N 1
ATOM 4721 C CA . ASN A 1 596 ? 30.797 -6.129 -7.923 1.00 93.06 596 ASN A CA 1
ATOM 4722 C C . ASN A 1 596 ? 29.913 -7.307 -8.313 1.00 93.06 596 ASN A C 1
ATOM 4724 O O . ASN A 1 596 ? 30.143 -8.417 -7.839 1.00 93.06 596 ASN A O 1
ATOM 4728 N N . ILE A 1 597 ? 28.927 -7.068 -9.177 1.00 94.38 597 ILE A N 1
ATOM 4729 C CA . ILE A 1 597 ? 28.134 -8.153 -9.761 1.00 94.38 597 ILE A CA 1
ATOM 4730 C C . ILE A 1 597 ? 29.052 -8.983 -10.659 1.00 94.38 597 ILE A C 1
ATOM 4732 O O . ILE A 1 597 ? 29.687 -8.443 -11.571 1.00 94.38 597 ILE A O 1
ATOM 4736 N N . GLU A 1 598 ? 29.106 -10.289 -10.419 1.00 93.25 598 GLU A N 1
ATOM 4737 C CA . GLU A 1 598 ? 29.913 -11.202 -11.219 1.00 93.25 598 GLU A CA 1
ATOM 4738 C C . GLU A 1 598 ? 29.355 -11.333 -12.642 1.00 93.25 598 GLU A C 1
ATOM 4740 O O . GLU A 1 598 ? 28.153 -11.522 -12.862 1.00 93.25 598 GLU A O 1
ATOM 4745 N N . GLN A 1 599 ? 30.251 -11.205 -13.623 1.00 91.06 599 GLN A N 1
ATOM 4746 C CA . GLN A 1 599 ? 29.939 -11.381 -15.037 1.00 91.06 599 GLN A CA 1
ATOM 4747 C C . GLN A 1 599 ? 29.779 -12.873 -15.347 1.00 91.06 599 GLN A C 1
ATOM 4749 O O . GLN A 1 599 ? 30.598 -13.669 -14.893 1.00 91.06 599 GLN A O 1
ATOM 4754 N N . PRO A 1 600 ? 28.778 -13.266 -16.148 1.00 87.12 600 PRO A N 1
ATOM 4755 C CA . PRO A 1 600 ? 28.603 -14.662 -16.504 1.00 87.12 600 PRO A CA 1
ATOM 4756 C C . PRO A 1 600 ? 29.701 -15.106 -17.480 1.00 87.12 600 PRO A C 1
ATOM 4758 O O . PRO A 1 600 ? 30.399 -14.279 -18.082 1.00 87.12 600 PRO A O 1
ATOM 4761 N N . ASP A 1 601 ? 29.815 -16.418 -17.693 1.00 84.38 601 ASP A N 1
ATOM 4762 C CA . ASP A 1 601 ? 30.704 -16.987 -18.708 1.00 84.38 601 ASP A CA 1
ATOM 4763 C C . ASP A 1 601 ? 30.539 -16.284 -20.064 1.00 84.38 601 ASP A C 1
ATOM 4765 O O . ASP A 1 601 ? 29.427 -15.955 -20.481 1.00 84.38 601 ASP A O 1
ATOM 4769 N N . LYS A 1 602 ? 31.642 -16.116 -20.809 1.00 76.25 602 LYS A N 1
ATOM 4770 C CA . LYS A 1 602 ? 31.699 -15.312 -22.052 1.00 76.25 602 LYS A CA 1
ATOM 4771 C C . LYS A 1 602 ? 30.634 -15.652 -23.106 1.00 76.25 602 LYS A C 1
ATOM 4773 O O . LYS A 1 602 ? 30.337 -14.804 -23.945 1.00 76.25 602 LYS A O 1
ATOM 4778 N N . ASN A 1 603 ? 30.094 -16.869 -23.079 1.00 79.62 603 ASN A N 1
ATOM 4779 C CA . ASN A 1 603 ? 29.118 -17.363 -24.049 1.00 79.62 603 ASN A CA 1
ATOM 4780 C C . ASN A 1 603 ? 27.664 -17.277 -23.561 1.00 79.62 603 ASN A C 1
ATOM 4782 O O . ASN A 1 603 ? 26.757 -17.532 -24.351 1.00 79.62 603 ASN A O 1
ATOM 4786 N N . LYS A 1 604 ? 27.422 -16.938 -22.291 1.00 88.25 604 LYS A N 1
ATOM 4787 C CA . LYS A 1 604 ? 26.071 -16.860 -21.735 1.00 88.25 604 LYS A CA 1
ATOM 4788 C C . LYS A 1 604 ? 25.479 -15.467 -21.926 1.00 88.25 604 LYS A C 1
ATOM 4790 O O . LYS A 1 604 ? 26.130 -14.449 -21.691 1.00 88.25 604 LYS A O 1
ATOM 4795 N N . GLN A 1 605 ? 24.221 -15.422 -22.355 1.00 91.81 605 GLN A N 1
ATOM 4796 C CA . GLN A 1 605 ? 23.487 -14.173 -22.519 1.00 91.81 605 GLN A CA 1
ATOM 4797 C C . GLN A 1 605 ? 22.893 -13.728 -21.179 1.00 91.81 605 GLN A C 1
ATOM 4799 O O . GLN A 1 605 ? 22.201 -14.504 -20.523 1.00 91.81 605 GLN A O 1
ATOM 4804 N N . GLN A 1 606 ? 23.128 -12.467 -20.805 1.00 95.25 606 GLN A N 1
ATOM 4805 C CA . GLN A 1 606 ? 22.484 -11.841 -19.650 1.00 95.25 606 GLN A CA 1
ATOM 4806 C C . GLN A 1 606 ? 20.990 -11.618 -19.904 1.00 95.25 606 GLN A C 1
ATOM 4808 O O . GLN A 1 606 ? 20.566 -11.295 -21.018 1.00 95.25 606 GLN A O 1
ATOM 4813 N N . VAL A 1 607 ? 20.197 -11.718 -18.844 1.00 97.62 607 VAL A N 1
ATOM 4814 C CA . VAL A 1 607 ? 18.791 -11.319 -18.846 1.00 97.62 607 VAL A CA 1
ATOM 4815 C C . VAL A 1 607 ? 18.718 -9.804 -18.672 1.00 97.62 607 VAL A C 1
ATOM 4817 O O . VAL A 1 607 ? 18.746 -9.278 -17.557 1.00 97.62 607 VAL A O 1
ATOM 4820 N N . ALA A 1 608 ? 18.681 -9.096 -19.801 1.00 97.44 608 ALA A N 1
ATOM 4821 C CA . ALA A 1 608 ? 18.645 -7.642 -19.837 1.00 97.44 608 ALA A CA 1
ATOM 4822 C C . ALA A 1 608 ? 17.843 -7.102 -21.027 1.00 97.44 608 ALA A C 1
ATOM 4824 O O . ALA A 1 608 ? 17.796 -7.722 -22.093 1.00 97.44 608 ALA A O 1
ATOM 4825 N N . GLY A 1 609 ? 17.234 -5.926 -20.863 1.00 96.81 609 GLY A N 1
ATOM 4826 C CA . GLY A 1 609 ? 16.519 -5.261 -21.952 1.00 96.81 609 GLY A CA 1
ATOM 4827 C C . GLY A 1 609 ? 15.517 -4.196 -21.512 1.00 96.81 609 GLY A C 1
ATOM 4828 O O . GLY A 1 609 ? 15.729 -3.503 -20.517 1.00 96.81 609 GLY A O 1
ATOM 4829 N N . LEU A 1 610 ? 14.440 -4.027 -22.283 1.00 95.75 610 LEU A N 1
ATOM 4830 C CA . LEU A 1 610 ? 13.463 -2.948 -22.087 1.00 95.75 610 LEU A CA 1
ATOM 4831 C C . LEU A 1 610 ? 12.301 -3.408 -21.202 1.00 95.75 610 LEU A C 1
ATOM 4833 O O . LEU A 1 610 ? 11.612 -4.376 -21.524 1.00 95.75 610 LEU A O 1
ATOM 4837 N N . GLY A 1 611 ? 12.086 -2.703 -20.091 1.00 93.94 611 GLY A N 1
ATOM 4838 C CA . GLY A 1 611 ? 10.983 -2.966 -19.166 1.00 93.94 611 GLY A CA 1
ATOM 4839 C C . GLY A 1 611 ? 9.710 -2.201 -19.536 1.00 93.94 611 GLY A C 1
ATOM 4840 O O . GLY A 1 611 ? 9.785 -1.066 -20.005 1.00 93.94 611 GLY A O 1
ATOM 4841 N N . PHE A 1 612 ? 8.548 -2.799 -19.275 1.00 92.81 612 PHE A N 1
ATOM 4842 C CA . PHE A 1 612 ? 7.231 -2.189 -19.476 1.00 92.81 612 PHE A CA 1
ATOM 4843 C C . PHE A 1 612 ? 6.319 -2.481 -18.274 1.00 92.81 612 PHE A C 1
ATOM 4845 O O . PHE A 1 612 ? 6.205 -3.640 -17.869 1.00 92.81 612 PHE A O 1
ATOM 4852 N N . LYS A 1 613 ? 5.692 -1.454 -17.684 1.00 90.62 613 LYS A N 1
ATOM 4853 C CA . LYS A 1 613 ? 4.973 -1.557 -16.396 1.00 90.62 613 LYS A CA 1
ATOM 4854 C C . LYS A 1 613 ? 3.538 -1.020 -16.447 1.00 90.62 613 LYS A C 1
ATOM 4856 O O . LYS A 1 613 ? 3.264 -0.125 -17.241 1.00 90.62 613 LYS A O 1
ATOM 4861 N N . LYS A 1 614 ? 2.650 -1.531 -15.576 1.00 83.50 614 LYS A N 1
ATOM 4862 C CA . LYS A 1 614 ? 1.204 -1.198 -15.543 1.00 83.50 614 LYS A CA 1
ATOM 4863 C C . LYS A 1 614 ? 0.909 0.245 -15.123 1.00 83.50 614 LYS A C 1
ATOM 4865 O O . LYS A 1 614 ? 0.238 0.957 -15.859 1.00 83.50 614 LYS A O 1
ATOM 4870 N N . ASN A 1 615 ? 1.452 0.688 -13.987 1.00 68.31 615 ASN A N 1
ATOM 4871 C CA . ASN A 1 615 ? 1.094 1.977 -13.358 1.00 68.31 615 ASN A CA 1
ATOM 4872 C C . ASN A 1 615 ? 2.199 3.048 -13.438 1.00 68.31 615 ASN A C 1
ATOM 4874 O O . ASN A 1 615 ? 2.338 3.875 -12.544 1.00 68.31 615 ASN A O 1
ATOM 4878 N N . GLU A 1 616 ? 3.059 2.990 -14.450 1.00 65.62 616 GLU A N 1
ATOM 4879 C CA . GLU A 1 616 ? 4.105 3.992 -14.674 1.00 65.62 616 GLU A CA 1
ATOM 4880 C C . GLU A 1 616 ? 4.014 4.455 -16.130 1.00 65.62 616 GLU A C 1
ATOM 4882 O O . GLU A 1 616 ? 3.661 3.651 -16.996 1.00 65.62 616 GLU A O 1
ATOM 4887 N N . SER A 1 617 ? 4.334 5.726 -16.410 1.00 65.69 617 SER A N 1
ATOM 4888 C CA . SER A 1 617 ? 4.459 6.235 -17.784 1.00 65.69 617 SER A CA 1
ATOM 4889 C C . SER A 1 617 ? 5.660 5.565 -18.458 1.00 65.69 617 SER A C 1
ATOM 4891 O O . SER A 1 617 ? 6.771 6.098 -18.512 1.00 65.69 617 SER A O 1
ATOM 4893 N N . SER A 1 618 ? 5.450 4.318 -18.877 1.00 70.50 618 SER A N 1
ATOM 4894 C CA . SER A 1 618 ? 6.444 3.510 -19.560 1.00 70.50 618 SER A CA 1
ATOM 4895 C C . SER A 1 618 ? 6.665 4.117 -20.943 1.00 70.50 618 SER A C 1
ATOM 4897 O O . SER A 1 618 ? 5.691 4.465 -21.616 1.00 70.50 618 SER A O 1
ATOM 4899 N N . PRO A 1 619 ? 7.923 4.269 -21.388 1.00 78.56 619 PRO A N 1
ATOM 4900 C CA . PRO A 1 619 ? 8.182 4.732 -22.740 1.00 78.56 619 PRO A CA 1
ATOM 4901 C C . PRO A 1 619 ? 7.543 3.771 -23.748 1.00 78.56 619 PRO A C 1
ATOM 4903 O O . PRO A 1 619 ? 7.501 2.560 -23.521 1.00 78.56 619 PRO A O 1
ATOM 4906 N N . GLU A 1 620 ? 7.058 4.318 -24.863 1.00 89.88 620 GLU A N 1
ATOM 4907 C CA . GLU A 1 620 ? 6.535 3.519 -25.970 1.00 89.88 620 GLU A CA 1
ATOM 4908 C C . GLU A 1 620 ? 7.599 2.510 -26.429 1.00 89.88 620 GLU A C 1
ATOM 4910 O O . GLU A 1 620 ? 8.727 2.892 -26.750 1.00 89.88 620 GLU A O 1
ATOM 4915 N N . ILE A 1 621 ? 7.237 1.226 -26.486 1.00 94.50 621 ILE A N 1
ATOM 4916 C CA . ILE A 1 621 ? 8.100 0.177 -27.043 1.00 94.50 621 ILE A CA 1
ATOM 4917 C C . ILE A 1 621 ? 7.560 -0.197 -28.417 1.00 94.50 621 ILE A C 1
ATOM 4919 O O . ILE A 1 621 ? 6.421 -0.644 -28.548 1.00 94.50 621 ILE A O 1
ATOM 4923 N N . LYS A 1 622 ? 8.386 -0.041 -29.453 1.00 96.81 622 LYS A N 1
ATOM 4924 C CA . LYS A 1 622 ? 8.049 -0.499 -30.804 1.00 96.81 622 LYS A CA 1
ATOM 4925 C C . LYS A 1 622 ? 8.588 -1.904 -31.012 1.00 96.81 622 LYS A C 1
ATOM 4927 O O . LYS A 1 622 ? 9.768 -2.150 -30.772 1.00 96.81 622 LYS A O 1
ATOM 4932 N N . VAL A 1 623 ? 7.731 -2.801 -31.485 1.00 96.94 623 VAL A N 1
ATOM 4933 C CA . VAL A 1 623 ? 8.079 -4.190 -31.790 1.00 96.94 623 VAL A CA 1
ATOM 4934 C C . VAL A 1 623 ? 7.648 -4.556 -33.202 1.00 96.94 623 VAL A C 1
ATOM 4936 O O . VAL A 1 623 ? 6.608 -4.113 -33.687 1.00 96.94 623 VAL A O 1
ATOM 4939 N N . ARG A 1 624 ? 8.439 -5.394 -33.856 1.00 96.56 624 ARG A N 1
ATOM 4940 C CA . ARG A 1 624 ? 8.098 -6.053 -35.112 1.00 96.56 624 ARG A CA 1
ATOM 4941 C C . ARG A 1 624 ? 8.064 -7.545 -34.887 1.00 96.56 624 ARG A C 1
ATOM 4943 O O . ARG A 1 624 ? 8.847 -8.086 -34.112 1.00 96.56 624 ARG A O 1
ATOM 4950 N N . ILE A 1 625 ? 7.111 -8.189 -35.537 1.00 95.12 625 ILE A N 1
ATOM 4951 C CA . ILE A 1 625 ? 6.735 -9.563 -35.252 1.00 95.12 625 ILE A CA 1
ATOM 4952 C C . ILE A 1 625 ? 6.563 -10.323 -36.561 1.00 95.12 625 ILE A C 1
ATOM 4954 O O . ILE A 1 625 ? 5.986 -9.792 -37.513 1.00 95.12 625 ILE A O 1
ATOM 4958 N N . LYS A 1 626 ? 7.034 -11.572 -36.581 1.00 92.38 626 LYS A N 1
ATOM 4959 C CA . LYS A 1 626 ? 6.736 -12.568 -37.616 1.00 92.38 626 LYS A CA 1
ATOM 4960 C C . LYS A 1 626 ? 5.939 -13.707 -36.982 1.00 92.38 626 LYS A C 1
ATOM 4962 O O . LYS A 1 626 ? 6.390 -14.288 -35.991 1.00 92.38 626 LYS A O 1
ATOM 4967 N N . THR A 1 627 ? 4.777 -14.027 -37.540 1.00 90.06 627 THR A N 1
ATOM 4968 C CA . THR A 1 627 ? 4.011 -15.210 -37.121 1.00 90.06 627 THR A CA 1
ATOM 4969 C C . THR A 1 627 ? 4.540 -16.486 -37.773 1.00 90.06 627 THR A C 1
ATOM 4971 O O . THR A 1 627 ? 5.275 -16.416 -38.762 1.00 90.06 627 THR A O 1
ATOM 4974 N N . LYS A 1 628 ? 4.129 -17.656 -37.274 1.00 84.81 628 LYS A N 1
ATOM 4975 C CA . LYS A 1 628 ? 4.463 -18.961 -37.874 1.00 84.81 628 LYS A CA 1
ATOM 4976 C C . LYS A 1 628 ? 3.958 -19.091 -39.313 1.00 84.81 628 LYS A C 1
ATOM 4978 O O . LYS A 1 628 ? 4.589 -19.733 -40.148 1.00 84.81 628 LYS A O 1
ATOM 4983 N N . GLY A 1 629 ? 2.844 -18.425 -39.631 1.00 82.44 629 GLY A N 1
ATOM 4984 C CA . GLY A 1 629 ? 2.316 -18.297 -40.994 1.00 82.44 629 GLY A CA 1
ATOM 4985 C C . GLY A 1 629 ? 3.110 -17.349 -41.906 1.00 82.44 629 GLY A C 1
ATOM 4986 O O . GLY A 1 629 ? 2.732 -17.164 -43.061 1.00 82.44 629 GLY A O 1
ATOM 4987 N N . GLY A 1 630 ? 4.184 -16.724 -41.410 1.00 85.00 630 GLY A N 1
ATOM 4988 C CA . GLY A 1 630 ? 5.015 -15.773 -42.151 1.00 85.00 630 GLY A CA 1
ATOM 4989 C C . GLY A 1 630 ? 4.444 -14.354 -42.228 1.00 85.00 630 GLY A C 1
ATOM 4990 O O . GLY A 1 630 ? 5.003 -13.516 -42.936 1.00 85.00 630 GLY A O 1
ATOM 4991 N N . GLN A 1 631 ? 3.354 -14.057 -41.513 1.00 88.44 631 GLN A N 1
ATOM 4992 C CA . GLN A 1 631 ? 2.772 -12.718 -41.491 1.00 88.44 631 GLN A CA 1
ATOM 4993 C C . GLN A 1 631 ? 3.678 -11.761 -40.714 1.00 88.44 631 GLN A C 1
ATOM 4995 O O . GLN A 1 631 ? 4.074 -12.046 -39.584 1.00 88.44 631 GLN A O 1
ATOM 5000 N N . LEU A 1 632 ? 3.967 -10.605 -41.312 1.00 92.75 632 LEU A N 1
ATOM 5001 C CA . LEU A 1 632 ? 4.735 -9.533 -40.687 1.00 92.75 632 LEU A CA 1
ATOM 5002 C C . LEU A 1 632 ? 3.796 -8.487 -40.088 1.00 92.75 632 LEU A C 1
ATOM 5004 O O . LEU A 1 632 ? 2.814 -8.082 -40.708 1.00 92.75 632 LEU A O 1
ATOM 5008 N N . SER A 1 633 ? 4.083 -8.047 -38.867 1.00 93.81 633 SER A N 1
ATOM 5009 C CA . SER A 1 633 ? 3.331 -6.997 -38.173 1.00 93.81 633 SER A CA 1
ATOM 5010 C C . SER A 1 633 ? 4.272 -6.052 -37.436 1.00 93.81 633 SER A C 1
ATOM 5012 O O . SER A 1 633 ? 5.314 -6.472 -36.938 1.00 93.81 633 SER A O 1
ATOM 5014 N N . SER A 1 634 ? 3.899 -4.775 -37.361 1.00 95.88 634 SER A N 1
ATOM 5015 C CA . SER A 1 634 ? 4.626 -3.736 -36.626 1.00 95.88 634 SER A CA 1
ATOM 5016 C C . SER A 1 634 ? 3.683 -3.087 -35.618 1.00 95.88 634 SER A C 1
ATOM 5018 O O . SER A 1 634 ? 2.584 -2.648 -35.977 1.00 95.88 634 SER A O 1
ATOM 5020 N N . TYR A 1 635 ? 4.108 -3.023 -34.359 1.00 96.75 635 TYR A N 1
ATOM 5021 C CA . TYR A 1 635 ? 3.314 -2.512 -33.251 1.00 96.75 635 TYR A CA 1
ATOM 5022 C C . TYR A 1 635 ? 4.065 -1.448 -32.449 1.00 96.75 635 TYR A C 1
ATOM 5024 O O . TYR A 1 635 ? 5.265 -1.557 -32.216 1.00 96.75 635 TYR A O 1
ATOM 5032 N N . ALA A 1 636 ? 3.332 -0.440 -31.984 1.00 95.69 636 ALA A N 1
ATOM 5033 C CA . ALA A 1 636 ? 3.754 0.500 -30.953 1.00 95.69 636 ALA A CA 1
ATOM 5034 C C . ALA A 1 636 ? 2.951 0.213 -29.679 1.00 95.69 636 ALA A C 1
ATOM 5036 O O . ALA A 1 636 ? 1.726 0.360 -29.664 1.00 95.69 636 ALA A O 1
ATOM 5037 N N . ILE A 1 637 ? 3.633 -0.236 -28.629 1.00 94.69 637 ILE A N 1
ATOM 5038 C CA . ILE A 1 637 ? 3.023 -0.582 -27.348 1.00 94.69 637 ILE A CA 1
ATOM 5039 C C . ILE A 1 637 ? 2.966 0.682 -26.498 1.00 94.69 637 ILE A C 1
ATOM 5041 O O . ILE A 1 637 ? 3.999 1.184 -26.056 1.00 94.69 637 ILE A O 1
ATOM 5045 N N . THR A 1 638 ? 1.759 1.213 -26.304 1.00 88.38 638 THR A N 1
ATOM 5046 C CA . THR A 1 638 ? 1.562 2.540 -25.695 1.00 88.38 638 THR A CA 1
ATOM 5047 C C . THR A 1 638 ? 0.967 2.495 -24.295 1.00 88.38 638 THR A C 1
ATOM 5049 O O . THR A 1 638 ? 1.084 3.466 -23.559 1.00 88.38 638 THR A O 1
ATOM 5052 N N . ILE A 1 639 ? 0.294 1.401 -23.941 1.00 88.69 639 ILE A N 1
ATOM 5053 C CA . ILE A 1 639 ? -0.369 1.210 -22.645 1.00 88.69 639 ILE A CA 1
ATOM 5054 C C . ILE A 1 639 ? -0.248 -0.249 -22.211 1.00 88.69 639 ILE A C 1
ATOM 5056 O O . ILE A 1 639 ? -0.097 -1.143 -23.048 1.00 88.69 639 ILE A O 1
ATOM 5060 N N . PHE A 1 640 ? -0.340 -0.494 -20.908 1.00 87.31 640 PHE A N 1
ATOM 5061 C CA . PHE A 1 640 ? -0.338 -1.850 -20.363 1.00 87.31 640 PHE A CA 1
ATOM 5062 C C . PHE A 1 640 ? -1.680 -2.556 -20.591 1.00 87.31 640 PHE A C 1
ATOM 5064 O O . PHE A 1 640 ? -1.701 -3.618 -21.215 1.00 87.31 640 PHE A O 1
ATOM 5071 N N . GLU A 1 641 ? -2.756 -1.878 -20.174 1.00 71.50 641 GLU A N 1
ATOM 5072 C CA . GLU A 1 641 ? -4.120 -2.383 -19.921 1.00 71.50 641 GLU A CA 1
ATOM 5073 C C . GLU A 1 641 ? -4.176 -3.735 -19.227 1.00 71.50 641 GLU A C 1
ATOM 5075 O O . GLU A 1 641 ? -4.163 -4.748 -19.940 1.00 71.50 641 GLU A O 1
#

Organism: NCBI:txid565419

Radius of gyration: 37.44 Å; chains: 1; bounding box: 99×79×107 Å

InterPro domains:
  IPR059268 Domain of unknown function DUF8224 [PF26675] (82-217)

Sequence (641 aa):
MQLQQILETTEKDYDDDFEMIDPPDVHGDDAPSLTSASSVTLTEDTTVPAYHSYECGNPYCQLSHASASEERASDRAIEPLLEAMQATAEDLLQAKGPIFHAKLDTSITSEKSTLVAETFLGGLPAQYRRVMNCTACKQFMRQYGDLCMVSDDGTLIPLYWPVNDAVTAHYKESVSDVRELFKNKPVGNEFRIYSDKSRIIGTPKTGEWNHMSINLKNVPLAQHYTDSQDTNTTYTMLDRILDDNSTAVIDRVFHIIQDDQLPYTQSHKAPVAWLKQTNDALAKVQLKGTQKQNLVTRYSREAFVGCISSLRGGMMGYLFECVREGQDMSTLKMNWEAKANPLNYLRPTAAPSIGNVESAEKILGRIGYTPRDLERQYLTTDQIPKRAIIWSEEETAILDGKVEVEQLSKKPPKLFGSVLPATHQAKGNALLDFSNVPTTKISMRKLVLKVLSDVEYIEAFIPAEPIGPYFFTTGHDDTKPIMSFHGEGSHTASWYTWGIKSPANHANLKAETWVPVTHLITFPHMWDEFESPRDCFDDEKVDAFKYLRHNISLLFCLKHCKETSSTRELCLFPTLLRGEFHSVRKTIEAFSKKGNIEQPDKNKQQVAGLGFKKNESSPEIKVRIKTKGGQLSSYAITIFE

Foldseek 3Di:
DVVVVVVVVVVPPPPPPPPPDDDDDDPDDDDDDDDDDDDDDDDDDDDDDDDDDDDDDDPPPPDDPPDPQPPDPVLLDCVLLLVQLQVLLVVVCVVPFFKFFWPFDDDPPDDLQQPLVCLLLVQADPVNSVVCVDPQQSNLCSPQVRIFAADLLLATHRNRLHQLVSDDPRRSRSSVSSRVRRGPIATHWTDFAADQVSQWRTDQDDDHDGHDIYGNPPRDHCVVVPDPDILVVLLVLLVCLPVLADLVLLVVLLCCLVVVLAPLSVVVNVLSVLNNVLNVSLVVHPDDDRSSSSSSSRSSSVDDPCSSVVCCDDLNVVSSVCSVVVPDSVVVRVVSCCRSVLVRVVADPDADDPVLQVVLVVLCVVVPADLLLLAKAFDFPVNDDPQFFLDFLVVLCVVVVNDDDPDDDDDDDDPPPPDDDPDPPPPPDDPQDCPPFDAAADAQLCCSVPPRVFFNWKWWAAAQDFAWKKTKMFGDPPHAAWFQLDDGVGTNIAMDTDPDRGGQVQQVDDHGDIFTFRTKTWGPSVRPQDPHSSCLPVPVSLVVRPVCSVFTKIFRFTPSGHRPDPFDFSPDRPNGGHPSCSSSSSVSVVNRNPHGHHYDDPPTGGRMGAMDGAPDQGPWMWMWTQGPVRDIHIYTHGHHD

Secondary structure (DSSP, 8-state):
--SSTTTTTSSSS--------PPP----------------------------------TTS-SS-SSSS-S-GGGG-SHHHHHHHHHHHHHHHTT---EEEE-PPPPTTS-TTTHHHHHHHHTS-HHHHTTS--HHHHHHHHHHTTEEEE-TTS-EEESS---GGGS-TTTHHHHHHHHHTTTTPPEEEEE-B-SGGGGEEE--EETTEE--EEE-TTPPBGGG----S-HHHHHHHHHHHHHHS-HHHHHHHHHHHHTT-STT-GGGHHHHHHHHHHHHHHHHS---THHHHHHHHHHHHHSPTTHHHHHHSHHHHHHHHHHHTT--HHHHHHHHHHHH-HHHHSS-SSPPPHHHHHHHHHHHHHTT--GGGT--EEPBGGG--GGGEEEEHHHHHHHTT----------PPPTTTT-PPP------------TT--EEEEEHHHIIIIIGGGEEEEEEEEPSS-B--EEEEEPPTTPPP-BTTPPTT----EEEE-SS-B-GGGGT--TTEEEEEEEEEE-GGGTTT-SSGGGGG-HHHHHT-TTGGG--EEEEEETT-----S-------TTTB-GGGGGGHHHHHHHHHH--PBPPPTTPPB-EEEEEETTS-PPPEEEEEEETT--EEEEEEEE--

pLDDT: mean 78.31, std 22.33, range [25.09, 97.69]